Protein 9HXO (pdb70)

Nearest PDB structures (foldseek):
  5w0d-assembly1_B  TM=9.692E-01  e=5.487E-21  Homo sapiens
  4ot1-assembly1_H  TM=9.589E-01  e=2.284E-19  Homo sapiens
  7zr9-assembly1_H  TM=8.563E-01  e=1.003E-19  Homo sapiens
  7kdd-assembly1_H  TM=9.505E-01  e=2.414E-18  Homo sapiens
  6db7-assembly2_I  TM=8.965E-01  e=1.396E-17  Homo sapiens

Solvent-accessible surface area: 27539 Å² total; per-residue (Å²): 34,124,0,50,41,9,59,91,31,64,49,121,85,17,104,136,15,106,11,0,26,21,40,16,68,24,38,34,64,0,13,32,0,0,61,22,1,29,1,3,37,27,66,100,60,36,132,48,176,140,46,44,41,35,44,44,38,70,88,71,59,20,3,51,30,38,50,60,59,73,79,32,121,0,50,32,9,58,96,32,77,49,111,76,11,108,132,7,122,25,0,35,22,64,17,59,25,39,38,65,0,14,25,0,0,59,22,1,27,2,3,32,24,58,104,58,46,140,40,170,140,44,38,51,32,39,40,39,81,90,71,60,19,3,52,32,38,53,60,59,70,79,177,7,114,8,86,10,36,50,75,40,123,58,148,72,58,43,45,5,113,0,29,1,101,11,73,65,46,80,20,39,6,53,0,5,3,0,0,21,28,26,96,87,118,25,11,68,6,0,0,0,13,1,6,35,56,62,45,37,15,48,8,132,165,4,118,70,28,5,48,3,60,24,57,89,107,58,28,9,0,60,0,52,0,81,61,4,107,81,104,0,28,1,43,0,13,0,0,26,4,45,19,16,0,17,75,89,26,4,0,7,7,11,34,20,1,16,24,2,42,13,30,1,108,11,2,87,0,43,5,59,135,156,38,24,135,16,86,14,43,112,76,30,73,7,10,44,49,140,54,1,69,0,40,0,84,11,120,60,0,21,47,12,37,0,1,0,0,25,10,71,121,92,102,29,4,76,10,3,0,10,24,14,32,66,84,29,117,78,35,51,134,44,4,47,14,56,18,44,26,97,46,0,23,0,35,0,24,163,3,91,82,44,4,78,5,30,0,7,0,0,0,2,3,27,40,28,43,25,7,21,22,2,60,10,0,105,0,57,17,47,166,110,71,150,175,190,188,18,106,5,68,11,36,52,78,43,103,53,105,76,57,47,44,2,117,0,28,2,90,4,47,82,10,83,3,35,14,52,0,2,3,0,0,8,29,24,93,88,113,22,12,48,8,0,0,0,16,0,23,39,47,61,54,38,16,54,7,110,128,1,102,78,31,5,48,4,61,30,54,93,107,61,16,11,0,62,0,51,0,80,58,2,101,84,101,0,27,1,44,0,13,0,0,25,4,47,20,15,0,16,74,84,26,4,0,6,7,11,37,18,2,17,21,2,41,16,29,1,108,12,2,89,0,44,5,54,131,146,46,25,93,16,67,16,44,110,75,27,72,8,11,49,37,131,76,0,70,0,38,0,79,5,116,67,0,21,47,12,39,0,1,0,0,26,12,71,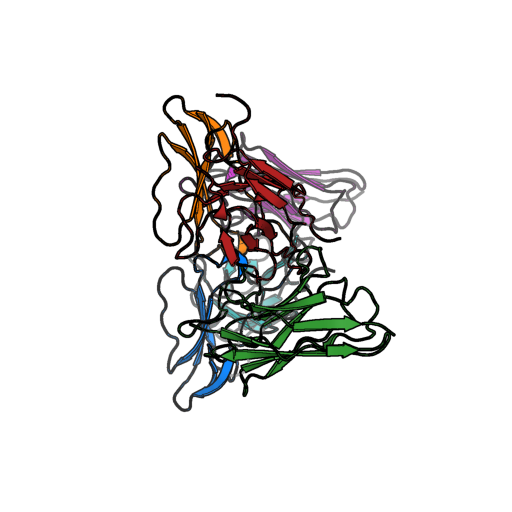112,92,105,30,3,77,7,3,0,10,22,16,30,66,100,25,122,81,34,54,133,52,5,43,14,51,11,52,29,97,46,0,23,0,34,0,25,155,4,91,79,46,4,66,0,44,0,7,0,0,0,2,4,33,38,32,39,20,6,22,23,2,60,10,0,72,0,50,19,45,166,112,52,155,177,193

InterPro domains:
  IPR003571 Snake three-finger toxin [cd00206] (3-63)
  IPR018354 Snake toxin, conserved site [PS00272] (40-60)
  IPR045860 Snake toxin-like superfamily [G3DSA:2.10.60.10] (1-71)
  IPR045860 Snake toxin-like superfamily [SSF57302] (2-68)
  IPR054131 Snake toxin cobra-type [PF21947] (9-63)

Structure (mmCIF, N/CA/C/O backbone):
data_9HXO
#
_entry.id   9HXO
#
_cell.length_a   76.947
_cell.length_b   82.653
_cell.length_c   98.190
_cell.angle_alpha   90.000
_cell.angle_beta   90.000
_cell.angle_gamma   90.000
#
_symmetry.space_group_name_H-M   'P 21 21 21'
#
loop_
_entity.id
_entity.type
_entity.pdbx_description
1 polymer Alpha-cobratoxin
2 polymer 'light chain'
3 polymer 'heavy chain'
4 non-polymer 'CHLORIDE ION'
5 non-polymer GLYCEROL
6 non-polymer 2-AMINO-2-HYDROXYMETHYL-PROPANE-1,3-DIOL
7 non-polymer 'SULFATE ION'
8 non-polymer 'SODIUM ION'
9 water water
#
loop_
_atom_site.group_PDB
_atom_site.id
_atom_site.type_symbol
_atom_site.label_atom_id
_atom_site.label_alt_id
_atom_site.label_comp_id
_atom_site.label_asym_id
_atom_site.label_entity_id
_atom_site.label_seq_id
_atom_site.pdbx_PDB_ins_code
_atom_site.Cartn_x
_atom_site.Cartn_y
_atom_site.Cartn_z
_atom_site.occupancy
_atom_site.B_iso_or_equiv
_atom_site.auth_seq_id
_atom_site.auth_comp_id
_atom_site.auth_asym_id
_atom_site.auth_atom_id
_atom_site.pdbx_PDB_model_num
ATOM 1 N N . ILE A 1 1 ? -2.52322 12.75983 33.07029 1.000 34.84650 1 ILE A N 1
ATOM 2 C CA . ILE A 1 1 ? -2.81902 11.65033 32.12175 1.000 32.13757 1 ILE A CA 1
ATOM 3 C C . ILE A 1 1 ? -1.52371 11.14416 31.50247 1.000 30.45072 1 ILE A C 1
ATOM 4 O O . ILE A 1 1 ? -0.58601 11.91417 31.29904 1.000 34.08692 1 ILE A O 1
ATOM 22 N N . ARG A 1 2 ? -1.46828 9.84929 31.21503 1.000 24.92979 2 ARG A N 1
ATOM 23 C CA . ARG A 1 2 ? -0.32900 9.25147 30.53852 1.000 24.63304 2 ARG A CA 1
ATOM 24 C C . ARG A 1 2 ? -0.69258 8.99042 29.08637 1.000 23.13116 2 ARG A C 1
ATOM 25 O O . ARG A 1 2 ? -1.78704 8.50461 28.78544 1.000 21.54171 2 ARG A O 1
ATOM 46 N N . CYS A 1 3 ? 0.22898 9.32730 28.18912 1.000 21.41585 3 CYS A N 1
ATOM 47 C CA . CYS A 1 3 ? -0.00807 9.22606 26.76228 1.000 20.79535 3 CYS A CA 1
ATOM 48 C C . CYS A 1 3 ? 1.28182 8.81670 26.07151 1.000 19.55874 3 CYS A C 1
ATOM 49 O O . CYS A 1 3 ? 2.37972 9.11930 26.54554 1.000 19.07575 3 CYS A O 1
ATOM 56 N N . PHE A 1 4 ? 1.14704 8.14855 24.93263 1.000 16.74276 4 PHE A N 1
ATOM 57 C CA . PHE A 1 4 ? 2.30541 7.92530 24.09070 1.000 16.75416 4 PHE A CA 1
ATOM 58 C C . PHE A 1 4 ? 2.69051 9.23292 23.41541 1.000 17.16497 4 PHE A C 1
ATOM 59 O O . PHE A 1 4 ? 1.83727 10.06958 23.10696 1.000 15.92311 4 PHE A O 1
ATOM 76 N N . ILE A 1 5 ? 3.99500 9.41470 23.20554 1.000 16.70747 5 ILE A N 1
ATOM 77 C CA . ILE A 1 5 ? 4.54017 10.64909 22.65606 1.000 18.31298 5 ILE A CA 1
ATOM 78 C C . ILE A 1 5 ? 5.50132 10.29456 21.53143 1.000 17.31768 5 ILE A C 1
ATOM 79 O O . ILE A 1 5 ? 6.37128 9.43361 21.70277 1.000 16.35581 5 ILE A O 1
ATOM 95 N N . THR A 1 6 ? 5.34791 10.98415 20.35418 1.000 17.95749 6 THR A N 1
ATOM 96 C CA . THR A 1 6 ? 6.34212 10.91823 19.29352 1.000 17.35273 6 THR A CA 1
ATOM 97 C C . THR A 1 6 ? 7.36615 12.03270 19.48842 1.000 17.85604 6 THR A C 1
ATOM 98 O O . THR A 1 6 ? 7.03538 13.10167 20.01637 1.000 19.07319 6 THR A O 1
ATOM 109 N N . PRO A 1 7 ? 8.60720 11.84591 19.03402 1.000 18.21037 7 PRO A N 1
ATOM 110 C CA . PRO A 1 7 ? 9.10119 10.73379 18.21703 1.000 16.72490 7 PRO A CA 1
ATOM 111 C C . PRO A 1 7 ? 9.63418 9.53691 18.99543 1.000 16.72044 7 PRO A C 1
ATOM 112 O O . PRO A 1 7 ? 10.00129 8.54545 18.37938 1.000 17.10598 7 PRO A O 1
ATOM 123 N N . ASP A 1 8 ? 9.68060 9.56824 20.32911 1.000 17.95893 8 ASP A N 1
ATOM 124 C CA . ASP A 1 8 ? 10.15806 8.40184 21.06151 1.000 18.43183 8 ASP A CA 1
ATOM 125 C C . ASP A 1 8 ? 9.15874 7.25685 21.01750 1.000 18.33493 8 ASP A C 1
ATOM 126 O O . ASP A 1 8 ? 9.55469 6.09356 21.13082 1.000 17.37091 8 ASP A O 1
ATOM 135 N N . ILE A 1 9 ? 7.87006 7.55990 20.85730 1.000 16.57174 9 ILE A N 1
ATOM 136 C CA . ILE A 1 9 ? 6.81104 6.55231 20.84069 1.000 18.37403 9 ILE A CA 1
ATOM 137 C C . ILE A 1 9 ? 6.76634 5.84549 22.19096 1.000 20.13512 9 ILE A C 1
ATOM 138 O O . ILE A 1 9 ? 6.47020 4.64631 22.27599 1.000 18.79768 9 ILE A O 1
ATOM 154 N N . THR A 1 10 ? 7.06462 6.58570 23.25149 1.000 19.05493 10 THR A N 1
ATOM 155 C CA . THR A 1 10 ? 7.02961 6.06852 24.61026 1.000 21.50642 10 THR A CA 1
ATOM 156 C C . THR A 1 10 ? 5.91904 6.75461 25.38321 1.000 19.72599 10 THR A C 1
ATOM 157 O O . THR A 1 10 ? 5.54739 7.89160 25.08391 1.000 18.06889 10 THR A O 1
ATOM 168 N N . SER A 1 11 ? 5.41327 6.05589 26.39750 1.000 20.65451 11 SER A N 1
ATOM 169 C CA . SER A 1 11 ? 4.40890 6.61331 27.28901 1.000 24.34808 11 SER A CA 1
ATOM 170 C C . SER A 1 11 ? 5.07733 7.55323 28.28112 1.000 23.97980 11 SER A C 1
ATOM 171 O O . SER A 1 11 ? 6.04171 7.18435 28.95760 1.000 22.43773 11 SER A O 1
ATOM 179 N N . LYS A 1 12 ? 4.57132 8.77131 28.35804 1.000 26.70345 12 LYS A N 1
ATOM 180 C CA . LYS A 1 12 ? 5.07098 9.76355 29.28880 1.000 26.62754 12 LYS A CA 1
ATOM 181 C C . LYS A 1 12 ? 3.92233 10.20871 30.17732 1.000 30.03217 12 LYS A C 1
ATOM 182 O O . LYS A 1 12 ? 2.74925 10.13096 29.79551 1.000 25.60985 12 LYS A O 1
ATOM 201 N N . ASP A 1 13 ? 4.25984 10.64990 31.37982 1.000 38.25380 13 ASP A N 1
ATOM 202 C CA . ASP A 1 13 ? 3.26998 11.22670 32.27220 1.000 38.30438 13 ASP A CA 1
ATOM 203 C C . ASP A 1 13 ? 3.13792 12.70493 31.93053 1.000 39.09227 13 ASP A C 1
ATOM 204 O O . ASP A 1 13 ? 4.13702 13.43288 31.89960 1.000 39.38766 13 ASP A O 1
ATOM 213 N N . CYS A 1 14 ? 1.92084 13.13471 31.64128 1.000 37.46391 14 CYS A N 1
ATOM 214 C CA . CYS A 1 14 ? 1.63462 14.54798 31.44535 1.000 41.35660 14 CYS A CA 1
ATOM 215 C C . CYS A 1 14 ? 0.83480 15.01662 32.64991 1.000 38.12607 14 CYS A C 1
ATOM 216 O O . CYS A 1 14 ? -0.40155 15.07546 32.59584 1.000 34.70099 14 CYS A O 1
ATOM 223 N N . PRO A 1 15 ? 1.50680 15.36348 33.74993 1.000 41.01068 15 PRO A N 1
ATOM 224 C CA . PRO A 1 15 ? 0.77342 15.59224 35.00659 1.000 42.56897 15 PRO A CA 1
ATOM 225 C C . PRO A 1 15 ? -0.30816 16.64410 34.88604 1.000 43.74481 15 PRO A C 1
ATOM 226 O O . PRO A 1 15 ? -1.29390 16.59257 35.62797 1.000 44.78635 15 PRO A O 1
ATOM 237 N N . ASN A 1 16 ? -0.16220 17.59028 33.96241 1.000 39.53291 16 ASN A N 1
ATOM 238 C CA . ASN A 1 16 ? -1.14593 18.64531 33.76281 1.000 40.68544 16 ASN A CA 1
ATOM 239 C C . ASN A 1 16 ? -1.96277 18.44535 32.49241 1.000 38.40782 16 ASN A C 1
ATOM 240 O O . ASN A 1 16 ? -2.73086 19.33938 32.11146 1.000 39.29864 16 ASN A O 1
ATOM 251 N N . GLY A 1 17 ? -1.81990 17.29356 31.83029 1.000 36.32535 17 GLY A N 1
ATOM 252 C CA . GLY A 1 17 ? -2.59786 17.00678 30.64253 1.000 35.09874 17 GLY A CA 1
ATOM 253 C C . GLY A 1 17 ? -3.86386 16.23126 30.96451 1.000 32.36430 17 GLY A C 1
ATOM 254 O O . GLY A 1 17 ? -3.92619 15.48963 31.94116 1.000 34.18691 17 GLY A O 1
ATOM 258 N N A HIS A 1 18 ? -4.87614 16.40761 30.11208 0.334 32.28331 18 HIS A N 1
ATOM 259 N N B HIS A 1 18 ? -4.88727 16.42520 30.12383 0.666 32.28588 18 HIS A N 1
ATOM 260 C CA A HIS A 1 18 ? -6.18302 15.79118 30.30010 0.334 31.01868 18 HIS A CA 1
ATOM 261 C CA B HIS A 1 18 ? -6.17437 15.76689 30.30679 0.666 31.02042 18 HIS A CA 1
ATOM 262 C C A HIS A 1 18 ? -6.58416 14.83873 29.18192 0.334 31.56928 18 HIS A C 1
ATOM 263 C C B HIS A 1 18 ? -6.53077 14.78290 29.20026 0.666 31.58987 18 HIS A C 1
ATOM 264 O O A HIS A 1 18 ? -7.44472 13.98119 29.41240 0.334 30.56544 18 HIS A O 1
ATOM 265 O O B HIS A 1 18 ? -7.31832 13.86260 29.45009 0.666 30.70936 18 HIS A O 1
ATOM 292 N N . VAL A 1 19 ? -5.99886 14.95869 27.98808 1.000 30.23157 19 VAL A N 1
ATOM 293 C CA . VAL A 1 19 ? -6.29093 14.05963 26.87923 1.000 31.25514 19 VAL A CA 1
ATOM 294 C C . VAL A 1 19 ? -5.00453 13.63095 26.18634 1.000 29.38102 19 VAL A C 1
ATOM 295 O O . VAL A 1 19 ? -3.95463 14.25969 26.32533 1.000 28.91876 19 VAL A O 1
ATOM 308 N N . CYS A 1 20 ? -5.10513 12.53527 25.43796 1.000 25.20922 20 CYS A N 1
ATOM 309 C CA . CYS A 1 20 ? -4.09770 12.12010 24.47495 1.000 23.75799 20 CYS A CA 1
ATOM 310 C C . CYS A 1 20 ? -4.64724 12.37502 23.08051 1.000 23.68946 20 CYS A C 1
ATOM 311 O O . CYS A 1 20 ? -5.86218 12.41157 22.87175 1.000 23.74899 20 CYS A O 1
ATOM 318 N N . TYR A 1 21 ? -3.74794 12.54151 22.11598 1.000 23.55512 21 TYR A N 1
ATOM 319 C CA . TYR A 1 21 ? -4.16167 12.83403 20.75069 1.000 22.21488 21 TYR A CA 1
ATOM 320 C C . TYR A 1 21 ? -3.31002 12.05841 19.75767 1.000 20.90087 21 TYR A C 1
ATOM 321 O O . TYR A 1 21 ? -2.15497 11.70800 20.03351 1.000 18.98665 21 TYR A O 1
ATOM 339 N N . THR A 1 22 ? -3.90588 11.81123 18.58884 1.000 20.38511 22 THR A N 1
ATOM 340 C CA . THR A 1 22 ? -3.26140 11.13780 17.46308 1.000 19.98478 22 THR A CA 1
ATOM 341 C C . THR A 1 22 ? -3.51321 11.99876 16.22870 1.000 21.08571 22 THR A C 1
ATOM 342 O O . THR A 1 22 ? -4.61738 11.97911 15.67659 1.000 22.19842 22 THR A O 1
ATOM 353 N N . LYS A 1 23 ? -2.49964 12.74935 15.80006 1.000 18.69853 23 LYS A N 1
ATOM 354 C CA . LYS A 1 23 ? -2.55939 13.55460 14.58580 1.000 21.53484 23 LYS A CA 1
ATOM 355 C C . LYS A 1 23 ? -1.91491 12.77478 13.44717 1.000 18.33985 23 LYS A C 1
ATOM 356 O O . LYS A 1 23 ? -0.77720 12.31401 13.58138 1.000 16.30207 23 LYS A O 1
ATOM 375 N N . THR A 1 24 ? -2.62215 12.65238 12.32214 1.000 17.46198 24 THR A N 1
ATOM 376 C CA . THR A 1 24 ? -2.09823 11.95272 11.15847 1.000 16.38996 24 THR A CA 1
ATOM 377 C C . THR A 1 24 ? -2.33517 12.77721 9.90116 1.000 18.82611 24 THR A C 1
ATOM 378 O O . THR A 1 24 ? -3.32216 13.50944 9.78411 1.000 18.55559 24 THR A O 1
ATOM 389 N N . TRP A 1 25 ? -1.40879 12.64972 8.96056 1.000 16.03747 25 TRP A N 1
ATOM 390 C CA . TRP A 1 25 ? -1.50248 13.34729 7.68923 1.000 16.10753 25 TRP A CA 1
ATOM 391 C C . TRP A 1 25 ? -0.53130 12.68685 6.72612 1.000 15.89301 25 TRP A C 1
ATOM 392 O O . TRP A 1 25 ? 0.32725 11.89670 7.12401 1.000 14.24299 25 TRP A O 1
ATOM 413 N N . CYS A 1 26 ? -0.68376 13.01429 5.44716 1.000 14.62561 26 CYS A N 1
ATOM 414 C CA . CYS A 1 26 ? 0.18942 12.49737 4.40868 1.000 14.06321 26 CYS A CA 1
ATOM 415 C C . CYS A 1 26 ? 1.20457 13.56657 4.02903 1.000 16.44614 26 CYS A C 1
ATOM 416 O O . CYS A 1 26 ? 0.83545 14.72873 3.81567 1.000 17.05709 26 CYS A O 1
ATOM 423 N N . ASP A 1 27 ? 2.47815 13.17620 3.95634 1.000 14.64367 27 ASP A N 1
ATOM 424 C CA . ASP A 1 27 ? 3.49971 13.94035 3.25825 1.000 16.34473 27 ASP A CA 1
ATOM 425 C C . ASP A 1 27 ? 3.73344 13.27036 1.90042 1.000 14.50701 27 ASP A C 1
ATOM 426 O O . ASP A 1 27 ? 2.97973 12.37505 1.48331 1.000 14.09250 27 ASP A O 1
ATOM 435 N N . ALA A 1 28 ? 4.76718 13.71212 1.17580 1.000 15.67969 28 ALA A N 1
ATOM 436 C CA . ALA A 1 28 ? 4.97969 13.19149 -0.17145 1.000 14.70857 28 ALA A CA 1
ATOM 437 C C . ALA A 1 28 ? 5.27389 11.69948 -0.17599 1.000 13.15983 28 ALA A C 1
ATOM 438 O O . ALA A 1 28 ? 5.16599 11.06064 -1.22801 1.000 15.72290 28 ALA A O 1
ATOM 445 N N . PHE A 1 29 ? 5.62907 11.12803 0.97130 1.000 12.22837 29 PHE A N 1
ATOM 446 C CA . PHE A 1 29 ? 5.98988 9.72276 1.05906 1.000 13.83719 29 PHE A CA 1
ATOM 447 C C . PHE A 1 29 ? 4.88695 8.87414 1.67074 1.000 12.67606 29 PHE A C 1
ATOM 448 O O . PHE A 1 29 ? 5.15003 7.74771 2.10765 1.000 13.63072 29 PHE A O 1
ATOM 465 N N . CYS A 1 30 ? 3.65871 9.38776 1.69008 1.000 12.06899 30 CYS A N 1
ATOM 466 C CA . CYS A 1 30 ? 2.58469 8.70962 2.39380 1.000 11.53107 30 CYS A CA 1
ATOM 467 C C . CYS A 1 30 ? 2.23781 7.36786 1.76733 1.000 12.01267 30 CYS A C 1
ATOM 468 O O . CYS A 1 30 ? 1.75167 6.46443 2.46557 1.000 11.40157 30 CYS A O 1
ATOM 475 N N . SER A 1 31 ? 2.44476 7.21640 0.46529 1.000 10.31075 31 SER A N 1
ATOM 476 C CA . SER A 1 31 ? 2.07363 5.95944 -0.17280 1.000 12.49936 31 SER A CA 1
ATOM 477 C C . SER A 1 31 ? 2.99311 4.82865 0.27142 1.000 13.30064 31 SER A C 1
ATOM 478 O O . SER A 1 31 ? 2.52423 3.71317 0.53757 1.000 15.44835 31 SER A O 1
ATOM 486 N N . ILE A 1 32 ? 4.29127 5.10508 0.40076 1.000 12.72328 32 ILE A N 1
ATOM 487 C CA . ILE A 1 32 ? 5.25427 4.05522 0.72100 1.000 13.49159 32 ILE A CA 1
ATOM 488 C C . ILE A 1 32 ? 5.49613 3.88476 2.22010 1.000 13.23180 32 ILE A C 1
ATOM 489 O O . ILE A 1 32 ? 5.82115 2.77462 2.66230 1.000 13.62981 32 ILE A O 1
ATOM 505 N N . ARG A 1 33 ? 5.38054 4.95813 3.01228 1.000 11.96021 33 ARG A N 1
ATOM 506 C CA . ARG A 1 33 ? 5.65794 4.91984 4.44548 1.000 11.78465 33 ARG A CA 1
ATOM 507 C C . ARG A 1 33 ? 4.42189 5.18197 5.30053 1.000 12.19873 33 ARG A C 1
ATOM 508 O O . ARG A 1 33 ? 4.54298 5.30411 6.52242 1.000 10.28369 33 ARG A O 1
ATOM 529 N N . GLY A 1 34 ? 3.24283 5.27270 4.69104 1.000 12.14185 34 GLY A N 1
ATOM 530 C CA . GLY A 1 34 ? 2.01978 5.53248 5.42403 1.000 12.91068 34 GLY A CA 1
ATOM 531 C C . GLY A 1 34 ? 1.95635 6.96611 5.92659 1.000 12.56890 34 GLY A C 1
ATOM 532 O O . GLY A 1 34 ? 2.84523 7.78331 5.70926 1.000 9.94973 34 GLY A O 1
ATOM 536 N N . LYS A 1 35 ? 0.87239 7.26462 6.62655 1.000 13.83891 35 LYS A N 1
ATOM 537 C CA . LYS A 1 35 ? 0.70583 8.59782 7.18211 1.000 12.22990 35 LYS A CA 1
ATOM 538 C C . LYS A 1 35 ? 1.77345 8.88834 8.22648 1.000 12.92101 35 LYS A C 1
ATOM 539 O O . LYS A 1 35 ? 2.24567 7.99414 8.93468 1.000 12.50207 35 LYS A O 1
ATOM 558 N N . ARG A 1 36 ? 2.16616 10.15937 8.30559 1.000 12.29145 36 ARG A N 1
ATOM 559 C CA . ARG A 1 36 ? 2.90003 10.63445 9.46399 1.000 13.63836 36 ARG A CA 1
ATOM 560 C C . ARG A 1 36 ? 1.97812 10.66315 10.67667 1.000 14.88623 36 ARG A C 1
ATOM 561 O O . ARG A 1 36 ? 0.77936 10.95137 10.57264 1.000 13.49727 36 ARG A O 1
ATOM 582 N N . VAL A 1 37 ? 2.55457 10.37178 11.83982 1.000 13.22132 37 VAL A N 1
ATOM 583 C CA . VAL A 1 37 ? 1.81896 10.27513 13.09093 1.000 13.47622 37 VAL A CA 1
ATOM 584 C C . VAL A 1 37 ? 2.51134 11.13973 14.13285 1.000 14.32763 37 VAL A C 1
ATOM 585 O O . VAL A 1 37 ? 3.71258 10.98325 14.37799 1.000 14.99050 37 VAL A O 1
ATOM 598 N N . ASP A 1 38 ? 1.75536 12.04664 14.74075 1.000 16.11751 38 ASP A N 1
ATOM 599 C CA . ASP A 1 38 ? 2.18907 12.80250 15.90980 1.000 17.77480 38 ASP A CA 1
ATOM 600 C C . ASP A 1 38 ? 1.31288 12.39049 17.08337 1.000 17.56238 38 ASP A C 1
ATOM 601 O O . ASP A 1 38 ? 0.09807 12.60299 17.05016 1.000 18.23655 38 ASP A O 1
ATOM 610 N N . LEU A 1 39 ? 1.92329 11.77828 18.09626 1.000 16.67321 39 LEU A N 1
ATOM 611 C CA . LEU A 1 39 ? 1.24309 11.37729 19.31727 1.000 15.59868 39 LEU A CA 1
ATOM 612 C C . LEU A 1 39 ? 1.65858 12.31993 20.43326 1.000 17.98692 39 LEU A C 1
ATOM 613 O O . LEU A 1 39 ? 2.83401 12.68883 20.53713 1.000 17.58967 39 LEU A O 1
ATOM 629 N N . GLY A 1 40 ? 0.70246 12.69747 21.27079 1.000 19.93485 40 GLY A N 1
ATOM 630 C CA . GLY A 1 40 ? 1.02809 13.56238 22.38277 1.000 22.84918 40 GLY A CA 1
ATOM 631 C C . GLY A 1 40 ? -0.13286 13.70223 23.33583 1.000 25.12312 40 GLY A C 1
ATOM 632 O O . GLY A 1 40 ? -1.13817 12.99625 23.23539 1.000 21.52473 40 GLY A O 1
ATOM 636 N N . CYS A 1 41 ? 0.03085 14.64029 24.26394 1.000 28.18560 41 CYS A N 1
ATOM 637 C CA . CYS A 1 41 ? -0.94909 14.91950 25.29779 1.000 29.97598 41 CYS A CA 1
ATOM 638 C C . CYS A 1 41 ? -1.18057 16.42139 25.36467 1.000 34.12484 41 CYS A C 1
ATOM 639 O O . CYS A 1 41 ? -0.32263 17.22072 24.98020 1.000 31.62925 41 CYS A O 1
ATOM 646 N N . ALA A 1 42 ? -2.35606 16.79919 25.86384 1.000 36.36641 42 ALA A N 1
ATOM 647 C CA . ALA A 1 42 ? -2.74120 18.20171 25.92515 1.000 34.23501 42 ALA A CA 1
ATOM 648 C C . ALA A 1 42 ? -3.83979 18.36488 26.96334 1.000 35.59606 42 ALA A C 1
ATOM 649 O O . ALA A 1 42 ? -4.57983 17.42503 27.26431 1.000 35.73841 42 ALA A O 1
ATOM 656 N N . ALA A 1 43 ? -3.94146 19.58346 27.50262 1.000 42.46695 43 ALA A N 1
ATOM 657 C CA . ALA A 1 43 ? -5.03607 19.89497 28.41826 1.000 40.17166 43 ALA A CA 1
ATOM 658 C C . ALA A 1 43 ? -6.38803 19.82478 27.71769 1.000 38.18089 43 ALA A C 1
ATOM 659 O O . ALA A 1 43 ? -7.41519 19.59935 28.36947 1.000 38.26908 43 ALA A O 1
ATOM 666 N N . THR A 1 44 ? -6.41133 20.02765 26.40145 1.000 42.07335 44 THR A N 1
ATOM 667 C CA . THR A 1 44 ? -7.61977 19.88972 25.60126 1.000 40.11540 44 THR A CA 1
ATOM 668 C C . THR A 1 44 ? -7.23712 19.31565 24.24578 1.000 41.61981 44 THR A C 1
ATOM 669 O O . THR A 1 44 ? -6.06533 19.31658 23.86005 1.000 42.54494 44 THR A O 1
ATOM 680 N N . CYS A 1 45 ? -8.23645 18.83238 23.52133 1.000 36.20752 45 CYS A N 1
ATOM 681 C CA . CYS A 1 45 ? -7.98361 18.25874 22.20652 1.000 40.06725 45 CYS A CA 1
ATOM 682 C C . CYS A 1 45 ? -7.49889 19.35308 21.26684 1.000 41.26188 45 CYS A C 1
ATOM 683 O O . CYS A 1 45 ? -8.25541 20.29271 20.98570 1.000 40.02236 45 CYS A O 1
ATOM 690 N N . PRO A 1 46 ? -6.26860 19.28400 20.76295 1.000 43.77049 46 PRO A N 1
ATOM 691 C CA . PRO A 1 46 ? -5.77339 20.35412 19.88881 1.000 39.16681 46 PRO A CA 1
ATOM 692 C C . PRO A 1 46 ? -6.55052 20.40833 18.58237 1.000 37.37261 46 PRO A C 1
ATOM 693 O O . PRO A 1 46 ? -7.34844 19.52994 18.24996 1.000 36.50975 46 PRO A O 1
ATOM 704 N N . THR A 1 47 ? -6.31491 21.49011 17.84846 1.000 35.50405 47 THR A N 1
ATOM 705 C CA . THR A 1 47 ? -6.94052 21.73922 16.56039 1.000 36.84448 47 THR A CA 1
ATOM 706 C C . THR A 1 47 ? -5.94243 21.45111 15.44694 1.000 36.61163 47 THR A C 1
ATOM 707 O O . THR A 1 47 ? -4.73413 21.64942 15.60945 1.000 39.37637 47 THR A O 1
ATOM 718 N N . VAL A 1 48 ? -6.45625 20.98438 14.30719 1.000 42.57808 48 VAL A N 1
ATOM 719 C CA . VAL A 1 48 ? -5.61320 20.66051 13.16310 1.000 43.70375 48 VAL A CA 1
ATOM 720 C C . VAL A 1 48 ? -6.18213 21.30673 11.90910 1.000 40.03251 48 VAL A C 1
ATOM 721 O O . VAL A 1 48 ? -7.39314 21.50860 11.78076 1.000 41.09568 48 VAL A O 1
ATOM 734 N N . LYS A 1 49 ? -5.29273 21.61311 10.97100 1.000 42.20001 49 LYS A N 1
ATOM 735 C CA . LYS A 1 49 ? -5.67483 22.26845 9.73234 1.000 38.58771 49 LYS A CA 1
ATOM 736 C C . LYS A 1 49 ? -6.23731 21.24362 8.74954 1.000 36.11982 49 LYS A C 1
ATOM 737 O O . LYS A 1 49 ? -6.20765 20.03275 8.98087 1.000 35.79056 49 LYS A O 1
ATOM 756 N N . THR A 1 50 ? -6.75852 21.74499 7.63550 1.000 41.20870 50 THR A N 1
ATOM 757 C CA . THR A 1 50 ? -7.39529 20.87066 6.66425 1.000 41.07344 50 THR A CA 1
ATOM 758 C C . THR A 1 50 ? -6.39700 19.85065 6.12901 1.000 39.27283 50 THR A C 1
ATOM 759 O O . THR A 1 50 ? -5.19896 20.12089 6.00158 1.000 39.48158 50 THR A O 1
ATOM 770 N N . GLY A 1 51 ? -6.90957 18.66524 5.80438 1.000 35.06980 51 GLY A N 1
ATOM 771 C CA . GLY A 1 51 ? -6.07817 17.56650 5.37805 1.000 32.19300 51 GLY A CA 1
ATOM 772 C C . GLY A 1 51 ? -5.40037 16.82212 6.49955 1.000 29.23022 51 GLY A C 1
ATOM 773 O O . GLY A 1 51 ? -4.74658 15.80320 6.23680 1.000 26.18964 51 GLY A O 1
ATOM 777 N N . VAL A 1 52 ? -5.52490 17.29797 7.73609 1.000 33.93207 52 VAL A N 1
ATOM 778 C CA . VAL A 1 52 ? -4.95160 16.64946 8.90677 1.000 33.62986 52 VAL A CA 1
ATOM 779 C C . VAL A 1 52 ? -6.09052 16.11101 9.75869 1.000 31.10428 52 VAL A C 1
ATOM 780 O O . VAL A 1 52 ? -7.10832 16.78508 9.95200 1.000 30.55643 52 VAL A O 1
ATOM 793 N N . ASP A 1 53 ? -5.91584 14.89947 10.26824 1.000 24.69007 53 ASP A N 1
ATOM 794 C CA . ASP A 1 53 ? -6.90479 14.25536 11.11361 1.000 24.41889 53 ASP A CA 1
ATOM 795 C C . ASP A 1 53 ? -6.38590 14.19102 12.54230 1.000 24.75770 53 ASP A C 1
ATOM 796 O O . ASP A 1 53 ? -5.18713 14.02843 12.77424 1.000 23.71957 53 ASP A O 1
ATOM 805 N N . ILE A 1 54 ? -7.29559 14.31319 13.50452 1.000 25.04083 54 ILE A N 1
ATOM 806 C CA . ILE A 1 54 ? -6.94386 14.16653 14.91072 1.000 25.53959 54 ILE A CA 1
ATOM 807 C C . ILE A 1 54 ? -8.06016 13.41779 15.62239 1.000 24.80775 54 ILE A C 1
ATOM 808 O O . ILE A 1 54 ? -9.24038 13.73369 15.44731 1.000 24.12025 54 ILE A O 1
ATOM 824 N N . GLN A 1 55 ? -7.68465 12.41612 16.41031 1.000 24.77405 55 GLN A N 1
ATOM 825 C CA . GLN A 1 55 ? -8.60868 11.66701 17.25123 1.000 29.58811 55 GLN A CA 1
ATOM 826 C C . GLN A 1 55 ? -8.08618 11.75786 18.67533 1.000 26.48264 55 GLN A C 1
ATOM 827 O O . GLN A 1 55 ? -6.93148 11.40220 18.94318 1.000 26.53371 55 GLN A O 1
ATOM 841 N N . CYS A 1 56 ? -8.92369 12.25896 19.57597 1.000 23.47187 56 CYS A N 1
ATOM 842 C CA . CYS A 1 56 ? -8.55529 12.46779 20.96599 1.000 24.06039 56 CYS A CA 1
ATOM 843 C C . CYS A 1 56 ? -9.26916 11.45287 21.84775 1.000 23.48513 56 CYS A C 1
ATOM 844 O O . CYS A 1 56 ? -10.32938 10.93092 21.49649 1.000 25.50268 56 CYS A O 1
ATOM 851 N N . CYS A 1 57 ? -8.65524 11.15995 22.98772 1.000 21.71104 57 CYS A N 1
ATOM 852 C CA . CYS A 1 57 ? -9.18184 10.19121 23.93475 1.000 22.64442 57 CYS A CA 1
ATOM 853 C C . CYS A 1 57 ? -8.72900 10.61118 25.32465 1.000 23.52609 57 CYS A C 1
ATOM 854 O O . CYS A 1 57 ? -7.79458 11.40456 25.47748 1.000 23.53130 57 CYS A O 1
ATOM 861 N N . SER A 1 58 ? -9.40279 10.07837 26.34229 1.000 25.20725 58 SER A N 1
ATOM 862 C CA . SER A 1 58 ? -9.23554 10.57114 27.70572 1.000 23.65677 58 SER A CA 1
ATOM 863 C C . SER A 1 58 ? -9.02366 9.43525 28.69460 1.000 22.52758 58 SER A C 1
ATOM 864 O O . SER A 1 58 ? -9.62151 9.40245 29.76941 1.000 25.00902 58 SER A O 1
ATOM 872 N N . THR A 1 59 ? -8.14999 8.49274 28.35660 1.000 22.53924 59 THR A N 1
ATOM 873 C CA . THR A 1 59 ? -7.72260 7.47050 29.30306 1.000 22.03427 59 THR A CA 1
ATOM 874 C C . THR A 1 59 ? -6.24457 7.19534 29.07519 1.000 23.11444 59 THR A C 1
ATOM 875 O O . THR A 1 59 ? -5.72301 7.42125 27.98086 1.000 22.13334 59 THR A O 1
ATOM 886 N N . ASP A 1 60 ? -5.57121 6.71427 30.11769 1.000 21.94436 60 ASP A N 1
ATOM 887 C CA . ASP A 1 60 ? -4.12857 6.52765 30.04654 1.000 23.09712 60 ASP A CA 1
ATOM 888 C C . ASP A 1 60 ? -3.75154 5.62848 28.87612 1.000 21.66172 60 ASP A C 1
ATOM 889 O O . ASP A 1 60 ? -4.28759 4.52666 28.72212 1.000 18.31951 60 ASP A O 1
ATOM 898 N N . ASN A 1 61 ? -2.82278 6.11064 28.04767 1.000 21.12491 61 ASN A N 1
ATOM 899 C CA . ASN A 1 61 ? -2.21990 5.31616 26.97569 1.000 20.56915 61 ASN A CA 1
ATOM 900 C C . ASN A 1 61 ? -3.24172 4.88599 25.92555 1.000 20.34656 61 ASN A C 1
ATOM 901 O O . ASN A 1 61 ? -3.12587 3.81020 25.32746 1.000 18.56476 61 ASN A O 1
ATOM 912 N N . CYS A 1 62 ? -4.22698 5.73723 25.67216 1.000 19.35547 62 CYS A N 1
ATOM 913 C CA . CYS A 1 62 ? -5.28916 5.44150 24.72552 1.000 20.74318 62 CYS A CA 1
ATOM 914 C C . CYS A 1 62 ? -4.94076 5.84443 23.29850 1.000 20.02378 62 CYS A C 1
ATOM 915 O O . CYS A 1 62 ? -5.77911 5.68970 22.40537 1.000 18.79855 62 CYS A O 1
ATOM 922 N N . ASN A 1 63 ? -3.73012 6.34231 23.06081 1.000 18.10210 63 ASN A N 1
ATOM 923 C CA . ASN A 1 63 ? -3.27487 6.72870 21.72728 1.000 17.36644 63 ASN A CA 1
ATOM 924 C C . ASN A 1 63 ? -2.07017 5.89210 21.31171 1.000 17.63156 63 ASN A C 1
ATOM 925 O O . ASN A 1 63 ? -1.01286 6.43414 20.96675 1.000 16.84117 63 ASN A O 1
ATOM 936 N N . PRO A 1 64 ? -2.20121 4.56722 21.30813 1.000 19.04454 64 PRO A N 1
ATOM 937 C CA . PRO A 1 64 ? -1.08735 3.72891 20.84908 1.000 20.00092 64 PRO A CA 1
ATOM 938 C C . PRO A 1 64 ? -0.71414 4.08810 19.42134 1.000 18.86162 64 PRO A C 1
ATOM 939 O O . PRO A 1 64 ? -1.55528 4.51079 18.62608 1.000 18.16231 64 PRO A O 1
ATOM 950 N N . PHE A 1 65 ? 0.55839 3.91839 19.09976 1.000 17.87140 65 PHE A N 1
ATOM 951 C CA . PHE A 1 65 ? 1.03619 4.28196 17.77404 1.000 18.16221 65 PHE A CA 1
ATOM 952 C C . PHE A 1 65 ? 0.33891 3.41387 16.73472 1.000 17.85974 65 PHE A C 1
ATOM 953 O O . PHE A 1 65 ? 0.45382 2.18040 16.79335 1.000 17.85045 65 PHE A O 1
ATOM 970 N N . PRO A 1 66 ? -0.38977 3.99656 15.78696 1.000 17.64501 66 PRO A N 1
ATOM 971 C CA . PRO A 1 66 ? -1.08610 3.17395 14.79421 1.000 18.92471 66 PRO A CA 1
ATOM 972 C C . PRO A 1 66 ? -0.19450 2.89596 13.60322 1.000 18.09252 66 PRO A C 1
ATOM 973 O O . PRO A 1 66 ? 0.02009 3.77989 12.77015 1.000 19.99752 66 PRO A O 1
ATOM 984 N N . THR A 1 67 ? 0.35096 1.69096 13.52188 1.000 18.99980 67 THR A N 1
ATOM 985 C CA . THR A 1 67 ? 1.06934 1.29332 12.32483 1.000 20.11689 67 THR A CA 1
ATOM 986 C C . THR A 1 67 ? 0.07381 0.92110 11.22796 1.000 20.21384 67 THR A C 1
ATOM 987 O O . THR A 1 67 ? -1.11106 0.68035 11.47823 1.000 18.43485 67 THR A O 1
ATOM 998 N N . ARG A 1 68 ? 0.56558 0.89898 9.99421 1.000 19.73454 68 ARG A N 1
ATOM 999 C CA . ARG A 1 68 ? -0.26301 0.50783 8.86954 1.000 20.79150 68 ARG A CA 1
ATOM 1000 C C . ARG A 1 68 ? -0.28350 -1.01037 8.78203 1.000 22.83247 68 ARG A C 1
ATOM 1001 O O . ARG A 1 68 ? 0.75821 -1.66465 8.91395 1.000 21.89899 68 ARG A O 1
ATOM 1022 N N . LYS A 1 69 ? -1.47488 -1.56980 8.58942 1.000 22.51577 69 LYS A N 1
ATOM 1023 C CA . LYS A 1 69 ? -1.61749 -3.01228 8.44228 1.000 24.91461 69 LYS A CA 1
ATOM 1024 C C . LYS A 1 69 ? -1.06942 -3.42785 7.08733 1.000 28.05297 69 LYS A C 1
ATOM 1025 O O . LYS A 1 69 ? -1.51056 -2.92421 6.04909 1.000 29.14633 69 LYS A O 1
ATOM 1044 N N . ARG A 1 70 ? -0.12855 -4.36634 7.10101 1.000 31.24446 70 ARG A N 1
ATOM 1045 C CA . ARG A 1 70 ? 0.58113 -4.76757 5.89770 1.000 35.34904 70 ARG A CA 1
ATOM 1046 C C . ARG A 1 70 ? -0.17144 -5.90748 5.23280 1.000 44.68122 70 ARG A C 1
ATOM 1047 O O . ARG A 1 70 ? -0.21792 -7.01154 5.79559 1.000 48.43803 70 ARG A O 1
ATOM 1068 N N . PRO A 1 71 ? -0.76805 -5.70133 4.04445 1.000 52.80798 71 PRO A N 1
ATOM 1069 C CA . PRO A 1 71 ? -1.53047 -6.76511 3.38224 1.000 54.91736 71 PRO A CA 1
ATOM 1070 C C . PRO A 1 71 ? -0.65954 -7.96390 3.05058 1.000 58.35949 71 PRO A C 1
ATOM 1071 O O . PRO A 1 71 ? -1.15788 -9.02430 2.67539 1.000 60.65780 71 PRO A O 1
ATOM 1083 N N . ILE B 1 1 ? 3.09184 14.22427 -30.60347 1.000 29.85106 1 ILE B N 1
ATOM 1084 C CA . ILE B 1 1 ? 3.35121 12.97075 -29.82683 1.000 26.53449 1 ILE B CA 1
ATOM 1085 C C . ILE B 1 1 ? 2.00094 12.41638 -29.37909 1.000 21.81479 1 ILE B C 1
ATOM 1086 O O . ILE B 1 1 ? 1.03534 13.16883 -29.23151 1.000 23.14743 1 ILE B O 1
ATOM 1104 N N . ARG B 1 2 ? 1.92578 11.10005 -29.19968 1.000 19.75663 2 ARG B N 1
ATOM 1105 C CA . ARG B 1 2 ? 0.76157 10.45717 -28.60584 1.000 20.42228 2 ARG B CA 1
ATOM 1106 C C . ARG B 1 2 ? 1.05230 10.17051 -27.14214 1.000 19.37896 2 ARG B C 1
ATOM 1107 O O . ARG B 1 2 ? 2.12788 9.66220 -26.80611 1.000 19.01151 2 ARG B O 1
ATOM 1128 N N . CYS B 1 3 ? 0.09573 10.50330 -26.27601 1.000 17.59734 3 CYS B N 1
ATOM 1129 C CA . CYS B 1 3 ? 0.26730 10.35876 -24.83685 1.000 15.78424 3 CYS B CA 1
ATOM 1130 C C . CYS B 1 3 ? -1.03804 9.87713 -24.21431 1.000 16.91678 3 CYS B C 1
ATOM 1131 O O . CYS B 1 3 ? -2.12830 10.19888 -24.70150 1.000 15.68598 3 CYS B O 1
ATOM 1134 N N . PHE B 1 4 ? -0.92011 9.09067 -23.13993 1.000 15.74305 4 PHE B N 1
ATOM 1135 C CA . PHE B 1 4 ? -2.07639 8.81585 -22.29970 1.000 14.45534 4 PHE B CA 1
ATOM 1136 C C . PHE B 1 4 ? -2.44508 10.07521 -21.52477 1.000 15.22658 4 PHE B C 1
ATOM 1137 O O . PHE B 1 4 ? -1.57253 10.82745 -21.08455 1.000 15.99377 4 PHE B O 1
ATOM 1154 N N . ILE B 1 5 ? -3.74383 10.28356 -21.32592 1.000 15.81210 5 ILE B N 1
ATOM 1155 C CA . ILE B 1 5 ? -4.26855 11.48305 -20.68738 1.000 17.30721 5 ILE B CA 1
ATOM 1156 C C . ILE B 1 5 ? -5.24575 11.07084 -19.59349 1.000 15.18171 5 ILE B C 1
ATOM 1157 O O . ILE B 1 5 ? -6.08368 10.18746 -19.79967 1.000 15.35013 5 ILE B O 1
ATOM 1173 N N . THR B 1 6 ? -5.14000 11.74465 -18.38092 1.000 15.34843 6 THR B N 1
ATOM 1174 C CA . THR B 1 6 ? -6.14612 11.62052 -17.33691 1.000 15.77625 6 THR B CA 1
ATOM 1175 C C . THR B 1 6 ? -7.17473 12.73723 -17.47629 1.000 16.36380 6 THR B C 1
ATOM 1176 O O . THR B 1 6 ? -6.85576 13.82592 -17.96583 1.000 17.64370 6 THR B O 1
ATOM 1187 N N . PRO B 1 7 ? -8.41281 12.51713 -17.02450 1.000 16.09424 7 PRO B N 1
ATOM 1188 C CA . PRO B 1 7 ? -8.89563 11.34353 -16.28800 1.000 16.42303 7 PRO B CA 1
ATOM 1189 C C . PRO B 1 7 ? -9.40922 10.17959 -17.13213 1.000 16.57914 7 PRO B C 1
ATOM 1190 O O . PRO B 1 7 ? -9.77121 9.15371 -16.56827 1.000 17.02822 7 PRO B O 1
ATOM 1201 N N . ASP B 1 8 ? -9.46817 10.27697 -18.46277 1.000 15.25601 8 ASP B N 1
ATOM 1202 C CA . ASP B 1 8 ? -9.98624 9.15564 -19.23827 1.000 17.51419 8 ASP B CA 1
ATOM 1203 C C . ASP B 1 8 ? -9.00913 7.98709 -19.26842 1.000 16.45608 8 ASP B C 1
ATOM 1204 O O . ASP B 1 8 ? -9.42812 6.84329 -19.47036 1.000 16.50379 8 ASP B O 1
ATOM 1213 N N . ILE B 1 9 ? -7.71298 8.26019 -19.10128 1.000 14.30884 9 ILE B N 1
ATOM 1214 C CA . ILE B 1 9 ? -6.63144 7.27539 -19.18981 1.000 17.18389 9 ILE B CA 1
ATOM 1215 C C . ILE B 1 9 ? -6.59883 6.67315 -20.59108 1.000 17.19898 9 ILE B C 1
ATOM 1216 O O . ILE B 1 9 ? -6.25095 5.49833 -20.77950 1.000 14.47575 9 ILE B O 1
ATOM 1232 N N . THR B 1 10 ? -6.93682 7.49132 -21.58082 1.000 17.43644 10 THR B N 1
ATOM 1233 C CA . THR B 1 10 ? -6.89543 7.11740 -22.98516 1.000 18.49127 10 THR B CA 1
ATOM 1234 C C . THR B 1 10 ? -5.77935 7.87922 -23.68420 1.000 16.58824 10 THR B C 1
ATOM 1235 O O . THR B 1 10 ? -5.37211 8.96183 -23.25370 1.000 17.32009 10 THR B O 1
ATOM 1246 N N . SER B 1 11 ? -5.30406 7.30661 -24.78513 1.000 16.74275 11 SER B N 1
ATOM 1247 C CA . SER B 1 11 ? -4.23918 7.90695 -25.56933 1.000 18.87956 11 SER B CA 1
ATOM 1248 C C . SER B 1 11 ? -4.82030 8.85990 -26.59893 1.000 19.05847 11 SER B C 1
ATOM 1249 O O . SER B 1 11 ? -5.88772 8.60932 -27.16154 1.000 20.12840 11 SER B O 1
ATOM 1257 N N . LYS B 1 12 ? -4.11296 9.95624 -26.84832 1.000 19.00060 12 LYS B N 1
ATOM 1258 C CA . LYS B 1 12 ? -4.51512 10.85962 -27.91432 1.000 23.61501 12 LYS B CA 1
ATOM 1259 C C . LYS B 1 12 ? -3.28325 11.53878 -28.48428 1.000 24.14679 12 LYS B C 1
ATOM 1260 O O . LYS B 1 12 ? -2.24025 11.62806 -27.83181 1.000 20.78090 12 LYS B O 1
ATOM 1279 N N . ASP B 1 13 ? -3.42392 12.01177 -29.72072 1.000 26.35771 13 ASP B N 1
ATOM 1280 C CA . ASP B 1 13 ? -2.33330 12.66297 -30.42787 1.000 26.57655 13 ASP B CA 1
ATOM 1281 C C . ASP B 1 13 ? -2.22273 14.11169 -29.97741 1.000 27.75656 13 ASP B C 1
ATOM 1282 O O . ASP B 1 13 ? -3.22882 14.81928 -29.87251 1.000 27.30728 13 ASP B O 1
ATOM 1291 N N . CYS B 1 14 ? -0.99506 14.54494 -29.69524 1.000 28.99299 14 CYS B N 1
ATOM 1292 C CA . CYS B 1 14 ? -0.68123 15.93981 -29.39365 1.000 31.27201 14 CYS B CA 1
ATOM 1293 C C . CYS B 1 14 ? 0.33412 16.39159 -30.43684 1.000 32.99635 14 CYS B C 1
ATOM 1294 O O . CYS B 1 14 ? 1.55314 16.33681 -30.20140 1.000 29.29151 14 CYS B O 1
ATOM 1297 N N . PRO B 1 15 ? -0.12517 16.84568 -31.60485 1.000 38.04748 15 PRO B N 1
ATOM 1298 C CA . PRO B 1 15 ? 0.82213 17.18018 -32.68387 1.000 34.94427 15 PRO B CA 1
ATOM 1299 C C . PRO B 1 15 ? 1.78963 18.29045 -32.31651 1.000 39.13417 15 PRO B C 1
ATOM 1300 O O . PRO B 1 15 ? 2.92920 18.29625 -32.80268 1.000 36.57245 15 PRO B O 1
ATOM 1311 N N . ASN B 1 16 ? 1.36591 19.23631 -31.47620 1.000 38.74308 16 ASN B N 1
ATOM 1312 C CA . ASN B 1 16 ? 2.23202 20.32342 -31.04064 1.000 39.49042 16 ASN B CA 1
ATOM 1313 C C . ASN B 1 16 ? 3.08742 19.95817 -29.83357 1.000 38.39770 16 ASN B C 1
ATOM 1314 O O . ASN B 1 16 ? 4.06187 20.66396 -29.54574 1.000 40.29771 16 ASN B O 1
ATOM 1325 N N . GLY B 1 17 ? 2.75927 18.87538 -29.13035 1.000 41.75838 17 GLY B N 1
ATOM 1326 C CA . GLY B 1 17 ? 3.56067 18.44760 -28.00685 1.000 39.75816 17 GLY B CA 1
ATOM 1327 C C . GLY B 1 17 ? 4.72912 17.57405 -28.42031 1.000 36.45116 17 GLY B C 1
ATOM 1328 O O . GLY B 1 17 ? 4.71819 16.94032 -29.47119 1.000 36.45000 17 GLY B O 1
ATOM 1332 N N . HIS B 1 18 ? 5.75636 17.54648 -27.57043 1.000 33.03039 18 HIS B N 1
ATOM 1333 C CA . HIS B 1 18 ? 6.93803 16.73678 -27.82355 1.000 33.21471 18 HIS B CA 1
ATOM 1334 C C . HIS B 1 18 ? 7.27980 15.76820 -26.70009 1.000 31.86639 18 HIS B C 1
ATOM 1335 O O . HIS B 1 18 ? 8.14848 14.90928 -26.89363 1.000 32.40262 18 HIS B O 1
ATOM 1349 N N . VAL B 1 19 ? 6.63753 15.87489 -25.54063 1.000 27.28550 19 VAL B N 1
ATOM 1350 C CA . VAL B 1 19 ? 6.85572 14.93515 -24.45140 1.000 25.17961 19 VAL B CA 1
ATOM 1351 C C . VAL B 1 19 ? 5.50840 14.53823 -23.86658 1.000 22.22801 19 VAL B C 1
ATOM 1352 O O . VAL B 1 19 ? 4.53040 15.28901 -23.93860 1.000 21.35026 19 VAL B O 1
ATOM 1365 N N . CYS B 1 20 ? 5.45328 13.33051 -23.32365 1.000 20.03436 20 CYS B N 1
ATOM 1366 C CA . CYS B 1 20 ? 4.40272 12.93777 -22.39915 1.000 18.41854 20 CYS B CA 1
ATOM 1367 C C . CYS B 1 20 ? 4.93508 13.13140 -20.98561 1.000 16.99322 20 CYS B C 1
ATOM 1368 O O . CYS B 1 20 ? 6.14797 13.13715 -20.75285 1.000 16.62462 20 CYS B O 1
ATOM 1371 N N . TYR B 1 21 ? 4.01954 13.29598 -20.03279 1.000 17.68063 21 TYR B N 1
ATOM 1372 C CA . TYR B 1 21 ? 4.41158 13.49287 -18.64332 1.000 17.12903 21 TYR B CA 1
ATOM 1373 C C . TYR B 1 21 ? 3.52956 12.65177 -17.73123 1.000 17.45628 21 TYR B C 1
ATOM 1374 O O . TYR B 1 21 ? 2.36178 12.37986 -18.03240 1.000 16.55532 21 TYR B O 1
ATOM 1392 N N . THR B 1 22 ? 4.12449 12.23147 -16.61844 1.000 17.52367 22 THR B N 1
ATOM 1393 C CA . THR B 1 22 ? 3.44343 11.56400 -15.51628 1.000 16.13440 22 THR B CA 1
ATOM 1394 C C . THR B 1 22 ? 3.73394 12.39303 -14.27125 1.000 17.89570 22 THR B C 1
ATOM 1395 O O . THR B 1 22 ? 4.87625 12.45020 -13.81158 1.000 16.57267 22 THR B O 1
ATOM 1406 N N . LYS B 1 23 ? 2.71075 13.04097 -13.73400 1.000 16.63490 23 LYS B N 1
ATOM 1407 C CA . LYS B 1 23 ? 2.83686 13.91701 -12.57682 1.000 17.99130 23 LYS B CA 1
ATOM 1408 C C . LYS B 1 23 ? 2.09777 13.26729 -11.41582 1.000 16.27987 23 LYS B C 1
ATOM 1409 O O . LYS B 1 23 ? 0.92857 12.89752 -11.55546 1.000 15.94438 23 LYS B O 1
ATOM 1428 N N . THR B 1 24 ? 2.79159 13.08425 -10.28839 1.000 15.66756 24 THR B N 1
ATOM 1429 C CA . THR B 1 24 ? 2.22995 12.36122 -9.15587 1.000 14.65228 24 THR B CA 1
ATOM 1430 C C . THR B 1 24 ? 2.49487 13.10335 -7.85287 1.000 15.71598 24 THR B C 1
ATOM 1431 O O . THR B 1 24 ? 3.53256 13.75001 -7.68150 1.000 15.34204 24 THR B O 1
ATOM 1442 N N . TRP B 1 25 ? 1.54586 12.97771 -6.92671 1.000 14.30935 25 TRP B N 1
ATOM 1443 C CA . TRP B 1 25 ? 1.63655 13.60557 -5.61501 1.000 13.32290 25 TRP B CA 1
ATOM 1444 C C . TRP B 1 25 ? 0.66902 12.89188 -4.68343 1.000 13.81631 25 TRP B C 1
ATOM 1445 O O . TRP B 1 25 ? -0.16487 12.09973 -5.11998 1.000 12.76324 25 TRP B O 1
ATOM 1466 N N . CYS B 1 26 ? 0.80013 13.17533 -3.38818 1.000 11.98833 26 CYS B N 1
ATOM 1467 C CA . CYS B 1 26 ? -0.09640 12.63404 -2.37358 1.000 11.75381 26 CYS B CA 1
ATOM 1468 C C . CYS B 1 26 ? -1.10509 13.68633 -1.93083 1.000 14.55264 26 CYS B C 1
ATOM 1469 O O . CYS B 1 26 ? -0.72795 14.82145 -1.62069 1.000 16.45377 26 CYS B O 1
ATOM 1476 N N . ASP B 1 27 ? -2.38063 13.30434 -1.88484 1.000 13.87902 27 ASP B N 1
ATOM 1477 C CA . ASP B 1 27 ? -3.38227 14.05145 -1.13787 1.000 15.14687 27 ASP B CA 1
ATOM 1478 C C . ASP B 1 27 ? -3.58838 13.34564 0.20417 1.000 14.83247 27 ASP B C 1
ATOM 1479 O O . ASP B 1 27 ? -2.81441 12.46258 0.59214 1.000 12.63115 27 ASP B O 1
ATOM 1488 N N . ALA B 1 28 ? -4.64035 13.72387 0.92924 1.000 16.50783 28 ALA B N 1
ATOM 1489 C CA . ALA B 1 28 ? -4.82975 13.15668 2.26162 1.000 15.36706 28 ALA B CA 1
ATOM 1490 C C . ALA B 1 28 ? -5.14494 11.66461 2.22701 1.000 13.04113 28 ALA B C 1
ATOM 1491 O O . ALA B 1 28 ? -5.03735 10.99832 3.26671 1.000 14.65532 28 ALA B O 1
ATOM 1498 N N . PHE B 1 29 ? -5.52482 11.12449 1.06823 1.000 11.97352 29 PHE B N 1
ATOM 1499 C CA . PHE B 1 29 ? -5.88257 9.71812 0.93781 1.000 11.49011 29 PHE B CA 1
ATOM 1500 C C . PHE B 1 29 ? -4.76993 8.88508 0.31583 1.000 10.65525 29 PHE B C 1
ATOM 1501 O O . PHE B 1 29 ? -5.01323 7.75881 -0.13025 1.000 11.28256 29 PHE B O 1
ATOM 1518 N N . CYS B 1 30 ? -3.54542 9.40295 0.30148 1.000 9.55603 30 CYS B N 1
ATOM 1519 C CA . CYS B 1 30 ? -2.47795 8.74621 -0.44012 1.000 9.44764 30 CYS B CA 1
ATOM 1520 C C . CYS B 1 30 ? -2.13109 7.37624 0.12881 1.000 10.95569 30 CYS B C 1
ATOM 1521 O O . CYS B 1 30 ? -1.68780 6.49709 -0.62108 1.000 9.49028 30 CYS B O 1
ATOM 1528 N N . SER B 1 31 ? -2.30360 7.17232 1.43356 1.000 9.95357 31 SER B N 1
ATOM 1529 C CA . SER B 1 31 ? -1.95241 5.87847 2.01253 1.000 11.76490 31 SER B CA 1
ATOM 1530 C C . SER B 1 31 ? -2.89081 4.78110 1.52877 1.000 12.47461 31 SER B C 1
ATOM 1531 O O . SER B 1 31 ? -2.44256 3.66813 1.23007 1.000 14.04273 31 SER B O 1
ATOM 1539 N N . ILE B 1 32 ? -4.18435 5.08456 1.40707 1.000 11.10782 32 ILE B N 1
ATOM 1540 C CA . ILE B 1 32 ? -5.17411 4.06146 1.07687 1.000 13.08594 32 ILE B CA 1
ATOM 1541 C C . ILE B 1 32 ? -5.43445 3.94251 -0.42650 1.000 12.24075 32 ILE B C 1
ATOM 1542 O O . ILE B 1 32 ? -5.74095 2.84601 -0.91363 1.000 12.40106 32 ILE B O 1
ATOM 1558 N N . ARG B 1 33 ? -5.31841 5.04175 -1.17321 1.000 10.73541 33 ARG B N 1
ATOM 1559 C CA . ARG B 1 33 ? -5.59115 5.05982 -2.60474 1.000 11.39709 33 ARG B CA 1
ATOM 1560 C C . ARG B 1 33 ? -4.35986 5.33792 -3.46136 1.000 11.82513 33 ARG B C 1
ATOM 1561 O O . ARG B 1 33 ? -4.49294 5.47436 -4.68769 1.000 9.36984 33 ARG B O 1
ATOM 1582 N N . GLY B 1 34 ? -3.17113 5.42650 -2.86212 1.000 11.13511 34 GLY B N 1
ATOM 1583 C CA . GLY B 1 34 ? -1.96217 5.70439 -3.61404 1.000 11.49114 34 GLY B CA 1
ATOM 1584 C C . GLY B 1 34 ? -1.86782 7.16320 -4.03398 1.000 10.71666 34 GLY B C 1
ATOM 1585 O O . GLY B 1 34 ? -2.74687 7.98851 -3.77873 1.000 9.72425 34 GLY B O 1
ATOM 1589 N N . LYS B 1 35 ? -0.76521 7.47375 -4.70911 1.000 12.09114 35 LYS B N 1
ATOM 1590 C CA . LYS B 1 35 ? -0.57894 8.81326 -5.24094 1.000 9.87771 35 LYS B CA 1
ATOM 1591 C C . LYS B 1 35 ? -1.63487 9.12286 -6.29115 1.000 11.14216 35 LYS B C 1
ATOM 1592 O O . LYS B 1 35 ? -2.11225 8.24077 -7.01793 1.000 11.67261 35 LYS B O 1
ATOM 1611 N N . ARG B 1 36 ? -2.02047 10.39542 -6.35496 1.000 10.71097 36 ARG B N 1
ATOM 1612 C CA . ARG B 1 36 ? -2.76139 10.87903 -7.50716 1.000 11.87946 36 ARG B CA 1
ATOM 1613 C C . ARG B 1 36 ? -1.82872 10.93674 -8.71224 1.000 13.61621 36 ARG B C 1
ATOM 1614 O O . ARG B 1 36 ? -0.62197 11.19256 -8.58313 1.000 11.89076 36 ARG B O 1
ATOM 1635 N N . VAL B 1 37 ? -2.39915 10.67845 -9.88582 1.000 12.20115 37 VAL B N 1
ATOM 1636 C CA . VAL B 1 37 ? -1.65872 10.61722 -11.13710 1.000 12.37546 37 VAL B CA 1
ATOM 1637 C C . VAL B 1 37 ? -2.31686 11.54741 -12.14656 1.000 13.14508 37 VAL B C 1
ATOM 1638 O O . VAL B 1 37 ? -3.52767 11.46420 -12.37898 1.000 14.16234 37 VAL B O 1
ATOM 1651 N N . ASP B 1 38 ? -1.51230 12.41849 -12.75151 1.000 15.98499 38 ASP B N 1
ATOM 1652 C CA . ASP B 1 38 ? -1.92330 13.27697 -13.85364 1.000 15.84018 38 ASP B CA 1
ATOM 1653 C C . ASP B 1 38 ? -1.05466 12.89417 -15.04053 1.000 16.18865 38 ASP B C 1
ATOM 1654 O O . ASP B 1 38 ? 0.17793 12.97501 -14.95944 1.000 15.02148 38 ASP B O 1
ATOM 1663 N N . LEU B 1 39 ? -1.69186 12.42554 -16.10517 1.000 15.02349 39 LEU B N 1
ATOM 1664 C CA . LEU B 1 39 ? -1.02868 12.07981 -17.35006 1.000 17.11966 39 LEU B CA 1
ATOM 1665 C C . LEU B 1 39 ? -1.42091 13.10615 -18.39830 1.000 16.57009 39 LEU B C 1
ATOM 1666 O O . LEU B 1 39 ? -2.58209 13.52156 -18.46740 1.000 16.46288 39 LEU B O 1
ATOM 1682 N N . GLY B 1 40 ? -0.45575 13.50793 -19.21131 1.000 17.20805 40 GLY B N 1
ATOM 1683 C CA . GLY B 1 40 ? -0.75434 14.42004 -20.29270 1.000 16.62735 40 GLY B CA 1
ATOM 1684 C C . GLY B 1 40 ? 0.42630 14.55207 -21.22267 1.000 18.57712 40 GLY B C 1
ATOM 1685 O O . GLY B 1 40 ? 1.39631 13.79748 -21.13851 1.000 17.67365 40 GLY B O 1
ATOM 1689 N N . CYS B 1 41 ? 0.33132 15.53277 -22.11352 1.000 19.57840 41 CYS B N 1
ATOM 1690 C CA . CYS B 1 41 ? 1.38075 15.82531 -23.07462 1.000 21.42988 41 CYS B CA 1
ATOM 1691 C C . CYS B 1 41 ? 1.68791 17.31516 -23.02407 1.000 23.24232 41 CYS B C 1
ATOM 1692 O O . CYS B 1 41 ? 0.86579 18.12426 -22.58168 1.000 21.54570 41 CYS B O 1
ATOM 1695 N N . ALA B 1 42 ? 2.89035 17.66928 -23.47490 1.000 23.18615 42 ALA B N 1
ATOM 1696 C CA . ALA B 1 42 ? 3.33601 19.05216 -23.41441 1.000 27.20172 42 ALA B CA 1
ATOM 1697 C C . ALA B 1 42 ? 4.45860 19.26085 -24.41642 1.000 29.75412 42 ALA B C 1
ATOM 1698 O O . ALA B 1 42 ? 5.15692 18.32045 -24.80397 1.000 26.17340 42 ALA B O 1
ATOM 1705 N N . ALA B 1 43 ? 4.63048 20.51941 -24.82126 1.000 31.40390 43 ALA B N 1
ATOM 1706 C CA . ALA B 1 43 ? 5.73340 20.85816 -25.71213 1.000 31.20199 43 ALA B CA 1
ATOM 1707 C C . ALA B 1 43 ? 7.07479 20.66573 -25.01653 1.000 28.77799 43 ALA B C 1
ATOM 170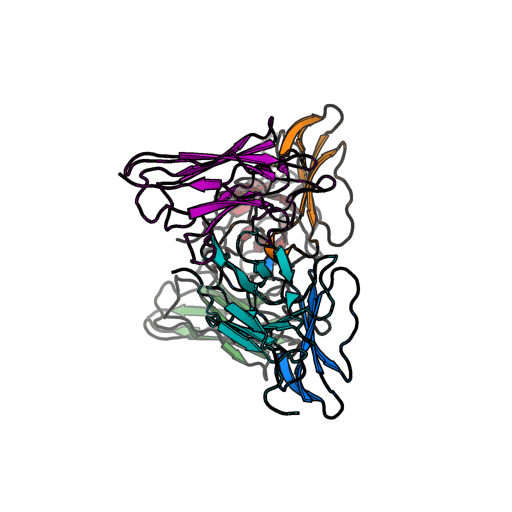8 O O . ALA B 1 43 ? 8.06347 20.27697 -25.64937 1.000 29.97097 43 ALA B O 1
ATOM 1715 N N . THR B 1 44 ? 7.12930 20.94599 -23.71879 1.000 28.22166 44 THR B N 1
ATOM 1716 C CA . THR B 1 44 ? 8.30645 20.69340 -22.90456 1.000 26.80715 44 THR B CA 1
ATOM 1717 C C . THR B 1 44 ? 7.84106 20.14015 -21.56379 1.000 26.89498 44 THR B C 1
ATOM 1718 O O . THR B 1 44 ? 6.65993 20.21453 -21.21042 1.000 26.13633 44 THR B O 1
ATOM 1729 N N . CYS B 1 45 ? 8.77310 19.58247 -20.81084 1.000 25.01584 45 CYS B N 1
ATOM 1730 C CA . CYS B 1 45 ? 8.41560 18.97047 -19.53642 1.000 24.25989 45 CYS B CA 1
ATOM 1731 C C . CYS B 1 45 ? 7.94160 20.03230 -18.55181 1.000 26.11316 45 CYS B C 1
ATOM 1732 O O . CYS B 1 45 ? 8.67553 20.99516 -18.29196 1.000 27.30585 45 CYS B O 1
ATOM 1739 N N . PRO B 1 46 ? 6.74548 19.89850 -17.97988 1.000 26.60110 46 PRO B N 1
ATOM 1740 C CA . PRO B 1 46 ? 6.26434 20.90746 -17.03176 1.000 26.08969 46 PRO B CA 1
ATOM 1741 C C . PRO B 1 46 ? 7.13734 21.00196 -15.79117 1.000 27.10647 46 PRO B C 1
ATOM 1742 O O . PRO B 1 46 ? 7.78701 20.03648 -15.38072 1.000 24.41496 46 PRO B O 1
ATOM 1753 N N . THR B 1 47 ? 7.12655 22.18621 -15.18093 1.000 26.69893 47 THR B N 1
ATOM 1754 C CA . THR B 1 47 ? 7.75741 22.39589 -13.88466 1.000 25.69396 47 THR B CA 1
ATOM 1755 C C . THR B 1 47 ? 6.70778 22.22646 -12.79520 1.000 27.90707 47 THR B C 1
ATOM 1756 O O . THR B 1 47 ? 5.61598 22.79956 -12.88163 1.000 27.46735 47 THR B O 1
ATOM 1767 N N . VAL B 1 48 ? 7.04069 21.44611 -11.77272 1.000 25.50292 48 VAL B N 1
ATOM 1768 C CA . VAL B 1 48 ? 6.10807 21.12422 -10.70670 1.000 27.60858 48 VAL B CA 1
ATOM 1769 C C . VAL B 1 48 ? 6.60111 21.73626 -9.39910 1.000 30.90158 48 VAL B C 1
ATOM 1770 O O . VAL B 1 48 ? 7.74488 22.18013 -9.27672 1.000 30.99597 48 VAL B O 1
ATOM 1783 N N . LYS B 1 49 ? 5.71974 21.74981 -8.41061 1.000 32.24156 49 LYS B N 1
ATOM 1784 C CA . LYS B 1 49 ? 6.03502 22.35530 -7.13136 1.000 34.30592 49 LYS B CA 1
ATOM 1785 C C . LYS B 1 49 ? 6.60157 21.31055 -6.17676 1.000 34.94994 49 LYS B C 1
ATOM 1786 O O . LYS B 1 49 ? 6.48482 20.10002 -6.38887 1.000 32.87456 49 LYS B O 1
ATOM 1805 N N . THR B 1 50 ? 7.23990 21.80247 -5.12127 1.000 32.22376 50 THR B N 1
ATOM 1806 C CA . THR B 1 50 ? 7.74948 20.92769 -4.07906 1.000 32.00050 50 THR B CA 1
ATOM 1807 C C . THR B 1 50 ? 6.66361 19.95440 -3.63963 1.000 30.81215 50 THR B C 1
ATOM 1808 O O . THR B 1 50 ? 5.48950 20.31741 -3.52140 1.000 30.97769 50 THR B O 1
ATOM 1819 N N . GLY B 1 51 ? 7.06252 18.69896 -3.42770 1.000 30.56107 51 GLY B N 1
ATOM 1820 C CA . GLY B 1 51 ? 6.13796 17.64452 -3.07357 1.000 28.67205 51 GLY B CA 1
ATOM 1821 C C . GLY B 1 51 ? 5.50838 16.93240 -4.24882 1.000 28.22483 51 GLY B C 1
ATOM 1822 O O . GLY B 1 51 ? 4.84989 15.90153 -4.05237 1.000 26.69701 51 GLY B O 1
ATOM 1826 N N . VAL B 1 52 ? 5.68912 17.44401 -5.45776 1.000 26.62514 52 VAL B N 1
ATOM 1827 C CA . VAL B 1 52 ? 5.15141 16.84697 -6.66963 1.000 24.68664 52 VAL B CA 1
ATOM 1828 C C . VAL B 1 52 ? 6.31481 16.30112 -7.47961 1.000 23.72617 52 VAL B C 1
ATOM 1829 O O . VAL B 1 52 ? 7.38279 16.91954 -7.54615 1.000 23.57302 52 VAL B O 1
ATOM 1842 N N . ASP B 1 53 ? 6.11712 15.12968 -8.06865 1.000 22.28617 53 ASP B N 1
ATOM 1843 C CA . ASP B 1 53 ? 7.10390 14.51520 -8.93731 1.000 21.68028 53 ASP B CA 1
ATOM 1844 C C . ASP B 1 53 ? 6.56953 14.49696 -10.35972 1.000 20.25635 53 ASP B C 1
ATOM 1845 O O . ASP B 1 53 ? 5.36926 14.30989 -10.57932 1.000 19.80017 53 ASP B O 1
ATOM 1854 N N . ILE B 1 54 ? 7.46005 14.68469 -11.32840 1.000 20.52659 54 ILE B N 1
ATOM 1855 C CA . ILE B 1 54 ? 7.08417 14.60752 -12.73379 1.000 19.02291 54 ILE B CA 1
ATOM 1856 C C . ILE B 1 54 ? 8.17921 13.88010 -13.50279 1.000 20.81302 54 ILE B C 1
ATOM 1857 O O . ILE B 1 54 ? 9.37083 14.13410 -13.29245 1.000 20.06584 54 ILE B O 1
ATOM 1873 N N . GLN B 1 55 ? 7.76924 12.95287 -14.36433 1.000 18.16740 55 GLN B N 1
ATOM 1874 C CA . GLN B 1 55 ? 8.65659 12.25111 -15.27742 1.000 20.25540 55 GLN B CA 1
ATOM 1875 C C . GLN B 1 55 ? 8.16023 12.48869 -16.69582 1.000 17.97690 55 GLN B C 1
ATOM 1876 O O . GLN B 1 55 ? 6.97478 12.30050 -16.98052 1.000 17.63712 55 GLN B O 1
ATOM 1890 N N . CYS B 1 56 ? 9.06421 12.88576 -17.58052 1.000 17.73053 56 CYS B N 1
ATOM 1891 C CA . CYS B 1 56 ? 8.73873 13.15426 -18.97028 1.000 18.52033 56 CYS B CA 1
ATOM 1892 C C . CYS B 1 56 ? 9.50300 12.19794 -19.87328 1.000 18.88847 56 CYS B C 1
ATOM 1893 O O . CYS B 1 56 ? 10.61786 11.77194 -19.55869 1.000 18.19295 56 CYS B O 1
ATOM 1900 N N . CYS B 1 57 ? 8.88478 11.87181 -21.00498 1.000 16.86365 57 CYS B N 1
ATOM 1901 C CA . CYS B 1 57 ? 9.43464 10.92451 -21.95801 1.000 18.15792 57 CYS B CA 1
ATOM 1902 C C . CYS B 1 57 ? 8.97839 11.33985 -23.35131 1.000 18.71682 57 CYS B C 1
ATOM 1903 O O . CYS B 1 57 ? 8.03519 12.12209 -23.50788 1.000 17.61033 57 CYS B O 1
ATOM 1906 N N . SER B 1 58 ? 9.66920 10.82175 -24.37413 1.000 21.52071 58 SER B N 1
ATOM 1907 C CA . SER B 1 58 ? 9.54354 11.38316 -25.71638 1.000 21.80587 58 SER B CA 1
ATOM 1908 C C . SER B 1 58 ? 9.26043 10.33254 -26.78738 1.000 22.15719 58 SER B C 1
ATOM 1909 O O . SER B 1 58 ? 9.70156 10.47643 -27.93190 1.000 23.60019 58 SER B O 1
ATOM 1917 N N . THR B 1 59 ? 8.51127 9.29197 -26.45136 1.000 19.13215 59 THR B N 1
ATOM 1918 C CA . THR B 1 59 ? 8.04638 8.33175 -27.43948 1.000 22.11193 59 THR B CA 1
ATOM 1919 C C . THR B 1 59 ? 6.56624 8.06719 -27.20801 1.000 22.15998 59 THR B C 1
ATOM 1920 O O . THR B 1 59 ? 6.04601 8.27958 -26.11205 1.000 20.40133 59 THR B O 1
ATOM 1931 N N . ASP B 1 60 ? 5.89254 7.58993 -28.25237 1.000 22.33920 60 ASP B N 1
ATOM 1932 C CA . ASP B 1 60 ? 4.44207 7.45320 -28.20484 1.000 21.06074 60 ASP B CA 1
ATOM 1933 C C . ASP B 1 60 ? 4.02112 6.57022 -27.03764 1.000 20.22430 60 ASP B C 1
ATOM 1934 O O . ASP B 1 60 ? 4.58610 5.49378 -26.81951 1.000 19.29136 60 ASP B O 1
ATOM 1943 N N . ASN B 1 61 ? 3.02283 7.04049 -26.28537 1.000 18.64234 61 ASN B N 1
ATOM 1944 C CA . ASN B 1 61 ? 2.41697 6.28644 -25.18873 1.000 18.58574 61 ASN B CA 1
ATOM 1945 C C . ASN B 1 61 ? 3.44399 5.84792 -24.15183 1.000 18.04413 61 ASN B C 1
ATOM 1946 O O . ASN B 1 61 ? 3.31119 4.78676 -23.53668 1.000 17.87512 61 ASN B O 1
ATOM 1957 N N . CYS B 1 62 ? 4.45764 6.67806 -23.92730 1.000 18.19591 62 CYS B N 1
ATOM 1958 C CA . CYS B 1 62 ? 5.51158 6.35046 -22.97806 1.000 18.95362 62 CYS B CA 1
ATOM 1959 C C . CYS B 1 62 ? 5.14157 6.65075 -21.52835 1.000 17.08478 62 CYS B C 1
ATOM 1960 O O . CYS B 1 62 ? 5.98880 6.47710 -20.64319 1.000 20.17526 62 CYS B O 1
ATOM 1963 N N . ASN B 1 63 ? 3.90376 7.06826 -21.26222 1.000 16.85036 63 ASN B N 1
ATOM 1964 C CA . ASN B 1 63 ? 3.45765 7.44836 -19.92067 1.000 16.69914 63 ASN B CA 1
ATOM 1965 C C . ASN B 1 63 ? 2.21749 6.65228 -19.52906 1.000 15.29353 63 ASN B C 1
ATOM 1966 O O . ASN B 1 63 ? 1.17486 7.21828 -19.18323 1.000 15.64016 63 ASN B O 1
ATOM 1977 N N . PRO B 1 64 ? 2.30095 5.32446 -19.55634 1.000 15.81395 64 PRO B N 1
ATOM 1978 C CA . PRO B 1 64 ? 1.14661 4.51714 -19.15278 1.000 16.75014 64 PRO B CA 1
ATOM 1979 C C . PRO B 1 64 ? 0.79314 4.76385 -17.69195 1.000 18.04557 64 PRO B C 1
ATOM 1980 O O . PRO B 1 64 ? 1.65053 5.09501 -16.86739 1.000 18.30305 64 PRO B O 1
ATOM 1991 N N . PHE B 1 65 ? -0.48910 4.60448 -17.37692 1.000 16.45294 65 PHE B N 1
ATOM 1992 C CA . PHE B 1 65 ? -0.96626 4.87223 -16.02823 1.000 15.46740 65 PHE B CA 1
ATOM 1993 C C . PHE B 1 65 ? -0.24018 3.95073 -15.05316 1.000 15.99147 65 PHE B C 1
ATOM 1994 O O . PHE B 1 65 ? -0.25515 2.72344 -15.24480 1.000 17.04772 65 PHE B O 1
ATOM 2011 N N . PRO B 1 66 ? 0.41600 4.48249 -14.02298 1.000 15.99415 66 PRO B N 1
ATOM 2012 C CA . PRO B 1 66 ? 1.13176 3.61104 -13.08743 1.000 16.61751 66 PRO B CA 1
ATOM 2013 C C . PRO B 1 66 ? 0.27265 3.28017 -11.88252 1.000 17.74820 66 PRO B C 1
ATOM 2014 O O . PRO B 1 66 ? 0.04332 4.14546 -11.03092 1.000 18.34072 66 PRO B O 1
ATOM 2025 N N . THR B 1 67 ? -0.22378 2.05077 -11.79737 1.000 15.82430 67 THR B N 1
ATOM 2026 C CA . THR B 1 67 ? -0.95005 1.66247 -10.60150 1.000 15.33638 67 THR B CA 1
ATOM 2027 C C . THR B 1 67 ? 0.02745 1.24833 -9.51001 1.000 16.62944 67 THR B C 1
ATOM 2028 O O . THR B 1 67 ? 1.19225 0.92207 -9.76463 1.000 15.86981 67 THR B O 1
ATOM 2039 N N . ARG B 1 68 ? -0.45893 1.28364 -8.27545 1.000 16.44496 68 ARG B N 1
ATOM 2040 C CA . ARG B 1 68 ? 0.33937 0.83616 -7.15093 1.000 18.84275 68 ARG B CA 1
ATOM 2041 C C . ARG B 1 68 ? 0.37068 -0.68700 -7.15295 1.000 21.28958 68 ARG B C 1
ATOM 2042 O O . ARG B 1 68 ? -0.65404 -1.33897 -7.37415 1.000 20.55590 68 ARG B O 1
ATOM 2063 N N . LYS B 1 69 ? 1.55700 -1.25254 -6.94881 1.000 20.96205 69 LYS B N 1
ATOM 2064 C CA . LYS B 1 69 ? 1.68470 -2.69707 -6.83157 1.000 20.71538 69 LYS B CA 1
ATOM 2065 C C . LYS B 1 69 ? 1.14356 -3.12242 -5.47761 1.000 25.89241 69 LYS B C 1
ATOM 2066 O O . LYS B 1 69 ? 1.58781 -2.62372 -4.43771 1.000 25.49547 69 LYS B O 1
ATOM 2085 N N . ARG B 1 70 ? 0.18530 -4.04053 -5.48976 1.000 25.80421 70 ARG B N 1
ATOM 2086 C CA . ARG B 1 70 ? -0.46910 -4.48396 -4.27021 1.000 28.50869 70 ARG B CA 1
ATOM 2087 C C . ARG B 1 70 ? 0.31400 -5.64319 -3.67827 1.000 32.54733 70 ARG B C 1
ATOM 2088 O O . ARG B 1 70 ? 0.46839 -6.67270 -4.34758 1.000 33.93208 70 ARG B O 1
ATOM 2109 N N . PRO B 1 71 ? 0.81352 -5.53331 -2.43858 1.000 37.51094 71 PRO B N 1
ATOM 2110 C CA . PRO B 1 71 ? 1.68421 -6.58222 -1.89705 1.000 39.21573 71 PRO B CA 1
ATOM 2111 C C . PRO B 1 71 ? 0.97041 -7.92555 -1.78768 1.000 41.18393 71 PRO B C 1
ATOM 2112 O O . PRO B 1 71 ? 1.45856 -8.94207 -2.28146 1.000 44.53883 71 PRO B O 1
ATOM 2124 N N . GLN C 2 2 ? -28.78615 15.55670 -5.77755 1.000 46.99785 1 GLN I N 1
ATOM 2125 C CA . GLN C 2 2 ? -27.81669 14.48534 -5.38648 1.000 47.89275 1 GLN I CA 1
ATOM 2126 C C . GLN C 2 2 ? -28.03650 13.25403 -6.26017 1.000 49.06645 1 GLN I C 1
ATOM 2127 O O . GLN C 2 2 ? -29.16056 12.96633 -6.67380 1.000 49.25159 1 GLN I O 1
ATOM 2141 N N . VAL C 2 3 ? -26.95127 12.53054 -6.54281 1.000 56.58349 2 VAL I N 1
ATOM 2142 C CA . VAL C 2 3 ? -27.06314 11.34216 -7.37192 1.000 59.15384 2 VAL I CA 1
ATOM 2143 C C . VAL C 2 3 ? -28.02241 10.35367 -6.71491 1.000 41.82809 2 VAL I C 1
ATOM 2144 O O . VAL C 2 3 ? -28.20280 10.34216 -5.49149 1.000 37.24668 2 VAL I O 1
ATOM 2157 N N . GLN C 2 4 ? -28.64701 9.51687 -7.53965 1.000 34.68144 3 GLN I N 1
ATOM 2158 C CA . GLN C 2 4 ? -29.55630 8.48830 -7.05861 1.000 31.04169 3 GLN I CA 1
ATOM 2159 C C . GLN C 2 4 ? -29.32829 7.19655 -7.82889 1.000 27.10100 3 GLN I C 1
ATOM 2160 O O . GLN C 2 4 ? -28.91166 7.21114 -8.99000 1.000 26.18549 3 GLN I O 1
ATOM 2174 N N . LEU C 2 5 ? -29.62008 6.07869 -7.16916 1.000 17.92210 4 LEU I N 1
ATOM 2175 C CA . LEU C 2 5 ? -29.46049 4.74563 -7.73825 1.000 19.79650 4 LEU I CA 1
ATOM 2176 C C . LEU C 2 5 ? -30.81864 4.05840 -7.73851 1.000 16.60716 4 LEU I C 1
ATOM 2177 O O . LEU C 2 5 ? -31.44713 3.92228 -6.68454 1.000 15.61114 4 LEU I O 1
ATOM 2193 N N . VAL C 2 6 ? -31.26584 3.62817 -8.91468 1.000 17.95340 5 VAL I N 1
ATOM 2194 C CA . VAL C 2 6 ? -32.57046 3.00152 -9.08564 1.000 18.05473 5 VAL I CA 1
ATOM 2195 C C . VAL C 2 6 ? -32.34979 1.59597 -9.61643 1.000 15.69383 5 VAL I C 1
ATOM 2196 O O . VAL C 2 6 ? -31.74123 1.41509 -10.68124 1.000 15.80913 5 VAL I O 1
ATOM 2209 N N . GLN C 2 7 ? -32.88092 0.61221 -8.90354 1.000 12.72057 6 GLN I N 1
ATOM 2210 C CA . GLN C 2 7 ? -32.65863 -0.79096 -9.20513 1.000 12.08284 6 GLN I CA 1
ATOM 2211 C C . GLN C 2 7 ? -33.88533 -1.41606 -9.85432 1.000 12.85212 6 GLN I C 1
ATOM 2212 O O . GLN C 2 7 ? -35.01170 -0.92430 -9.73473 1.000 13.23358 6 GLN I O 1
ATOM 2226 N N . SER C 2 8 ? -33.64403 -2.52818 -10.54308 1.000 14.40824 7 SER I N 1
ATOM 2227 C CA . SER C 2 8 ? -34.71290 -3.28039 -11.17517 1.000 13.99771 7 SER I CA 1
ATOM 2228 C C . SER C 2 8 ? -35.58985 -3.94190 -10.11614 1.000 14.33259 7 SER I C 1
ATOM 2229 O O . SER C 2 8 ? -35.28789 -3.94186 -8.92263 1.000 13.43785 7 SER I O 1
ATOM 2237 N N . GLY C 2 9 ? -36.70281 -4.51159 -10.57221 1.000 16.33491 8 GLY I N 1
ATOM 2238 C CA . GLY C 2 9 ? -37.72228 -5.00649 -9.67663 1.000 16.54960 8 GLY I CA 1
ATOM 2239 C C . GLY C 2 9 ? -37.48300 -6.42473 -9.19666 1.000 15.70166 8 GLY I C 1
ATOM 2240 O O . GLY C 2 9 ? -36.49906 -7.08036 -9.53153 1.000 17.51279 8 GLY I O 1
ATOM 2244 N N . ALA C 2 10 ? -38.43311 -6.89958 -8.39446 1.000 16.66414 9 ALA I N 1
ATOM 2245 C CA . ALA C 2 10 ? -38.27807 -8.16821 -7.70189 1.000 18.46798 9 ALA I CA 1
ATOM 2246 C C . ALA C 2 10 ? -38.09818 -9.31542 -8.68438 1.000 20.45222 9 ALA I C 1
ATOM 2247 O O . ALA C 2 10 ? -38.58619 -9.28360 -9.81618 1.000 20.56416 9 ALA I O 1
ATOM 2254 N N . GLU C 2 11 ? -37.39835 -10.34681 -8.22319 1.000 19.65383 10 GLU I N 1
ATOM 2255 C CA . GLU C 2 11 ? -37.08514 -11.52325 -9.01699 1.000 21.38032 10 GLU I CA 1
ATOM 2256 C C . GLU C 2 11 ? -37.50731 -12.76282 -8.24081 1.000 22.08008 10 GLU I C 1
ATOM 2257 O O . GLU C 2 11 ? -37.23367 -12.86948 -7.04176 1.000 20.20385 10 GLU I O 1
ATOM 2269 N N . VAL C 2 12 ? -38.16326 -13.69768 -8.91851 1.000 22.19750 11 VAL I N 1
ATOM 2270 C CA . VAL C 2 12 ? -38.57457 -14.96446 -8.32183 1.000 23.85852 11 VAL I CA 1
ATOM 2271 C C . VAL C 2 12 ? -37.90771 -16.06140 -9.13495 1.000 26.56734 11 VAL I C 1
ATOM 2272 O O . VAL C 2 12 ? -38.22716 -16.24654 -10.31701 1.000 24.86790 11 VAL I O 1
ATOM 2285 N N . LYS C 2 13 ? -36.98825 -16.79209 -8.50782 1.000 23.24202 12 LYS I N 1
ATOM 2286 C CA . LYS C 2 13 ? -36.12305 -17.72127 -9.21385 1.000 27.24949 12 LYS I CA 1
ATOM 2287 C C . LYS C 2 13 ? -36.20653 -19.11236 -8.60302 1.000 24.84404 12 LYS I C 1
ATOM 2288 O O . LYS C 2 13 ? -36.51465 -19.27967 -7.42213 1.000 22.77915 12 LYS I O 1
ATOM 2307 N N . LYS C 2 14 ? -35.93034 -20.10311 -9.42040 1.000 27.24613 13 LYS I N 1
ATOM 2308 C CA . LYS C 2 14 ? -35.85764 -21.48063 -8.97356 1.000 29.98790 13 LYS I CA 1
ATOM 2309 C C . LYS C 2 14 ? -34.41788 -21.85146 -8.66507 1.000 29.01608 13 LYS I C 1
ATOM 2310 O O . LYS C 2 14 ? -33.47895 -21.24234 -9.18645 1.000 23.60207 13 LYS I O 1
ATOM 2329 N N . PRO C 2 15 ? -34.20259 -22.84147 -7.80432 1.000 28.54865 14 PRO I N 1
ATOM 2330 C CA . PRO C 2 15 ? -32.82860 -23.26315 -7.51389 1.000 29.60110 14 PRO I CA 1
ATOM 2331 C C . PRO C 2 15 ? -32.11236 -23.66540 -8.78944 1.000 30.61473 14 PRO I C 1
ATOM 2332 O O . PRO C 2 15 ? -32.69311 -24.29158 -9.67630 1.000 28.90283 14 PRO I O 1
ATOM 2343 N N . GLY C 2 16 ? -30.84364 -23.27882 -8.88304 1.000 28.29303 15 GLY I N 1
ATOM 2344 C CA . GLY C 2 16 ? -30.01883 -23.61215 -10.01610 1.000 28.55715 15 GLY I CA 1
ATOM 2345 C C . GLY C 2 16 ? -30.01300 -22.58736 -11.12462 1.000 24.50077 15 GLY I C 1
ATOM 2346 O O . GLY C 2 16 ? -29.13672 -22.63911 -11.99008 1.000 24.87020 15 GLY I O 1
ATOM 2350 N N . SER C 2 17 ? -30.95489 -21.66093 -11.12457 1.000 26.16382 16 SER I N 1
ATOM 2351 C CA . SER C 2 17 ? -31.02242 -20.65455 -12.17163 1.000 25.46451 16 SER I CA 1
ATOM 2352 C C . SER C 2 17 ? -30.12161 -19.47556 -11.79315 1.000 24.48298 16 SER I C 1
ATOM 2353 O O . SER C 2 17 ? -29.28071 -19.57638 -10.89480 1.000 24.26352 16 SER I O 1
ATOM 2361 N N . SER C 2 18 ? -30.29190 -18.34377 -12.46976 1.000 25.39266 17 SER I N 1
ATOM 2362 C CA . SER C 2 18 ? -29.45824 -17.17509 -12.24913 1.000 24.79012 17 SER I CA 1
ATOM 2363 C C . SER C 2 18 ? -30.32784 -15.93137 -12.33836 1.000 28.14164 17 SER I C 1
ATOM 2364 O O . SER C 2 18 ? -31.44274 -15.96224 -12.86628 1.000 26.49307 17 SER I O 1
ATOM 2372 N N . VAL C 2 19 ? -29.80729 -14.83136 -11.80130 1.000 25.35110 18 VAL I N 1
ATOM 2373 C CA . VAL C 2 19 ? -30.51730 -13.56078 -11.78457 1.000 26.00777 18 VAL I CA 1
ATOM 2374 C C . VAL C 2 19 ? -29.52827 -12.44500 -12.08208 1.000 24.38637 18 VAL I C 1
ATOM 2375 O O . VAL C 2 19 ? -28.33924 -12.53671 -11.75736 1.000 22.36219 18 VAL I O 1
ATOM 2388 N N . LYS C 2 20 ? -30.03250 -11.38380 -12.70695 1.000 22.23507 19 LYS I N 1
ATOM 2389 C CA . LYS C 2 20 ? -29.23379 -10.21677 -13.06048 1.000 23.24921 19 LYS I CA 1
ATOM 2390 C C . LYS C 2 20 ? -29.99676 -8.96563 -12.65348 1.000 21.34937 19 LYS I C 1
ATOM 2391 O O . LYS C 2 20 ? -31.00725 -8.62375 -13.27365 1.000 22.25847 19 LYS I O 1
ATOM 2410 N N . VAL C 2 21 ? -29.50977 -8.28768 -11.61672 1.000 18.26703 20 VAL I N 1
ATOM 2411 C CA . VAL C 2 21 ? -30.11323 -7.06749 -11.08823 1.000 17.64065 20 VAL I CA 1
ATOM 2412 C C . VAL C 2 21 ? -29.38123 -5.87277 -11.67489 1.000 16.06315 20 VAL I C 1
ATOM 2413 O O . VAL C 2 21 ? -28.15680 -5.90378 -11.85320 1.000 15.60510 20 VAL I O 1
ATOM 2426 N N . SER C 2 22 ? -30.12604 -4.81710 -11.97768 1.000 15.66362 21 SER I N 1
ATOM 2427 C CA . SER C 2 22 ? -29.56804 -3.60946 -12.55988 1.000 14.31050 21 SER I CA 1
ATOM 2428 C C . SER C 2 22 ? -29.66888 -2.46073 -11.56519 1.000 15.16512 21 SER I C 1
ATOM 2429 O O . SER C 2 22 ? -30.51369 -2.45085 -10.66802 1.000 14.89678 21 SER I O 1
ATOM 2437 N N . CYS C 2 23 ? -28.79618 -1.47850 -11.75022 1.000 14.54902 22 CYS I N 1
ATOM 2438 C CA . CYS C 2 23 ? -28.66100 -0.33884 -10.84528 1.000 16.19077 22 CYS I CA 1
ATOM 2439 C C . CYS C 2 23 ? -28.31507 0.85401 -11.72731 1.000 17.74115 22 CYS I C 1
ATOM 2440 O O . CYS C 2 23 ? -27.18168 0.96927 -12.18738 1.000 15.34107 22 CYS I O 1
ATOM 2447 N N . LYS C 2 24 ? -29.28680 1.72653 -11.96153 1.000 18.13065 23 LYS I N 1
ATOM 2448 C CA . LYS C 2 24 ? -29.13477 2.87365 -12.84646 1.000 21.03695 23 LYS I CA 1
ATOM 2449 C C . LYS C 2 24 ? -28.82030 4.11275 -12.01702 1.000 25.76833 23 LYS I C 1
ATOM 2450 O O . LYS C 2 24 ? -29.59100 4.47649 -11.12382 1.000 23.36584 23 LYS I O 1
ATOM 2469 N N . ALA C 2 25 ? -27.71383 4.77657 -12.33843 1.000 27.77279 24 ALA I N 1
ATOM 2470 C CA . ALA C 2 25 ? -27.29895 6.00006 -11.66754 1.000 33.44156 24 ALA I CA 1
ATOM 2471 C C . ALA C 2 25 ? -27.67109 7.21616 -12.50560 1.000 40.28279 24 ALA I C 1
ATOM 2472 O O . ALA C 2 25 ? -27.75247 7.14123 -13.73488 1.000 46.93504 24 ALA I O 1
ATOM 2479 N N . SER C 2 26 ? -27.88238 8.34849 -11.82847 1.000 53.39121 25 SER I N 1
ATOM 2480 C CA . SER C 2 26 ? -28.33774 9.55909 -12.50686 1.000 57.31661 25 SER I CA 1
ATOM 2481 C C . SER C 2 26 ? -27.27304 10.65410 -12.52170 1.000 64.71730 25 SER I C 1
ATOM 2482 O O . SER C 2 26 ? -26.26793 10.53768 -13.23191 1.000 65.29128 25 SER I O 1
ATOM 2490 N N . GLY C 2 27 ? -27.48495 11.72135 -11.75518 1.000 82.48827 26 GLY I N 1
ATOM 2491 C CA . GLY C 2 27 ? -26.63649 12.89526 -11.84504 1.000 84.87512 26 GLY I CA 1
ATOM 2492 C C . GLY C 2 27 ? -25.31988 12.80211 -11.10160 1.000 81.63088 26 GLY I C 1
ATOM 2493 O O . GLY C 2 27 ? -25.16193 13.39863 -10.03198 1.000 81.76042 26 GLY I O 1
ATOM 2497 N N . GLY C 2 28 ? -24.36599 12.06756 -11.66116 1.000 86.47968 27 GLY I N 1
ATOM 2498 C CA . GLY C 2 28 ? -23.06116 11.93973 -11.05500 1.000 83.45542 27 GLY I CA 1
ATOM 2499 C C . GLY C 2 28 ? -22.03121 11.54553 -12.08815 1.000 84.76072 27 GLY I C 1
ATOM 2500 O O . GLY C 2 28 ? -22.31280 11.50294 -13.28739 1.000 86.29060 27 GLY I O 1
ATOM 2504 N N . THR C 2 29 ? -20.82255 11.25911 -11.60732 1.000 59.74739 28 THR I N 1
ATOM 2505 C CA . THR C 2 29 ? -19.72470 10.80502 -12.46171 1.000 52.78399 28 THR I CA 1
ATOM 2506 C C . THR C 2 29 ? -19.66203 9.28459 -12.35150 1.000 46.59755 28 THR I C 1
ATOM 2507 O O . THR C 2 29 ? -19.04470 8.73756 -11.43480 1.000 44.04938 28 THR I O 1
ATOM 2518 N N . PHE C 2 30 ? -20.30897 8.59892 -13.29103 1.000 46.57380 29 PHE I N 1
ATOM 2519 C CA . PHE C 2 30 ? -20.41474 7.14995 -13.18543 1.000 42.45333 29 PHE I CA 1
ATOM 2520 C C . PHE C 2 30 ? -19.05338 6.47898 -13.31828 1.000 38.35823 29 PHE I C 1
ATOM 2521 O O . PHE C 2 30 ? -18.74292 5.54385 -12.57181 1.000 35.82693 29 PHE I O 1
ATOM 2538 N N . SER C 2 31 ? -18.22576 6.93379 -14.26129 1.000 42.08254 30 SER I N 1
ATOM 2539 C CA . SER C 2 31 ? -16.93520 6.28454 -14.46366 1.000 40.40154 30 SER I CA 1
ATOM 2540 C C . SER C 2 31 ? -16.03428 6.45074 -13.24546 1.000 38.01517 30 SER I C 1
ATOM 2541 O O . SER C 2 31 ? -15.29764 5.52472 -12.87963 1.000 37.43378 30 SER I O 1
ATOM 2549 N N . SER C 2 32 ? -16.09480 7.61428 -12.59246 1.000 36.16776 31 SER I N 1
ATOM 2550 C CA . SER C 2 32 ? -15.14808 7.92713 -11.53051 1.000 33.23360 31 SER I CA 1
ATOM 2551 C C . SER C 2 32 ? -15.47274 7.22563 -10.21314 1.000 28.11497 31 SER I C 1
ATOM 2552 O O . SER C 2 32 ? -14.57083 7.01669 -9.39623 1.000 20.19983 31 SER I O 1
ATOM 2560 N N . TYR C 2 33 ? -16.73154 6.85980 -9.98072 1.000 27.96200 32 TYR I N 1
ATOM 2561 C CA . TYR C 2 33 ? -17.15537 6.29334 -8.70784 1.000 24.10635 32 TYR I CA 1
ATOM 2562 C C . TYR C 2 33 ? -17.36249 4.78852 -8.81870 1.000 20.55281 32 TYR I C 1
ATOM 2563 O O . TYR C 2 33 ? -17.91311 4.29478 -9.80432 1.000 22.30735 32 TYR I O 1
ATOM 2581 N N . ALA C 2 34 ? -16.91881 4.06379 -7.80062 1.000 17.55705 33 ALA I N 1
ATOM 2582 C CA . ALA C 2 34 ? -17.13039 2.62568 -7.73978 1.000 13.82546 33 ALA I CA 1
ATOM 2583 C C . ALA C 2 34 ? -18.52056 2.30141 -7.19782 1.000 15.98345 33 ALA I C 1
ATOM 2584 O O . ALA C 2 34 ? -19.12580 3.08664 -6.45867 1.000 13.73247 33 ALA I O 1
ATOM 2591 N N . ILE C 2 35 ? -19.02611 1.12583 -7.57700 1.000 12.89152 34 ILE I N 1
ATOM 2592 C CA . ILE C 2 35 ? -20.32229 0.62995 -7.13466 1.000 11.56003 34 ILE I CA 1
ATOM 2593 C C . ILE C 2 35 ? -20.12832 -0.76440 -6.55955 1.000 10.80597 34 ILE I C 1
ATOM 2594 O O . ILE C 2 35 ? -19.43713 -1.59551 -7.16230 1.000 12.42028 34 ILE I O 1
ATOM 2610 N N . SER C 2 36 ? -20.73059 -1.01865 -5.39921 1.000 10.75937 35 SER I N 1
ATOM 2611 C CA . SER C 2 36 ? -20.72352 -2.33210 -4.77426 1.000 8.65121 35 SER I CA 1
ATOM 2612 C C . SER C 2 36 ? -22.14091 -2.87778 -4.76039 1.000 8.60751 35 SER I C 1
ATOM 2613 O O . SER C 2 36 ? -23.11365 -2.13919 -4.90742 1.000 10.13808 35 SER I O 1
ATOM 2621 N N . TRP C 2 37 ? -22.24808 -4.17995 -4.54267 1.000 7.90624 36 TRP I N 1
ATOM 2622 C CA . TRP C 2 37 ? -23.50980 -4.85143 -4.28794 1.000 10.2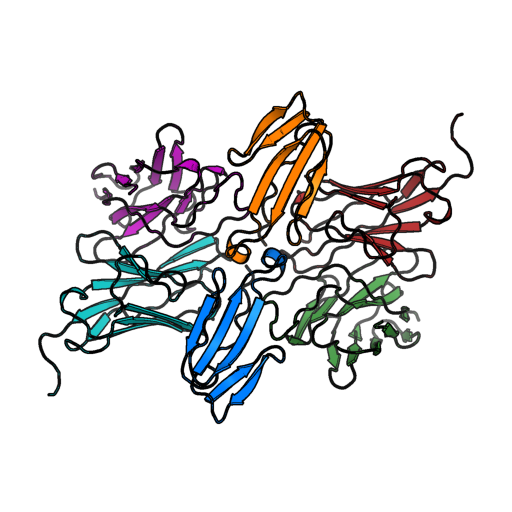3245 36 TRP I CA 1
ATOM 2623 C C . TRP C 2 37 ? -23.42948 -5.44483 -2.89010 1.000 13.05171 36 TRP I C 1
ATOM 2624 O O . TRP C 2 37 ? -22.46653 -6.14247 -2.55830 1.000 8.36551 36 TRP I O 1
ATOM 2645 N N . VAL C 2 38 ? -24.41053 -5.10759 -2.06158 1.000 9.60125 37 VAL I N 1
ATOM 2646 C CA . VAL C 2 38 ? -24.49922 -5.55783 -0.68129 1.000 11.42624 37 VAL I CA 1
ATOM 2647 C C . VAL C 2 38 ? -25.87783 -6.16511 -0.50145 1.000 11.24091 37 VAL I C 1
ATOM 2648 O O . VAL C 2 38 ? -26.88312 -5.53836 -0.85045 1.000 10.10648 37 VAL I O 1
ATOM 2661 N N . ARG C 2 39 ? -25.93721 -7.36756 0.05361 1.000 12.69943 38 ARG I N 1
ATOM 2662 C CA . ARG C 2 39 ? -27.21805 -8.02260 0.24670 1.000 11.64623 38 ARG I CA 1
ATOM 2663 C C . ARG C 2 39 ? -27.54779 -8.17602 1.72556 1.000 12.64168 38 ARG I C 1
ATOM 2664 O O . ARG C 2 39 ? -26.69434 -8.05838 2.60721 1.000 12.09957 38 ARG I O 1
ATOM 2685 N N . GLN C 2 40 ? -28.82133 -8.44294 1.98432 1.000 11.93395 39 GLN I N 1
ATOM 2686 C CA . GLN C 2 40 ? -29.32101 -8.62407 3.33994 1.000 13.05631 39 GLN I CA 1
ATOM 2687 C C . GLN C 2 40 ? -30.37986 -9.71699 3.28209 1.000 13.20826 39 GLN I C 1
ATOM 2688 O O . GLN C 2 40 ? -31.49264 -9.48597 2.80623 1.000 12.02117 39 GLN I O 1
ATOM 2702 N N . ALA C 2 41 ? -30.02455 -10.90588 3.75166 1.000 14.72217 40 ALA I N 1
ATOM 2703 C CA . ALA C 2 41 ? -30.99513 -11.97459 3.85455 1.000 16.99917 40 ALA I CA 1
ATOM 2704 C C . ALA C 2 41 ? -32.05783 -11.59594 4.88018 1.000 18.66144 40 ALA I C 1
ATOM 2705 O O . ALA C 2 41 ? -31.82458 -10.75136 5.75109 1.000 18.21380 40 ALA I O 1
ATOM 2712 N N . PRO C 2 42 ? -33.23991 -12.20028 4.79260 1.000 19.09791 41 PRO I N 1
ATOM 2713 C CA . PRO C 2 42 ? -34.32685 -11.82637 5.70688 1.000 20.73320 41 PRO I CA 1
ATOM 2714 C C . PRO C 2 42 ? -33.92782 -11.83523 7.17670 1.000 22.45301 41 PRO I C 1
ATOM 2715 O O . PRO C 2 42 ? -33.48900 -12.85632 7.71724 1.000 21.79393 41 PRO I O 1
ATOM 2726 N N . GLY C 2 43 ? -34.08693 -10.69341 7.83779 1.000 20.90956 42 GLY I N 1
ATOM 2727 C CA . GLY C 2 43 ? -33.75305 -10.58258 9.23969 1.000 21.99343 42 GLY I CA 1
ATOM 2728 C C . GLY C 2 43 ? -32.28428 -10.70107 9.57477 1.000 22.69137 42 GLY I C 1
ATOM 2729 O O . GLY C 2 43 ? -31.93740 -10.65124 10.76213 1.000 20.76051 42 GLY I O 1
ATOM 2733 N N . GLN C 2 44 ? -31.41176 -10.84001 8.57838 1.000 20.40766 43 GLN I N 1
ATOM 2734 C CA . GLN C 2 44 ? -29.98758 -11.02364 8.79393 1.000 20.69810 43 GLN I CA 1
ATOM 2735 C C . GLN C 2 44 ? -29.24491 -9.70697 8.56362 1.000 18.59763 43 GLN I C 1
ATOM 2736 O O . GLN C 2 44 ? -29.84818 -8.65244 8.34321 1.000 16.70138 43 GLN I O 1
ATOM 2750 N N . GLY C 2 45 ? -27.91144 -9.76643 8.60119 1.000 17.81259 44 GLY I N 1
ATOM 2751 C CA . GLY C 2 45 ? -27.08876 -8.58344 8.45856 1.000 15.83866 44 GLY I CA 1
ATOM 2752 C C . GLY C 2 45 ? -26.70380 -8.27976 7.02246 1.000 14.14253 44 GLY I C 1
ATOM 2753 O O . GLY C 2 45 ? -27.11317 -8.94190 6.06739 1.000 15.72866 44 GLY I O 1
ATOM 2757 N N . LEU C 2 46 ? -25.90508 -7.22866 6.87415 1.000 12.82551 45 LEU I N 1
ATOM 2758 C CA . LEU C 2 46 ? -25.43068 -6.82172 5.56508 1.000 11.95403 45 LEU I CA 1
ATOM 2759 C C . LEU C 2 46 ? -24.22843 -7.66885 5.16761 1.000 12.51002 45 LEU I C 1
ATOM 2760 O O . LEU C 2 46 ? -23.41611 -8.06127 6.01040 1.000 11.30070 45 LEU I O 1
ATOM 2776 N N . GLU C 2 47 ? -24.11643 -7.94387 3.86633 1.000 10.83860 46 GLU I N 1
ATOM 2777 C CA . GLU C 2 47 ? -23.06506 -8.81883 3.35425 1.000 12.44908 46 GLU I CA 1
ATOM 2778 C C . GLU C 2 47 ? -22.63442 -8.34295 1.97772 1.000 13.08177 46 GLU I C 1
ATOM 2779 O O . GLU C 2 47 ? -23.45422 -8.27369 1.06075 1.000 9.24166 46 GLU I O 1
ATOM 2791 N N . TRP C 2 48 ? -21.35097 -8.03375 1.83565 1.000 9.96079 47 TRP I N 1
ATOM 2792 C CA . TRP C 2 48 ? -20.81192 -7.54344 0.57655 1.000 11.83926 47 TRP I CA 1
ATOM 2793 C C . TRP C 2 48 ? -20.67209 -8.67996 -0.41822 1.000 12.64410 47 TRP I C 1
ATOM 2794 O O . TRP C 2 48 ? -20.13498 -9.74134 -0.09161 1.000 14.72318 47 TRP I O 1
ATOM 2815 N N A MET C 2 49 ? -21.18713 -8.45892 -1.62849 0.693 9.46111 48 MET I N 1
ATOM 2816 N N B MET C 2 49 ? -21.14008 -8.45387 -1.63788 0.307 11.64028 48 MET I N 1
ATOM 2817 C CA A MET C 2 49 ? -21.03829 -9.38848 -2.74144 0.693 10.84360 48 MET I CA 1
ATOM 2818 C CA B MET C 2 49 ? -20.97294 -9.42562 -2.70716 0.307 11.50139 48 MET I CA 1
ATOM 2819 C C A MET C 2 49 ? -19.75282 -9.12587 -3.51756 0.693 21.65235 48 MET I C 1
ATOM 2820 C C B MET C 2 49 ? -19.78504 -9.12150 -3.59667 0.307 19.75226 48 MET I C 1
ATOM 2821 O O A MET C 2 49 ? -19.04406 -10.06804 -3.89567 0.693 13.21921 48 MET I O 1
ATOM 2822 O O B MET C 2 49 ? -19.18534 -10.04732 -4.15519 0.307 12.10558 48 MET I O 1
ATOM 2849 N N . GLY C 2 50 ? -19.44207 -7.85800 -3.73616 1.000 12.37558 49 GLY I N 1
ATOM 2850 C CA . GLY C 2 50 ? -18.34868 -7.45659 -4.58995 1.000 10.89447 49 GLY I CA 1
ATOM 2851 C C . GLY C 2 50 ? -18.62420 -6.05070 -5.07313 1.000 11.39342 49 GLY I C 1
ATOM 2852 O O . GLY C 2 50 ? -19.60423 -5.41905 -4.68713 1.000 9.52433 49 GLY I O 1
ATOM 2857 N N . GLY C 2 51 ? -17.72699 -5.56567 -5.92076 1.000 11.53377 50 GLY I N 1
ATOM 2858 C CA . GLY C 2 51 ? -17.92168 -4.24727 -6.49133 1.000 11.58730 50 GLY I CA 1
ATOM 2859 C C . GLY C 2 51 ? -17.08169 -4.10771 -7.73477 1.000 12.03316 50 GLY I C 1
ATOM 2860 O O . GLY C 2 51 ? -16.29670 -4.98994 -8.08237 1.000 12.70526 50 GLY I O 1
ATOM 2864 N N . ILE C 2 52 ? -17.26478 -2.98270 -8.41339 1.000 13.35955 51 ILE I N 1
ATOM 2865 C CA . ILE C 2 52 ? -16.55605 -2.72073 -9.65510 1.000 15.43139 51 ILE I CA 1
ATOM 2866 C C . ILE C 2 52 ? -16.10639 -1.27026 -9.66584 1.000 15.67373 51 ILE I C 1
ATOM 2867 O O . ILE C 2 52 ? -16.83465 -0.37420 -9.22556 1.000 15.06031 51 ILE I O 1
ATOM 2883 N N . ILE C 2 53 ? -14.89289 -1.05165 -10.15848 1.000 15.70504 52 ILE I N 1
ATOM 2884 C CA . ILE C 2 53 ? -14.32570 0.27833 -10.33945 1.000 17.34021 52 ILE I CA 1
ATOM 2885 C C . ILE C 2 53 ? -14.28177 0.46999 -11.84765 1.000 18.56639 52 ILE I C 1
ATOM 2886 O O . ILE C 2 53 ? -13.35280 -0.02286 -12.50278 1.000 21.22917 52 ILE I O 1
ATOM 2902 N N . PRO C 2 54 A -15.26892 1.13821 -12.44343 1.000 21.52768 52 PRO I N 1
ATOM 2903 C CA . PRO C 2 54 A -15.33043 1.15865 -13.91463 1.000 23.99449 52 PRO I CA 1
ATOM 2904 C C . PRO C 2 54 A -14.08905 1.71874 -14.58415 1.000 21.96454 52 PRO I C 1
ATOM 2905 O O . PRO C 2 54 A -13.63118 1.14263 -15.57424 1.000 21.95127 52 PRO I O 1
ATOM 2916 N N . ILE C 2 55 ? -13.50927 2.80445 -14.06832 1.000 23.14520 53 ILE I N 1
ATOM 2917 C CA . ILE C 2 55 ? -12.42098 3.46194 -14.79288 1.000 22.54407 53 ILE I CA 1
ATOM 2918 C C . ILE C 2 55 ? -11.28172 2.48604 -15.07438 1.000 24.47102 53 ILE I C 1
ATOM 2919 O O . ILE C 2 55 ? -10.63338 2.55748 -16.12456 1.000 22.35481 53 ILE I O 1
ATOM 2935 N N . PHE C 2 56 ? -11.01714 1.56433 -14.15160 1.000 20.28515 54 PHE I N 1
ATOM 2936 C CA . PHE C 2 56 ? -9.99252 0.54909 -14.35399 1.000 19.56222 54 PHE I CA 1
ATOM 2937 C C . PHE C 2 56 ? -10.56449 -0.76934 -14.86184 1.000 21.77303 54 PHE I C 1
ATOM 2938 O O . PHE C 2 56 ? -9.79972 -1.70911 -15.10620 1.000 19.77472 54 PHE I O 1
ATOM 2955 N N . GLY C 2 57 ? -11.88132 -0.85688 -15.03706 1.000 20.75682 55 GLY I N 1
ATOM 2956 C CA . GLY C 2 57 ? -12.50162 -2.10384 -15.45218 1.000 22.94679 55 GLY I CA 1
ATOM 2957 C C . GLY C 2 57 ? -12.21180 -3.26100 -14.52632 1.000 21.66911 55 GLY I C 1
ATOM 2958 O O . GLY C 2 57 ? -12.10292 -4.40332 -14.98373 1.000 22.44083 55 GLY I O 1
ATOM 2962 N N . THR C 2 58 ? -12.08330 -2.99320 -13.23032 1.000 19.87752 56 THR I N 1
ATOM 2963 C CA . THR C 2 58 ? -11.62396 -3.96535 -12.25240 1.000 16.59060 56 THR I CA 1
ATOM 2964 C C . THR C 2 58 ? -12.75759 -4.30165 -11.30044 1.000 18.28497 56 THR I C 1
ATOM 2965 O O . THR C 2 58 ? -13.34323 -3.40660 -10.68419 1.000 17.92662 56 THR I O 1
ATOM 2976 N N . ALA C 2 59 ? -13.04975 -5.59130 -11.17321 1.000 18.95342 57 ALA I N 1
ATOM 2977 C CA . ALA C 2 59 ? -14.07524 -6.08315 -10.26844 1.000 17.26643 57 ALA I CA 1
ATOM 2978 C C . ALA C 2 59 ? -13.43527 -6.89584 -9.15248 1.000 17.49144 57 ALA I C 1
ATOM 2979 O O . ALA C 2 59 ? -12.48245 -7.64629 -9.38420 1.000 18.97427 57 ALA I O 1
ATOM 2986 N N A ASN C 2 60 ? -13.98067 -6.75050 -7.94477 0.652 17.72540 58 ASN I N 1
ATOM 2987 N N B ASN C 2 60 ? -13.94586 -6.72601 -7.93718 0.348 17.73030 58 ASN I N 1
ATOM 2988 C CA A ASN C 2 60 ? -13.53353 -7.48026 -6.76673 0.652 17.64266 58 ASN I CA 1
ATOM 2989 C CA B ASN C 2 60 ? -13.52166 -7.50882 -6.78663 0.348 17.65477 58 ASN I CA 1
ATOM 2990 C C A ASN C 2 60 ? -14.73545 -8.19105 -6.17090 0.652 18.45176 58 ASN I C 1
ATOM 2991 C C B ASN C 2 60 ? -14.73478 -8.19697 -6.18612 0.348 16.70486 58 ASN I C 1
ATOM 2992 O O A ASN C 2 60 ? -15.79748 -7.58335 -6.00716 0.652 15.71590 58 ASN I O 1
ATOM 2993 O O B ASN C 2 60 ? -15.79554 -7.58392 -6.02990 0.348 15.25214 58 ASN I O 1
ATOM 3014 N N . TYR C 2 61 ? -14.57597 -9.47217 -5.85929 1.000 16.96670 59 TYR I N 1
ATOM 3015 C CA . TYR C 2 61 ? -15.66961 -10.28639 -5.36374 1.000 17.59488 59 TYR I CA 1
ATOM 3016 C C . TYR C 2 61 ? -15.31204 -10.87662 -4.01150 1.000 17.87879 59 TYR I C 1
ATOM 3017 O O . TYR C 2 61 ? -14.13921 -11.09778 -3.70092 1.000 17.27762 59 TYR I O 1
ATOM 3036 N N . ALA C 2 62 ? -16.34016 -11.12443 -3.20769 1.000 18.60842 60 ALA I N 1
ATOM 3037 C CA . ALA C 2 62 ? -16.15306 -11.87929 -1.97825 1.000 20.19188 60 ALA I CA 1
ATOM 3038 C C . ALA C 2 62 ? -15.92311 -13.34766 -2.31356 1.000 19.45773 60 ALA I C 1
ATOM 3039 O O . ALA C 2 62 ? -16.60253 -13.91395 -3.16872 1.000 19.40229 60 ALA I O 1
ATOM 3046 N N . GLN C 2 63 ? -14.94738 -13.96679 -1.64189 1.000 20.84749 61 GLN I N 1
ATOM 3047 C CA . GLN C 2 63 ? -14.60428 -15.35111 -1.95828 1.000 23.17610 61 GLN I CA 1
ATOM 3048 C C . GLN C 2 63 ? -15.81390 -16.27433 -1.87053 1.000 22.06176 61 GLN I C 1
ATOM 3049 O O . GLN C 2 63 ? -15.90508 -17.25593 -2.61681 1.000 21.20295 61 GLN I O 1
ATOM 3063 N N . LYS C 2 64 ? -16.75847 -15.96490 -0.98227 1.000 22.34472 62 LYS I N 1
ATOM 3064 C CA A LYS C 2 64 ? -17.93803 -16.80466 -0.81265 0.369 23.43112 62 LYS I CA 1
ATOM 3065 C CA C LYS C 2 64 ? -17.94042 -16.80077 -0.81090 0.631 23.45130 62 LYS I CA 1
ATOM 3066 C C . LYS C 2 64 ? -18.78477 -16.87906 -2.07713 1.000 22.98631 62 LYS I C 1
ATOM 3067 O O . LYS C 2 64 ? -19.58694 -17.80676 -2.21655 1.000 23.53436 62 LYS I O 1
ATOM 3103 N N . PHE C 2 65 ? -18.62407 -15.93592 -3.00388 1.000 21.76823 63 PHE I N 1
ATOM 3104 C CA . PHE C 2 65 ? -19.39469 -15.93266 -4.23930 1.000 21.58272 63 PHE I CA 1
ATOM 3105 C C . PHE C 2 65 ? -18.53972 -16.02128 -5.49075 1.000 23.14885 63 PHE I C 1
ATOM 3106 O O . PHE C 2 65 ? -19.08787 -16.22472 -6.57885 1.000 19.87788 63 PHE I O 1
ATOM 3123 N N . GLN C 2 66 ? -17.22555 -15.86790 -5.37061 1.000 23.04930 64 GLN I N 1
ATOM 3124 C CA . GLN C 2 66 ? -16.35445 -15.82904 -6.53623 1.000 23.25391 64 GLN I CA 1
ATOM 3125 C C . GLN C 2 66 ? -16.50931 -17.09584 -7.36545 1.000 25.59101 64 GLN I C 1
ATOM 3126 O O . GLN C 2 66 ? -16.53383 -18.21138 -6.83402 1.000 24.35469 64 GLN I O 1
ATOM 3140 N N . GLY C 2 67 ? -16.61488 -16.91022 -8.68686 1.000 24.81095 65 GLY I N 1
ATOM 3141 C CA . GLY C 2 67 ? -16.90791 -17.98544 -9.60891 1.000 24.48100 65 GLY I CA 1
ATOM 3142 C C . GLY C 2 67 ? -18.38006 -18.19137 -9.87504 1.000 24.99102 65 GLY I C 1
ATOM 3143 O O . GLY C 2 67 ? -18.73211 -18.94166 -10.79067 1.000 24.29087 65 GLY I O 1
ATOM 3147 N N . ARG C 2 68 ? -19.23858 -17.52977 -9.11240 1.000 22.52813 66 ARG I N 1
ATOM 3148 C CA . ARG C 2 68 ? -20.68085 -17.63652 -9.21028 1.000 26.63522 66 ARG I CA 1
ATOM 3149 C C . ARG C 2 68 ? -21.34583 -16.29470 -9.48234 1.000 22.62968 66 ARG I C 1
ATOM 3150 O O . ARG C 2 68 ? -22.55534 -16.25617 -9.72960 1.000 21.36134 66 ARG I O 1
ATOM 3171 N N . VAL C 2 69 ? -20.59597 -15.20106 -9.44275 1.000 21.86189 67 VAL I N 1
ATOM 3172 C CA . VAL C 2 69 ? -21.14767 -13.85942 -9.51182 1.000 20.80776 67 VAL I CA 1
ATOM 3173 C C . VAL C 2 69 ? -20.31148 -13.06248 -10.49478 1.000 20.31422 67 VAL I C 1
ATOM 3174 O O . VAL C 2 69 ? -19.09344 -13.24427 -10.59670 1.000 20.61749 67 VAL I O 1
ATOM 3187 N N . THR C 2 70 ? -20.97321 -12.16767 -11.21825 1.000 17.78064 68 THR I N 1
ATOM 3188 C CA . THR C 2 70 ? -20.29339 -11.26794 -12.13558 1.000 18.58358 68 THR I CA 1
ATOM 3189 C C . THR C 2 70 ? -20.89892 -9.88395 -11.99577 1.000 16.90609 68 THR I C 1
ATOM 3190 O O . THR C 2 70 ? -22.11580 -9.72411 -12.11362 1.000 17.12095 68 THR I O 1
ATOM 3201 N N . ILE C 2 71 ? -20.05051 -8.88912 -11.77400 1.000 15.69743 69 ILE I N 1
ATOM 3202 C CA . ILE C 2 71 ? -20.46817 -7.49965 -11.63393 1.000 16.11645 69 ILE I CA 1
ATOM 3203 C C . ILE C 2 71 ? -19.89070 -6.71386 -12.80332 1.000 16.62092 69 ILE I C 1
ATOM 3204 O O . ILE C 2 71 ? -18.69755 -6.82795 -13.11602 1.000 18.91655 69 ILE I O 1
ATOM 3220 N N . THR C 2 72 ? -20.73656 -5.92692 -13.45282 1.000 17.46063 70 THR I N 1
ATOM 3221 C CA . THR C 2 72 ? -20.33405 -5.14918 -14.61177 1.000 19.44744 70 THR I CA 1
ATOM 3222 C C . THR C 2 72 ? -20.86985 -3.72979 -14.48583 1.000 17.65848 70 THR I C 1
ATOM 3223 O O . THR C 2 72 ? -21.73406 -3.43050 -13.65940 1.000 16.23722 70 THR I O 1
ATOM 3234 N N . ALA C 2 73 ? -20.32941 -2.84644 -15.31593 1.000 18.42759 71 ALA I N 1
ATOM 3235 C CA . ALA C 2 73 ? -20.78764 -1.46817 -15.38192 1.000 22.21232 71 ALA I CA 1
ATOM 3236 C C . ALA C 2 73 ? -20.78671 -1.02349 -16.83534 1.000 24.44816 71 ALA I C 1
ATOM 3237 O O . ALA C 2 73 ? -19.76912 -1.13938 -17.52915 1.000 23.45005 71 ALA I O 1
ATOM 3244 N N . ASP C 2 74 ? -21.92815 -0.52463 -17.29280 1.000 24.23740 72 ASP I N 1
ATOM 3245 C CA . ASP C 2 74 ? -22.07186 0.03029 -18.63684 1.000 28.37687 72 ASP I CA 1
ATOM 3246 C C . ASP C 2 74 ? -21.88356 1.53739 -18.51726 1.000 28.15073 72 ASP I C 1
ATOM 3247 O O . ASP C 2 74 ? -22.77394 2.25026 -18.04773 1.000 27.61132 72 ASP I O 1
ATOM 3256 N N . GLU C 2 75 ? -20.71670 2.02392 -18.95361 1.000 31.04622 73 GLU I N 1
ATOM 3257 C CA . GLU C 2 75 ? -20.38651 3.43513 -18.76557 1.000 32.82735 73 GLU I CA 1
ATOM 3258 C C . GLU C 2 75 ? -21.23186 4.32695 -19.66484 1.000 32.26728 73 GLU I C 1
ATOM 3259 O O . GLU C 2 75 ? -21.46286 5.49669 -19.33865 1.000 31.46792 73 GLU I O 1
ATOM 3271 N N . SER C 2 76 ? -21.70736 3.79538 -20.79368 1.000 30.99727 74 SER I N 1
ATOM 3272 C CA . SER C 2 76 ? -22.54241 4.58795 -21.69071 1.000 30.23727 74 SER I CA 1
ATOM 3273 C C . SER C 2 76 ? -23.90193 4.86906 -21.06544 1.000 30.74435 74 SER I C 1
ATOM 3274 O O . SER C 2 76 ? -24.39503 6.00249 -21.12236 1.000 32.23953 74 SER I O 1
ATOM 3282 N N . THR C 2 77 ? -24.51104 3.85773 -20.44781 1.000 29.20535 75 THR I N 1
ATOM 3283 C CA . THR C 2 77 ? -25.83860 3.98144 -19.87018 1.000 31.40188 75 THR I CA 1
ATOM 3284 C C . THR C 2 77 ? -25.82128 4.21158 -18.36707 1.000 33.02630 75 THR I C 1
ATOM 3285 O O . THR C 2 77 ? -26.89063 4.24477 -17.75392 1.000 29.43289 75 THR I O 1
ATOM 3296 N N . SER C 2 78 ? -24.64713 4.35683 -17.75754 1.000 31.23868 76 SER I N 1
ATOM 3297 C CA . SER C 2 78 ? -24.53888 4.60607 -16.32137 1.000 33.66759 76 SER I CA 1
ATOM 3298 C C . SER C 2 78 ? -25.33909 3.58157 -15.52006 1.000 28.48297 76 SER I C 1
ATOM 3299 O O . SER C 2 78 ? -26.09815 3.91755 -14.61132 1.000 23.46432 76 SER I O 1
ATOM 3307 N N . THR C 2 79 ? -25.16444 2.31146 -15.86451 1.000 26.24512 77 THR I N 1
ATOM 3308 C CA . THR C 2 79 ? -25.90395 1.23349 -15.22717 1.000 25.75445 77 THR I CA 1
ATOM 3309 C C . THR C 2 79 ? -24.94856 0.12927 -14.81125 1.000 22.30389 77 THR I C 1
ATOM 3310 O O . THR C 2 79 ? -24.15504 -0.35219 -15.62672 1.000 20.91263 77 THR I O 1
ATOM 3321 N N . ALA C 2 80 ? -25.03458 -0.26991 -13.54786 1.000 17.56035 78 ALA I N 1
ATOM 3322 C CA . ALA C 2 80 ? -24.26079 -1.37998 -13.02121 1.000 16.56529 78 ALA I CA 1
ATOM 3323 C C . ALA C 2 80 ? -25.14083 -2.61492 -12.90381 1.000 15.83293 78 ALA I C 1
ATOM 3324 O O . ALA C 2 80 ? -26.35751 -2.51984 -12.72983 1.000 16.45091 78 ALA I O 1
ATOM 3331 N N . TYR C 2 81 ? -24.51439 -3.78179 -12.98724 1.000 14.31121 79 TYR I N 1
ATOM 3332 C CA . TYR C 2 81 ? -25.23677 -5.03899 -12.95003 1.000 14.60769 79 TYR I CA 1
ATOM 3333 C C . TYR C 2 81 ? -24.55054 -5.99960 -11.99899 1.000 15.22865 79 TYR I C 1
ATOM 3334 O O . TYR C 2 81 ? -23.32592 -5.97321 -11.83470 1.000 15.34465 79 TYR I O 1
ATOM 3352 N N . MET C 2 82 ? -25.35944 -6.83263 -11.35188 1.000 13.08941 80 MET I N 1
ATOM 3353 C CA . MET C 2 82 ? -24.87158 -8.01047 -10.65580 1.000 13.95645 80 MET I CA 1
ATOM 3354 C C . MET C 2 82 ? -25.61988 -9.21016 -11.20951 1.000 16.04385 80 MET I C 1
ATOM 3355 O O . MET C 2 82 ? -26.84866 -9.27853 -11.10001 1.000 15.96274 80 MET I O 1
ATOM 3369 N N . GLU C 2 83 ? -24.88279 -10.16486 -11.75900 1.000 16.54611 81 GLU I N 1
ATOM 3370 C CA . GLU C 2 83 ? -25.42236 -11.47031 -12.10377 1.000 19.24449 81 GLU I CA 1
ATOM 3371 C C . GLU C 2 83 ? -24.94441 -12.48065 -11.07347 1.000 20.65716 81 GLU I C 1
ATOM 3372 O O . GLU C 2 83 ? -23.73722 -12.61103 -10.84383 1.000 18.74237 81 GLU I O 1
ATOM 3384 N N . LEU C 2 84 ? -25.88530 -13.19068 -10.45582 1.000 19.29410 82 LEU I N 1
ATOM 3385 C CA . LEU C 2 84 ? -25.57347 -14.25208 -9.50763 1.000 19.30529 82 LEU I CA 1
ATOM 3386 C C . LEU C 2 84 ? -26.12822 -15.55394 -10.06062 1.000 20.08527 82 LEU I C 1
ATOM 3387 O O . LEU C 2 84 ? -27.33820 -15.67074 -10.27433 1.000 19.74558 82 LEU I O 1
ATOM 3403 N N . ARG C 2 85 A -25.25043 -16.52472 -10.28933 1.000 21.94687 82 ARG I N 1
ATOM 3404 C CA . ARG C 2 85 A -25.61096 -17.78780 -10.91824 1.000 22.83982 82 ARG I CA 1
ATOM 3405 C C . ARG C 2 85 A -25.74150 -18.89261 -9.87199 1.000 23.10664 82 ARG I C 1
ATOM 3406 O O . ARG C 2 85 A -25.44667 -18.70608 -8.68967 1.000 23.16661 82 ARG I O 1
ATOM 3427 N N . SER C 2 86 B -26.20335 -20.05702 -10.32414 1.000 22.83597 82 SER I N 1
ATOM 3428 C CA . SER C 2 86 B -26.36708 -21.23144 -9.46846 1.000 23.64733 82 SER I CA 1
ATOM 3429 C C . SER C 2 86 B -27.07003 -20.86888 -8.15703 1.000 26.26003 82 SER I C 1
ATOM 3430 O O . SER C 2 86 B -26.56820 -21.10332 -7.05451 1.000 25.83417 82 SER I O 1
ATOM 3438 N N . LEU C 2 87 C -28.25913 -20.29175 -8.29463 1.000 21.66251 82 LEU I N 1
ATOM 3439 C CA . LEU C 2 87 C -28.97243 -19.78192 -7.13458 1.000 23.24243 82 LEU I CA 1
ATOM 3440 C C . LEU C 2 87 C -29.43682 -20.91561 -6.22708 1.000 24.10963 82 LEU I C 1
ATOM 3441 O O . LEU C 2 87 C -29.77041 -22.01203 -6.67883 1.000 23.64210 82 LEU I O 1
ATOM 3457 N N A ARG C 2 88 ? -29.46966 -20.62653 -4.92855 0.579 25.24169 83 ARG I N 1
ATOM 3458 N N B ARG C 2 88 ? -29.44347 -20.64079 -4.92420 0.421 25.23883 83 ARG I N 1
ATOM 3459 C CA A ARG C 2 88 ? -29.90177 -21.57591 -3.91650 0.579 24.83480 83 ARG I CA 1
ATOM 3460 C CA B ARG C 2 88 ? -29.92382 -21.58946 -3.93179 0.421 24.83104 83 ARG I CA 1
ATOM 3461 C C A ARG C 2 88 ? -30.77545 -20.83959 -2.91096 0.579 23.35072 83 ARG I C 1
ATOM 3462 C C B ARG C 2 88 ? -30.79248 -20.84422 -2.92816 0.421 23.35672 83 ARG I C 1
ATOM 3463 O O A ARG C 2 88 ? -30.80373 -19.60765 -2.86663 0.579 22.27028 83 ARG I O 1
ATOM 3464 O O B ARG C 2 88 ? -30.83619 -19.61193 -2.90427 0.421 22.26922 83 ARG I O 1
ATOM 3505 N N . SER C 2 89 ? -31.48363 -21.61488 -2.08678 1.000 24.59184 84 SER I N 1
ATOM 3506 C CA . SER C 2 89 ? -32.46313 -21.03993 -1.16775 1.000 23.46802 84 SER I CA 1
ATOM 3507 C C . SER C 2 89 ? -31.90781 -19.86116 -0.37317 1.000 23.00241 84 SER I C 1
ATOM 3508 O O . SER C 2 89 ? -32.53325 -18.79740 -0.30785 1.000 21.56989 84 SER I O 1
ATOM 3516 N N . ASP C 2 90 ? -30.74612 -20.02913 0.25213 1.000 22.46198 85 ASP I N 1
ATOM 3517 C CA . ASP C 2 90 ? -30.22236 -18.98530 1.13321 1.000 22.67192 85 ASP I CA 1
ATOM 3518 C C . ASP C 2 90 ? -29.60723 -17.81102 0.37412 1.000 20.99458 85 ASP I C 1
ATOM 3519 O O . ASP C 2 90 ? -28.96062 -16.96497 1.00040 1.000 21.19175 85 ASP I O 1
ATOM 3528 N N . ASP C 2 91 ? -29.80626 -17.73892 -0.94949 1.000 19.76303 86 ASP I N 1
ATOM 3529 C CA . ASP C 2 91 ? -29.55912 -16.51769 -1.70897 1.000 18.67440 86 ASP I CA 1
ATOM 3530 C C . ASP C 2 91 ? -30.74453 -15.55431 -1.66781 1.000 17.17718 86 ASP I C 1
ATOM 3531 O O . ASP C 2 91 ? -30.62982 -14.42850 -2.16384 1.000 16.11003 86 ASP I O 1
ATOM 3540 N N . THR C 2 92 ? -31.88174 -15.97957 -1.12115 1.000 18.08024 87 THR I N 1
ATOM 3541 C CA . THR C 2 92 ? -33.02344 -15.09100 -0.94680 1.000 18.92230 87 THR I CA 1
ATOM 3542 C C . THR C 2 92 ? -32.62423 -13.92765 -0.05737 1.000 15.08014 87 THR I C 1
ATOM 3543 O O . THR C 2 92 ? -32.17324 -14.12415 1.07221 1.000 15.66565 87 THR I O 1
ATOM 3554 N N . ALA C 2 93 ? -32.77656 -12.71437 -0.56761 1.000 13.13760 88 ALA I N 1
ATOM 3555 C CA . ALA C 2 93 ? -32.31190 -11.53815 0.14966 1.000 11.27305 88 ALA I CA 1
ATOM 3556 C C . ALA C 2 93 ? -32.74111 -10.31211 -0.63515 1.000 12.21636 88 ALA I C 1
ATOM 3557 O O . ALA C 2 93 ? -33.17587 -10.40736 -1.78454 1.000 9.35440 88 ALA I O 1
ATOM 3564 N N . VAL C 2 94 ? -32.61233 -9.15683 0.00321 1.000 10.39976 89 VAL I N 1
ATOM 3565 C CA . VAL C 2 94 ? -32.69544 -7.87745 -0.68590 1.000 10.44283 89 VAL I CA 1
ATOM 3566 C C . VAL C 2 94 ? -31.27216 -7.46722 -1.04935 1.000 10.98741 89 VAL I C 1
ATOM 3567 O O . VAL C 2 94 ? -30.39129 -7.40005 -0.18198 1.000 8.66966 89 VAL I O 1
ATOM 3580 N N . TYR C 2 95 ? -31.04354 -7.23480 -2.33672 1.000 9.65917 90 TYR I N 1
ATOM 3581 C CA . TYR C 2 95 ? -29.75145 -6.84410 -2.87641 1.000 8.92928 90 TYR I CA 1
ATOM 3582 C C . TYR C 2 95 ? -29.77000 -5.34620 -3.12637 1.000 10.67424 90 TYR I C 1
ATOM 3583 O O . TYR C 2 95 ? -30.68960 -4.83676 -3.77264 1.000 11.48153 90 TYR I O 1
ATOM 3601 N N . TYR C 2 96 ? -28.78116 -4.64293 -2.57935 1.000 10.00935 91 TYR I N 1
ATOM 3602 C CA . TYR C 2 96 ? -28.63598 -3.20865 -2.78222 1.000 9.47218 91 TYR I CA 1
ATOM 3603 C C . TYR C 2 96 ? -27.38331 -2.93772 -3.59710 1.000 9.24879 91 TYR I C 1
ATOM 3604 O O . TYR C 2 96 ? -26.37702 -3.62607 -3.44206 1.000 8.61388 91 TYR I O 1
ATOM 3622 N N . CYS C 2 97 ? -27.41984 -1.89622 -4.42070 1.000 10.63151 92 CYS I N 1
ATOM 3623 C CA . CYS C 2 97 ? -26.19940 -1.31040 -4.95868 1.000 10.54278 92 CYS I CA 1
ATOM 3624 C C . CYS C 2 97 ? -25.86819 -0.06364 -4.14905 1.000 10.55979 92 CYS I C 1
ATOM 3625 O O . CYS C 2 97 ? -26.76267 0.59131 -3.61003 1.000 6.91895 92 CYS I O 1
ATOM 3632 N N . ALA C 2 98 ? -24.57497 0.24493 -4.03903 1.000 9.29828 93 ALA I N 1
ATOM 3633 C CA . ALA C 2 98 ? -24.13659 1.32782 -3.16624 1.000 10.36156 93 ALA I CA 1
ATOM 3634 C C . ALA C 2 98 ? -22.85665 1.95300 -3.68961 1.000 10.04674 93 ALA I C 1
ATOM 3635 O O . ALA C 2 98 ? -21.89355 1.24336 -3.99787 1.000 10.98578 93 ALA I O 1
ATOM 3642 N N . ARG C 2 99 ? -22.84535 3.28145 -3.75994 1.000 11.29211 94 ARG I N 1
ATOM 3643 C CA . ARG C 2 99 ? -21.72350 4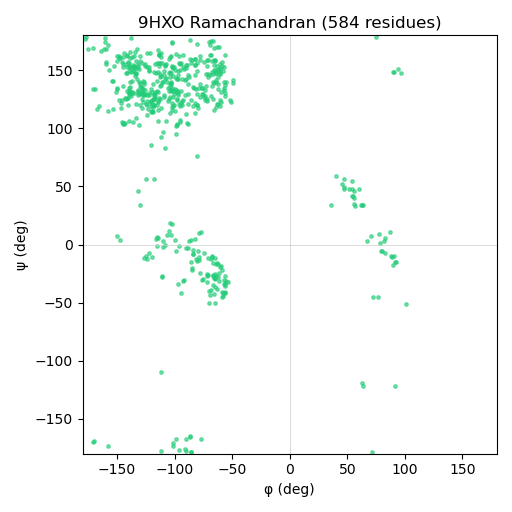.00312 -4.33652 1.000 11.20029 94 ARG I CA 1
ATOM 3644 C C . ARG C 2 99 ? -20.62856 4.20908 -3.29797 1.000 11.61780 94 ARG I C 1
ATOM 3645 O O . ARG C 2 99 ? -20.89646 4.56027 -2.14693 1.000 11.52284 94 ARG I O 1
ATOM 3666 N N . ASP C 2 100 ? -19.38504 3.97675 -3.71533 1.000 11.40605 95 ASP I N 1
ATOM 3667 C CA . ASP C 2 100 ? -18.22480 4.36256 -2.92367 1.000 9.94498 95 ASP I CA 1
ATOM 3668 C C . ASP C 2 100 ? -18.13220 5.88210 -2.90056 1.000 12.53926 95 ASP I C 1
ATOM 3669 O O . ASP C 2 100 ? -18.15014 6.53499 -3.95083 1.000 13.25713 95 ASP I O 1
ATOM 3678 N N . ASN C 2 101 ? -18.03974 6.44649 -1.69593 1.000 12.31990 96 ASN I N 1
ATOM 3679 C CA . ASN C 2 101 ? -18.07099 7.89649 -1.53916 1.000 11.93713 96 ASN I CA 1
ATOM 3680 C C . ASN C 2 101 ? -16.84657 8.56865 -2.14333 1.000 13.93923 96 ASN I C 1
ATOM 3681 O O . ASN C 2 101 ? -16.91971 9.73322 -2.55069 1.000 14.61606 96 ASN I O 1
ATOM 3692 N N . LEU C 2 102 ? -15.72306 7.87238 -2.20898 1.000 12.98954 97 LEU I N 1
ATOM 3693 C CA . LEU C 2 102 ? -14.45075 8.47952 -2.59379 1.000 13.04220 97 LEU I CA 1
ATOM 3694 C C . LEU C 2 102 ? -14.19340 8.21203 -4.07139 1.000 13.38015 97 LEU I C 1
ATOM 3695 O O . LEU C 2 102 ? -13.78664 7.11427 -4.45805 1.000 11.33855 97 LEU I O 1
ATOM 3711 N N . GLY C 2 103 ? -14.42369 9.22891 -4.89523 1.000 14.83546 98 GLY I N 1
ATOM 3712 C CA . GLY C 2 103 ? -14.26040 9.06311 -6.32489 1.000 16.05370 98 GLY I CA 1
ATOM 3713 C C . GLY C 2 103 ? -12.80975 8.84944 -6.71131 1.000 14.85004 98 GLY I C 1
ATOM 3714 O O . GLY C 2 103 ? -11.88991 9.36489 -6.08352 1.000 11.72982 98 GLY I O 1
ATOM 3718 N N . TYR C 2 104 ? -12.61247 8.08207 -7.78566 1.000 13.24363 99 TYR I N 1
ATOM 3719 C CA . TYR C 2 104 ? -11.27112 7.69079 -8.20209 1.000 13.93750 99 TYR I CA 1
ATOM 3720 C C . TYR C 2 104 ? -10.58154 8.72252 -9.08399 1.000 14.83816 99 TYR I C 1
ATOM 3721 O O . TYR C 2 104 ? -9.34982 8.70015 -9.17522 1.000 13.54192 99 TYR I O 1
ATOM 3739 N N . CYS C 2 105 ? -11.32609 9.62482 -9.72371 1.000 16.93145 100 CYS I N 1
ATOM 3740 C CA . CYS C 2 105 ? -10.72968 10.68618 -10.52469 1.000 18.55108 100 CYS I CA 1
ATOM 3741 C C . CYS C 2 105 ? -11.37745 12.01799 -10.17420 1.000 18.96384 100 CYS I C 1
ATOM 3742 O O . CYS C 2 105 ? -12.54371 12.07294 -9.77118 1.000 18.76590 100 CYS I O 1
ATOM 3749 N N . SER C 2 106 A -10.61210 13.09401 -10.35389 1.000 18.09441 100 SER I N 1
ATOM 3750 C CA . SER C 2 106 A -11.09649 14.44140 -10.08533 1.000 19.60806 100 SER I CA 1
ATOM 3751 C C . SER C 2 106 A -10.10593 15.45482 -10.64199 1.000 18.58755 100 SER I C 1
ATOM 3752 O O . SER C 2 106 A -8.89428 15.30375 -10.46540 1.000 19.05674 100 SER I O 1
ATOM 3760 N N . GLY C 2 107 B -10.60780 16.46302 -11.34700 1.000 24.22234 100 GLY I N 1
ATOM 3761 C CA . GLY C 2 107 B -9.75808 17.57878 -11.76646 1.000 24.66203 100 GLY I CA 1
ATOM 3762 C C . GLY C 2 107 B -8.51058 17.19350 -12.53224 1.000 24.23113 100 GLY I C 1
ATOM 3763 O O . GLY C 2 107 B -7.43929 17.77642 -12.31102 1.000 24.44747 100 GLY I O 1
ATOM 3767 N N . GLY C 2 108 C -8.62398 16.23967 -13.44640 1.000 18.62231 100 GLY I N 1
ATOM 3768 C CA . GLY C 2 108 C -7.51132 15.90156 -14.30625 1.000 18.63389 100 GLY I CA 1
ATOM 3769 C C . GLY C 2 108 C -6.54346 14.88358 -13.75970 1.000 17.53426 100 GLY I C 1
ATOM 3770 O O . GLY C 2 108 C -5.46988 14.69723 -14.34971 1.000 17.25906 100 GLY I O 1
ATOM 3774 N N . SER C 2 109 D -6.87793 14.22419 -12.65542 1.000 17.13753 100 SER I N 1
ATOM 3775 C CA . SER C 2 109 D -6.01841 13.21705 -12.06559 1.000 15.67470 100 SER I CA 1
ATOM 3776 C C . SER C 2 109 D -6.87550 12.11066 -11.47629 1.000 14.43193 100 SER I C 1
ATOM 3777 O O . SER C 2 109 D -8.07429 12.28359 -11.23319 1.000 14.98634 100 SER I O 1
ATOM 3785 N N . CYS C 2 110 E -6.23699 10.96042 -11.25339 1.000 14.01207 100 CYS I N 1
ATOM 3786 C CA . CYS C 2 110 E -6.89838 9.79951 -10.68406 1.000 14.35418 100 CYS I CA 1
ATOM 3787 C C . CYS C 2 110 E -5.98295 9.15384 -9.65098 1.000 11.94795 100 CYS I C 1
ATOM 3788 O O . CYS C 2 110 E -4.75160 9.25904 -9.73392 1.000 10.45782 100 CYS I O 1
ATOM 3795 N N . TYR C 2 111 F -6.60051 8.47482 -8.68479 1.000 11.50343 100 TYR I N 1
ATOM 3796 C CA . TYR C 2 111 F -5.86761 7.65339 -7.74017 1.000 11.83777 100 TYR I CA 1
ATOM 3797 C C . TYR C 2 111 F -5.29118 6.42961 -8.44289 1.000 12.05295 100 TYR I C 1
ATOM 3798 O O . TYR C 2 111 F -5.72778 6.03889 -9.53041 1.000 12.70532 100 TYR I O 1
ATOM 3816 N N . SER C 2 112 G -4.31469 5.80177 -7.78155 1.000 11.68472 100 SER I N 1
ATOM 3817 C CA . SER C 2 112 G -3.52666 4.74759 -8.39856 1.000 12.13845 100 SER I CA 1
ATOM 3818 C C . SER C 2 112 G -3.69951 3.38735 -7.74581 1.000 12.35965 100 SER I C 1
ATOM 3819 O O . SER C 2 112 G -3.09550 2.41734 -8.21406 1.000 14.48716 100 SER I O 1
ATOM 3827 N N . ASP C 2 113 H -4.50394 3.28148 -6.69550 1.000 11.53245 100 ASP I N 1
ATOM 3828 C CA . ASP C 2 113 H -4.77501 2.01043 -6.04151 1.000 12.81358 100 ASP I CA 1
ATOM 3829 C C . ASP C 2 113 H -6.24010 1.99690 -5.63958 1.000 11.38620 100 ASP I C 1
ATOM 3830 O O . ASP C 2 113 H -6.84870 3.04819 -5.42758 1.000 11.92063 100 ASP I O 1
ATOM 3839 N N . TYR C 2 114 I -6.81339 0.80582 -5.55569 1.000 11.66184 100 TYR I N 1
ATOM 3840 C CA . TYR C 2 114 I -8.20936 0.68079 -5.17298 1.000 11.28604 100 TYR I CA 1
ATOM 3841 C C . TYR C 2 114 I -8.32801 0.36876 -3.68937 1.000 12.09775 100 TYR I C 1
ATOM 3842 O O . TYR C 2 114 I -7.49994 -0.33547 -3.10643 1.000 13.38540 100 TYR I O 1
ATOM 3860 N N . TYR C 2 115 J -9.38705 0.90466 -3.08890 1.000 10.15603 100 TYR I N 1
ATOM 3861 C CA . TYR C 2 115 J -9.63874 0.77449 -1.65645 1.000 11.86467 100 TYR I CA 1
ATOM 3862 C C . TYR C 2 115 J -11.08540 1.19678 -1.49171 1.000 12.39491 100 TYR I C 1
ATOM 3863 O O . TYR C 2 115 J -11.44030 2.31494 -1.88092 1.000 12.09425 100 TYR I O 1
ATOM 3881 N N . TYR C 2 116 K -11.93180 0.30025 -0.99486 1.000 12.58937 100 TYR I N 1
ATOM 3882 C CA . TYR C 2 116 K -13.36374 0.58238 -0.92793 1.000 12.69475 100 TYR I CA 1
ATOM 3883 C C . TYR C 2 116 K -13.65899 1.41479 0.30834 1.000 11.94378 100 TYR I C 1
ATOM 3884 O O . TYR C 2 116 K -13.51235 0.93731 1.43669 1.000 15.20665 100 TYR I O 1
ATOM 3902 N N . TYR C 2 117 L -14.06996 2.65865 0.09513 1.000 11.54597 100 TYR I N 1
ATOM 3903 C CA . TYR C 2 117 L -14.36419 3.58715 1.17413 1.000 11.49146 100 TYR I CA 1
ATOM 3904 C C . TYR C 2 117 L -15.81342 3.38951 1.61458 1.000 12.12244 100 TYR I C 1
ATOM 3905 O O . TYR C 2 117 L -16.47406 2.40220 1.26846 1.000 11.72667 100 TYR I O 1
ATOM 3923 N N . TYR C 2 118 M -16.33942 4.33269 2.38040 1.000 10.87710 100 TYR I N 1
ATOM 3924 C CA . TYR C 2 118 M -17.70328 4.17862 2.85555 1.000 10.85838 100 TYR I CA 1
ATOM 3925 C C . TYR C 2 118 M -18.68964 4.43169 1.72016 1.000 11.13580 100 TYR I C 1
ATOM 3926 O O . TYR C 2 118 M -18.38315 5.09293 0.72425 1.000 11.45660 100 TYR I O 1
ATOM 3944 N N . MET C 2 119 N -19.88493 3.87686 1.88011 1.000 10.68515 100 MET I N 1
ATOM 3945 C CA . MET C 2 119 N -20.90108 3.86330 0.83573 1.000 11.02803 100 MET I CA 1
ATOM 3946 C C . MET C 2 119 N -21.94591 4.90944 1.18335 1.000 11.72451 100 MET I C 1
ATOM 3947 O O . MET C 2 119 N -22.66425 4.76820 2.17871 1.000 11.33913 100 MET I O 1
ATOM 3961 N N . ASP C 2 120 ? -22.03014 5.96102 0.36418 1.000 12.09852 101 ASP I N 1
ATOM 3962 C CA . ASP C 2 120 ? -22.87183 7.10444 0.69441 1.000 13.23700 101 ASP I CA 1
ATOM 3963 C C . ASP C 2 120 ? -24.23474 7.07687 0.02992 1.000 13.40604 101 ASP I C 1
ATOM 3964 O O . ASP C 2 120 ? -25.20575 7.52880 0.63745 1.000 15.88099 101 ASP I O 1
ATOM 3973 N N . VAL C 2 121 ? -24.33559 6.55177 -1.18216 1.000 12.96253 102 VAL I N 1
ATOM 3974 C CA . VAL C 2 121 ? -25.58574 6.50866 -1.92686 1.000 13.55148 102 VAL I CA 1
ATOM 3975 C C . VAL C 2 121 ? -25.97215 5.04619 -2.09414 1.000 13.09051 102 VAL I C 1
ATOM 3976 O O . VAL C 2 121 ? -25.20561 4.25535 -2.65545 1.000 11.92662 102 VAL I O 1
ATOM 3989 N N . TRP C 2 122 ? -27.17039 4.69597 -1.63812 1.000 12.19520 103 TRP I N 1
ATOM 3990 C CA . TRP C 2 122 ? -27.69545 3.34344 -1.73754 1.000 11.35219 103 TRP I CA 1
ATOM 3991 C C . TRP C 2 122 ? -28.92631 3.31637 -2.63524 1.000 11.75717 103 TRP I C 1
ATOM 3992 O O . TRP C 2 122 ? -29.76286 4.22689 -2.59337 1.000 12.37982 103 TRP I O 1
ATOM 4013 N N . GLY C 2 123 ? -29.04067 2.26738 -3.44440 1.000 11.70955 104 GLY I N 1
ATOM 4014 C CA . GLY C 2 123 ? -30.25655 2.02265 -4.18505 1.000 10.97391 104 GLY I CA 1
ATOM 4015 C C . GLY C 2 123 ? -31.38668 1.64146 -3.24274 1.000 10.51183 104 GLY I C 1
ATOM 4016 O O . GLY C 2 123 ? -31.20385 1.48713 -2.03459 1.000 9.96201 104 GLY I O 1
ATOM 4020 N N . GLN C 2 124 ? -32.58453 1.48692 -3.81716 1.000 11.65990 105 GLN I N 1
ATOM 4021 C CA . GLN C 2 124 ? -33.77210 1.17568 -3.02659 1.000 11.71291 105 GLN I CA 1
ATOM 4022 C C . GLN C 2 124 ? -33.85201 -0.29343 -2.63622 1.000 11.32626 105 GLN I C 1
ATOM 4023 O O . GLN C 2 124 ? -34.70532 -0.65737 -1.81263 1.000 10.46389 105 GLN I O 1
ATOM 4037 N N . GLY C 2 125 ? -33.00636 -1.13580 -3.21531 1.000 9.64121 106 GLY I N 1
ATOM 4038 C CA . GLY C 2 125 ? -33.05870 -2.56053 -2.94290 1.000 10.05234 106 GLY I CA 1
ATOM 4039 C C . GLY C 2 125 ? -33.89660 -3.31040 -3.95402 1.000 10.68653 106 GLY I C 1
ATOM 4040 O O . GLY C 2 125 ? -34.84741 -2.78800 -4.53760 1.000 13.52011 106 GLY I O 1
ATOM 4044 N N . THR C 2 126 ? -33.53036 -4.57287 -4.15642 1.000 10.81999 107 THR I N 1
ATOM 4045 C CA . THR C 2 126 ? -34.22307 -5.47719 -5.06272 1.000 10.78546 107 THR I CA 1
ATOM 4046 C C . THR C 2 126 ? -34.42517 -6.78812 -4.32396 1.000 12.24886 107 THR I C 1
ATOM 4047 O O . THR C 2 126 ? -33.44987 -7.41372 -3.89477 1.000 11.80044 107 THR I O 1
ATOM 4058 N N . LEU C 2 127 ? -35.67812 -7.20828 -4.16948 1.000 12.43690 108 LEU I N 1
ATOM 4059 C CA . LEU C 2 127 ? -35.95728 -8.47706 -3.50739 1.000 14.06486 108 LEU I CA 1
ATOM 4060 C C . LEU C 2 127 ? -35.76136 -9.61179 -4.50555 1.000 14.83338 108 LEU I C 1
ATOM 4061 O O . LEU C 2 127 ? -36.42170 -9.64736 -5.54681 1.000 14.64424 108 LEU I O 1
ATOM 4077 N N . VAL C 2 128 ? -34.84893 -10.52847 -4.19641 1.000 15.21308 109 VAL I N 1
ATOM 4078 C CA . VAL C 2 128 ? -34.64787 -11.74598 -4.97566 1.000 17.13344 109 VAL I CA 1
ATOM 4079 C C . VAL C 2 128 ? -34.99575 -12.92587 -4.07977 1.000 18.04632 109 VAL I C 1
ATOM 4080 O O . VAL C 2 128 ? -34.41915 -13.07810 -2.99692 1.000 17.15137 109 VAL I O 1
ATOM 4093 N N A THR C 2 129 ? -35.94189 -13.75007 -4.52550 0.652 20.42531 110 THR I N 1
ATOM 4094 N N B THR C 2 129 ? -35.93514 -13.75287 -4.52495 0.348 20.44491 110 THR I N 1
ATOM 4095 C CA A THR C 2 129 ? -36.39062 -14.93153 -3.80073 0.652 21.50490 110 THR I CA 1
ATOM 4096 C CA B THR C 2 129 ? -36.35116 -14.93511 -3.78654 0.348 21.50883 110 THR I CA 1
ATOM 4097 C C A THR C 2 129 ? -36.06521 -16.16703 -4.62824 0.652 22.36995 110 THR I C 1
ATOM 4098 C C B THR C 2 129 ? -36.07451 -16.17278 -4.62216 0.348 22.36873 110 THR I C 1
ATOM 4099 O O A THR C 2 129 ? -36.27781 -16.17969 -5.84393 0.652 22.73699 110 THR I O 1
ATOM 4100 O O B THR C 2 129 ? -36.33776 -16.19294 -5.82821 0.348 22.73982 110 THR I O 1
ATOM 4121 N N . VAL C 2 130 ? -35.53978 -17.20030 -3.97291 1.000 22.29268 111 VAL I N 1
ATOM 4122 C CA . VAL C 2 130 ? -35.22566 -18.47160 -4.61433 1.000 23.16617 111 VAL I CA 1
ATOM 4123 C C . VAL C 2 130 ? -36.04555 -19.54508 -3.91868 1.000 25.37663 111 VAL I C 1
ATOM 4124 O O . VAL C 2 130 ? -35.91129 -19.74700 -2.70501 1.000 24.02395 111 VAL I O 1
ATOM 4137 N N . SER C 2 131 ? -36.89974 -20.22355 -4.67875 1.000 27.47162 112 SER I N 1
ATOM 4138 C CA . SER C 2 131 ? -37.71431 -21.29814 -4.12434 1.000 31.63747 112 SER I CA 1
ATOM 4139 C C . SER C 2 131 ? -38.19185 -22.20133 -5.25351 1.000 31.57294 112 SER I C 1
ATOM 4140 O O . SER C 2 131 ? -38.07537 -21.87066 -6.43617 1.000 31.14312 112 SER I O 1
ATOM 4148 N N . SER C 2 132 ? -38.74315 -23.34835 -4.86697 1.000 37.19278 113 SER I N 1
ATOM 4149 C CA . SER C 2 132 ? -39.28912 -24.30376 -5.82351 1.000 37.76303 113 SER I CA 1
ATOM 4150 C C . SER C 2 132 ? -40.80082 -24.15478 -5.97361 1.000 44.20796 113 SER I C 1
ATOM 4151 O O . SER C 2 132 ? -41.27883 -23.39685 -6.82022 1.000 47.53095 113 SER I O 1
ATOM 4159 N N . SER D 3 3 ? -9.79229 -16.55358 7.21565 1.000 70.66247 0 SER M N 1
ATOM 4160 C CA . SER D 3 3 ? -8.81025 -15.93540 6.27916 1.000 69.08962 0 SER M CA 1
ATOM 4161 C C . SER D 3 3 ? -9.07915 -14.44292 6.10845 1.000 65.81895 0 SER M C 1
ATOM 4162 O O . SER D 3 3 ? -8.18371 -13.68153 5.74176 1.000 69.56502 0 SER M O 1
ATOM 4170 N N . SER D 3 4 ? -10.31319 -14.02908 6.38235 1.000 59.11768 1 SER M N 1
ATOM 4171 C CA . SER D 3 4 ? -10.72842 -12.64382 6.23243 1.000 47.75307 1 SER M CA 1
ATOM 4172 C C . SER D 3 4 ? -10.92441 -11.99395 7.59690 1.000 43.71251 1 SER M C 1
ATOM 4173 O O . SER D 3 4 ? -11.20193 -12.66660 8.59365 1.000 42.14681 1 SER M O 1
ATOM 4181 N N . TYR D 3 5 ? -10.78361 -10.67147 7.62398 1.000 33.19415 2 TYR M N 1
ATOM 4182 C CA . TYR D 3 5 ? -10.87404 -9.92300 8.86828 1.000 26.63597 2 TYR M CA 1
ATOM 4183 C C . TYR D 3 5 ? -12.28207 -10.01398 9.44165 1.000 26.04065 2 TYR M C 1
ATOM 4184 O O . TYR D 3 5 ? -13.27559 -9.92554 8.71512 1.000 25.67350 2 TYR M O 1
ATOM 4202 N N . GLU D 3 6 ? -12.36249 -10.17846 10.75679 1.000 23.26713 3 GLU M N 1
ATOM 4203 C CA . GLU D 3 6 ? -13.62567 -10.37372 11.45223 1.000 24.94375 3 GLU M CA 1
ATOM 4204 C C . GLU D 3 6 ? -13.93027 -9.17327 12.33553 1.000 20.95392 3 GLU M C 1
ATOM 4205 O O . GLU D 3 6 ? -13.04763 -8.66093 13.03172 1.000 18.91614 3 GLU M O 1
ATOM 4217 N N . LEU D 3 7 ? -15.18467 -8.72818 12.30052 1.000 18.68158 4 LEU M N 1
ATOM 4218 C CA . LEU D 3 7 ? -15.67277 -7.66743 13.16531 1.000 16.68611 4 LEU M CA 1
ATOM 4219 C C . LEU D 3 7 ? -16.77388 -8.23182 14.04806 1.000 16.54494 4 LEU M C 1
ATOM 4220 O O . LEU D 3 7 ? -17.74453 -8.80614 13.54454 1.000 16.82772 4 LEU M O 1
ATOM 4236 N N . THR D 3 8 ? -16.63251 -8.05948 15.35513 1.000 15.59111 5 THR M N 1
ATOM 4237 C CA . THR D 3 8 ? -17.57886 -8.59997 16.31938 1.000 13.95159 5 THR M CA 1
ATOM 4238 C C . THR D 3 8 ? -18.33200 -7.45513 16.98405 1.000 15.00046 5 THR M C 1
ATOM 4239 O O . THR D 3 8 ? -17.72860 -6.61683 17.66320 1.000 14.96340 5 THR M O 1
ATOM 4250 N N . GLN D 3 9 ? -19.64996 -7.43198 16.78919 1.000 15.77263 6 GLN M N 1
ATOM 4251 C CA . GLN D 3 9 ? -20.54112 -6.48138 17.42081 1.000 13.04275 6 GLN M CA 1
ATOM 4252 C C . GLN D 3 9 ? -21.49413 -7.23356 18.33453 1.000 13.75462 6 GLN M C 1
ATOM 4253 O O . GLN D 3 9 ? -21.88429 -8.36325 18.02639 1.000 13.79244 6 GLN M O 1
ATOM 4267 N N . PRO D 3 10 ? -21.91037 -6.63366 19.44294 1.000 13.75364 7 PRO M N 1
ATOM 4268 C CA . PRO D 3 10 ? -22.96879 -7.23965 20.25386 1.000 13.21115 7 PRO M CA 1
ATOM 4269 C C . PRO D 3 10 ? -24.27955 -7.22757 19.49187 1.000 13.01963 7 PRO M C 1
ATOM 4270 O O . PRO D 3 10 ? -24.59501 -6.24291 18.80694 1.000 13.77006 7 PRO M O 1
ATOM 4281 N N . PRO D 3 11 ? -25.06986 -8.29600 19.57907 1.000 13.78255 8 PRO M N 1
ATOM 4282 C CA . PRO D 3 11 ? -26.31913 -8.32789 18.80490 1.000 14.41821 8 PRO M CA 1
ATOM 4283 C C . PRO D 3 11 ? -27.30321 -7.24170 19.19256 1.000 15.50503 8 PRO M C 1
ATOM 4284 O O . PRO D 3 11 ? -28.10687 -6.81670 18.35121 1.000 15.74274 8 PRO M O 1
ATOM 4295 N N . SER D 3 12 ? -27.27177 -6.78045 20.44254 1.000 15.54462 9 SER M N 1
ATOM 4296 C CA . SER D 3 12 ? -28.33414 -5.92183 20.94032 1.000 17.46761 9 SER M CA 1
ATOM 4297 C C . SER D 3 12 ? -27.83496 -5.09100 22.10884 1.000 15.82415 9 SER M C 1
ATOM 4298 O O . SER D 3 12 ? -26.96733 -5.51826 22.87547 1.000 16.04560 9 SER M O 1
ATOM 4306 N N . VAL D 3 13 ? -28.41874 -3.90431 22.23684 1.000 15.04258 11 VAL M N 1
ATOM 4307 C CA . VAL D 3 13 ? -28.15116 -2.98290 23.33065 1.000 17.01174 11 VAL M CA 1
ATOM 4308 C C . VAL D 3 13 ? -29.47570 -2.37533 23.76576 1.000 16.18619 11 VAL M C 1
ATOM 4309 O O . VAL D 3 13 ? -30.29419 -1.98189 22.92690 1.000 15.02757 11 VAL M O 1
ATOM 4322 N N . SER D 3 14 ? -29.68744 -2.29840 25.07941 1.000 15.31670 12 SER M N 1
ATOM 4323 C CA . SER D 3 14 ? -30.83441 -1.61038 25.65595 1.000 13.21653 12 SER M CA 1
ATOM 4324 C C . SER D 3 14 ? -30.33179 -0.30600 26.25503 1.000 15.24860 12 SER M C 1
ATOM 4325 O O . SER D 3 14 ? -29.28620 -0.28054 26.91106 1.000 16.53248 12 SER M O 1
ATOM 4333 N N . VAL D 3 15 ? -31.04353 0.78628 26.00896 1.000 14.17818 13 VAL M N 1
ATOM 4334 C CA . VAL D 3 15 ? -30.61605 2.09152 26.49995 1.000 15.97596 13 VAL M CA 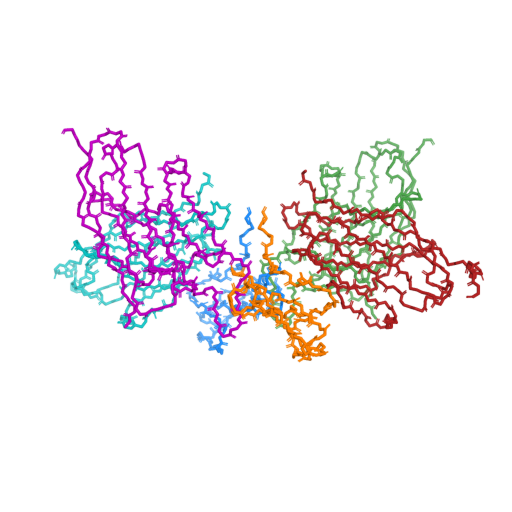1
ATOM 4335 C C . VAL D 3 15 ? -31.82660 2.85898 27.00960 1.000 15.92838 13 VAL M C 1
ATOM 4336 O O . VAL D 3 15 ? -32.84037 2.97237 26.31129 1.000 16.23017 13 VAL M O 1
ATOM 4349 N N . ALA D 3 16 ? -31.71588 3.38996 28.22401 1.000 16.25633 14 ALA M N 1
ATOM 4350 C CA . ALA D 3 16 ? -32.77371 4.21436 28.77582 1.000 16.28715 14 ALA M CA 1
ATOM 4351 C C . ALA D 3 16 ? -32.90363 5.50268 27.96763 1.000 15.85856 14 ALA M C 1
ATOM 4352 O O . ALA D 3 16 ? -31.92255 5.99720 27.40292 1.000 16.25496 14 ALA M O 1
ATOM 4359 N N . PRO D 3 17 ? -34.10414 6.06812 27.89953 1.000 18.28755 15 PRO M N 1
ATOM 4360 C CA . PRO D 3 17 ? -34.30138 7.27193 27.08210 1.000 18.31877 15 PRO M CA 1
ATOM 4361 C C . PRO D 3 17 ? -33.46148 8.42295 27.60637 1.000 18.57255 15 PRO M C 1
ATOM 4362 O O . PRO D 3 17 ? -33.42677 8.69160 28.80953 1.000 19.22634 15 PRO M O 1
ATOM 4373 N N . GLY D 3 18 ? -32.77871 9.10306 26.69072 1.000 19.67090 16 GLY M N 1
ATOM 4374 C CA . GLY D 3 18 ? -31.92665 10.20927 27.06167 1.000 18.82164 16 GLY M CA 1
ATOM 4375 C C . GLY D 3 18 ? -30.58243 9.83332 27.64429 1.000 17.58142 16 GLY M C 1
ATOM 4376 O O . GLY D 3 18 ? -29.81119 10.73119 28.00269 1.000 20.14144 16 GLY M O 1
ATOM 4380 N N . ARG D 3 19 ? -30.27015 8.54935 27.74905 1.000 17.50612 17 ARG M N 1
ATOM 4381 C CA . ARG D 3 19 ? -28.96692 8.09370 28.19818 1.000 19.44641 17 ARG M CA 1
ATOM 4382 C C . ARG D 3 19 ? -28.08683 7.78445 26.98512 1.000 19.07592 17 ARG M C 1
ATOM 4383 O O . ARG D 3 19 ? -28.46609 7.99596 25.83468 1.000 17.94596 17 ARG M O 1
ATOM 4404 N N . THR D 3 20 ? -26.88272 7.30169 27.25311 1.000 16.42416 18 THR M N 1
ATOM 4405 C CA . THR D 3 20 ? -25.87746 7.08486 26.22615 1.000 16.13530 18 THR M CA 1
ATOM 4406 C C . THR D 3 20 ? -25.88156 5.62647 25.78790 1.000 18.03721 18 THR M C 1
ATOM 4407 O O . THR D 3 20 ? -25.79417 4.71857 26.62010 1.000 18.43509 18 THR M O 1
ATOM 4418 N N . ALA D 3 21 ? -25.93238 5.40818 24.48161 1.000 17.46711 19 ALA M N 1
ATOM 4419 C CA . ALA D 3 21 ? -25.79670 4.07987 23.90843 1.000 18.09148 19 ALA M CA 1
ATOM 4420 C C . ALA D 3 21 ? -24.36071 3.91359 23.44210 1.000 16.47508 19 ALA M C 1
ATOM 4421 O O . ALA D 3 21 ? -23.82391 4.79125 22.75981 1.000 17.60316 19 ALA M O 1
ATOM 4428 N N . THR D 3 22 ? -23.74430 2.79546 23.81431 1.000 16.85611 20 THR M N 1
ATOM 4429 C CA . THR D 3 22 ? -22.37516 2.47869 23.43674 1.000 15.33263 20 THR M CA 1
ATOM 4430 C C . THR D 3 22 ? -22.38351 1.17546 22.65422 1.000 16.66723 20 THR M C 1
ATOM 4431 O O . THR D 3 22 ? -22.80485 0.13679 23.17513 1.000 15.97707 20 THR M O 1
ATOM 4442 N N . ILE D 3 23 ? -21.92739 1.23651 21.40659 1.000 15.63892 21 ILE M N 1
ATOM 4443 C CA . ILE D 3 23 ? -21.92837 0.09650 20.49281 1.000 15.53718 21 ILE M CA 1
ATOM 4444 C C . ILE D 3 23 ? -20.48397 -0.18737 20.11887 1.000 14.59277 21 ILE M C 1
ATOM 4445 O O . ILE D 3 23 ? -19.83040 0.63883 19.46514 1.000 13.60666 21 ILE M O 1
ATOM 4461 N N . THR D 3 24 ? -19.97919 -1.35023 20.53221 1.000 14.81121 22 THR M N 1
ATOM 4462 C CA . THR D 3 24 ? -18.60414 -1.72119 20.24031 1.000 14.61562 22 THR M CA 1
ATOM 4463 C C . THR D 3 24 ? -18.50847 -2.51806 18.94298 1.000 14.40409 22 THR M C 1
ATOM 4464 O O . THR D 3 24 ? -19.43011 -3.23837 18.54997 1.000 12.29905 22 THR M O 1
ATOM 4475 N N . CYS D 3 25 ? -17.35699 -2.38912 18.29518 1.000 13.63649 23 CYS M N 1
ATOM 4476 C CA . CYS D 3 25 ? -17.00165 -3.15309 17.10595 1.000 14.67954 23 CYS M CA 1
ATOM 4477 C C . CYS D 3 25 ? -15.55944 -3.57790 17.31879 1.000 14.15378 23 CYS M C 1
ATOM 4478 O O . CYS D 3 25 ? -14.64677 -2.74927 17.24481 1.000 14.09588 23 CYS M O 1
ATOM 4485 N N . GLU D 3 26 ? -15.35449 -4.84578 17.63886 1.000 14.50837 24 GLU M N 1
ATOM 4486 C CA . GLU D 3 26 ? -14.04612 -5.32881 18.04324 1.000 16.07278 24 GLU M CA 1
ATOM 4487 C C . GLU D 3 26 ? -13.39974 -6.10634 16.90824 1.000 16.34935 24 GLU M C 1
ATOM 4488 O O . GLU D 3 26 ? -14.07620 -6.79631 16.14352 1.000 14.64041 24 GLU M O 1
ATOM 4500 N N . GLY D 3 27 ? -12.08636 -5.96803 16.79209 1.000 16.75146 25 GLY M N 1
ATOM 4501 C CA . GLY D 3 27 ? -11.32998 -6.72738 15.81932 1.000 16.59552 25 GLY M CA 1
ATOM 4502 C C . GLY D 3 27 ? -9.87519 -6.68020 16.20349 1.000 17.64623 25 GLY M C 1
ATOM 4503 O O . GLY D 3 27 ? -9.42878 -5.76202 16.89941 1.000 17.04573 25 GLY M O 1
ATOM 4507 N N A ASP D 3 28 ? -9.13339 -7.69403 15.75629 0.557 19.07697 26 ASP M N 1
ATOM 4508 N N B ASP D 3 28 ? -9.13102 -7.69119 15.75054 0.443 19.08334 26 ASP M N 1
ATOM 4509 C CA A ASP D 3 28 ? -7.69616 -7.75292 15.99446 0.557 19.39971 26 ASP M CA 1
ATOM 4510 C CA B ASP D 3 28 ? -7.69961 -7.74872 16.02045 0.443 19.38160 26 ASP M CA 1
ATOM 4511 C C A ASP D 3 28 ? -7.03972 -6.47775 15.47634 0.557 18.67088 26 ASP M C 1
ATOM 4512 C C B ASP D 3 28 ? -7.02068 -6.49186 15.48506 0.443 18.50618 26 ASP M C 1
ATOM 4513 O O A ASP D 3 28 ? -6.97496 -6.26047 14.26246 0.557 19.10750 26 ASP M O 1
ATOM 4514 O O B ASP D 3 28 ? -6.90984 -6.30812 14.26865 0.443 18.58058 26 ASP M O 1
ATOM 4531 N N . ASN D 3 29 ? -6.58062 -5.61856 16.38951 1.000 18.43688 27 ASN M N 1
ATOM 4532 C CA . ASN D 3 29 ? -5.94246 -4.34781 16.03232 1.000 18.18974 27 ASN M CA 1
ATOM 4533 C C . ASN D 3 29 ? -6.78818 -3.56424 15.02497 1.000 16.22782 27 ASN M C 1
ATOM 4534 O O . ASN D 3 29 ? -6.29076 -3.05799 14.02092 1.000 16.78033 27 ASN M O 1
ATOM 4546 N N . ILE D 3 30 ? -8.09225 -3.46887 15.30496 1.000 17.69115 28 ILE M N 1
ATOM 4547 C CA . ILE D 3 30 ? -8.99674 -2.70032 14.44585 1.000 16.41806 28 ILE M CA 1
ATOM 4548 C C . ILE D 3 30 ? -8.57360 -1.23508 14.36504 1.000 16.67655 28 ILE M C 1
ATOM 4549 O O . ILE D 3 30 ? -8.98352 -0.51609 13.44266 1.000 16.10014 28 ILE M O 1
ATOM 4565 N N . GLY D 3 31 ? -7.75338 -0.77134 15.31085 1.000 16.71603 29 GLY M N 1
ATOM 4566 C CA . GLY D 3 31 ? -7.20056 0.56888 15.22579 1.000 17.83174 29 GLY M CA 1
ATOM 4567 C C . GLY D 3 31 ? -6.35994 0.80305 13.98963 1.000 17.21330 29 GLY M C 1
ATOM 4568 O O . GLY D 3 31 ? -6.12336 1.95941 13.61914 1.000 18.00857 29 GLY M O 1
ATOM 4572 N N . GLN D 3 32 ? -5.88785 -0.26929 13.34691 1.000 19.60726 30 GLN M N 1
ATOM 4573 C CA . GLN D 3 32 ? -5.20199 -0.15827 12.06649 1.000 18.01818 30 GLN M CA 1
ATOM 4574 C C . GLN D 3 32 ? -6.16714 -0.01814 10.90291 1.000 18.55055 30 GLN M C 1
ATOM 4575 O O . GLN D 3 32 ? -5.73459 0.31459 9.79462 1.000 17.05253 30 GLN M O 1
ATOM 4589 N N . GLN D 3 33 ? -7.44304 -0.29239 11.11787 1.000 16.39444 31 GLN M N 1
ATOM 4590 C CA . GLN D 3 33 ? -8.44944 -0.20955 10.07532 1.000 15.72923 31 GLN M CA 1
ATOM 4591 C C . GLN D 3 33 ? -9.14956 1.13669 10.15157 1.000 14.61395 31 GLN M C 1
ATOM 4592 O O . GLN D 3 33 ? -9.11393 1.82901 11.16838 1.000 14.98532 31 GLN M O 1
ATOM 4606 N N . ILE D 3 34 ? -9.81135 1.49206 9.06202 1.000 13.62156 32 ILE M N 1
ATOM 4607 C CA . ILE D 3 34 ? -10.68372 2.65805 9.01099 1.000 13.60462 32 ILE M CA 1
ATOM 4608 C C . ILE D 3 34 ? -12.11684 2.15120 9.10007 1.000 12.54484 32 ILE M C 1
ATOM 4609 O O . ILE D 3 34 ? -12.57423 1.40401 8.22796 1.000 12.33113 32 ILE M O 1
ATOM 4625 N N . VAL D 3 35 ? -12.83200 2.55302 10.14724 1.000 13.05595 33 VAL M N 1
ATOM 4626 C CA . VAL D 3 35 ? -14.15419 2.01204 10.45656 1.000 10.41455 33 VAL M CA 1
ATOM 4627 C C . VAL D 3 35 ? -15.22986 3.02629 10.08737 1.000 11.58167 33 VAL M C 1
ATOM 4628 O O . VAL D 3 35 ? -15.14047 4.20419 10.45297 1.000 11.29300 33 VAL M O 1
ATOM 4641 N N . HIS D 3 36 ? -16.25425 2.56029 9.37984 1.000 10.84677 34 HIS M N 1
ATOM 4642 C CA . HIS D 3 36 ? -17.45413 3.34197 9.12206 1.000 10.11996 34 HIS M CA 1
ATOM 4643 C C . HIS D 3 36 ? -18.64659 2.67394 9.79292 1.000 9.38133 34 HIS M C 1
ATOM 4644 O O . HIS D 3 36 ? -18.64421 1.46261 10.05387 1.000 7.66409 34 HIS M O 1
ATOM 4658 N N . TRP D 3 37 ? -19.67119 3.48019 10.07736 1.000 10.61957 35 TRP M N 1
ATOM 4659 C CA . TRP D 3 37 ? -20.88331 3.00171 10.73301 1.000 8.85527 35 TRP M CA 1
ATOM 4660 C C . TRP D 3 37 ? -22.11848 3.39801 9.94316 1.000 9.55402 35 TRP M C 1
ATOM 4661 O O . TRP D 3 37 ? -22.22046 4.53023 9.45255 1.000 11.60099 35 TRP M O 1
ATOM 4682 N N . TYR D 3 38 ? -23.08003 2.47696 9.87927 1.000 10.73966 36 TYR M N 1
ATOM 4683 C CA . TYR D 3 38 ? -24.32356 2.66627 9.14973 1.000 9.87661 36 TYR M CA 1
ATOM 4684 C C . TYR D 3 38 ? -25.49662 2.39775 10.07391 1.000 9.95217 36 TYR M C 1
ATOM 4685 O O . TYR D 3 38 ? -25.46487 1.45715 10.86910 1.000 8.87217 36 TYR M O 1
ATOM 4703 N N . GLN D 3 39 ? -26.53009 3.22080 9.95996 1.000 9.92007 37 GLN M N 1
ATOM 4704 C CA . GLN D 3 39 ? -27.79244 3.02422 10.66082 1.000 11.04319 37 GLN M CA 1
ATOM 4705 C C . GLN D 3 39 ? -28.81098 2.46846 9.67845 1.000 11.59931 37 GLN M C 1
ATOM 4706 O O . GLN D 3 39 ? -28.87695 2.90736 8.52953 1.000 11.80033 37 GLN M O 1
ATOM 4720 N N . GLN D 3 40 ? -29.61222 1.50348 10.12306 1.000 11.00183 38 GLN M N 1
ATOM 4721 C CA . GLN D 3 40 ? -30.63570 0.94315 9.24983 1.000 10.75751 38 GLN M CA 1
ATOM 4722 C C . GLN D 3 40 ? -31.89577 0.70099 10.05732 1.000 10.98808 38 GLN M C 1
ATOM 4723 O O . GLN D 3 40 ? -31.87036 -0.04869 11.03712 1.000 10.31866 38 GLN M O 1
ATOM 4737 N N . LYS D 3 41 ? -32.97410 1.34006 9.66405 1.000 12.04439 39 LYS M N 1
ATOM 4738 C CA . LYS D 3 41 ? -34.26971 1.10635 10.27006 1.000 12.66641 39 LYS M CA 1
ATOM 4739 C C . LYS D 3 41 ? -35.02989 0.06846 9.45858 1.000 13.53745 39 LYS M C 1
ATOM 4740 O O . LYS D 3 41 ? -34.75246 -0.13102 8.26903 1.000 11.99650 39 LYS M O 1
ATOM 4759 N N . PRO D 3 42 ? -35.98241 -0.62137 10.08481 1.000 13.09169 40 PRO M N 1
ATOM 4760 C CA . PRO D 3 42 ? -36.65143 -1.74791 9.41908 1.000 15.62501 40 PRO M CA 1
ATOM 4761 C C . PRO D 3 42 ? -37.36369 -1.32221 8.14317 1.000 15.10863 40 PRO M C 1
ATOM 4762 O O . PRO D 3 42 ? -38.12509 -0.34798 8.12475 1.000 13.64061 40 PRO M O 1
ATOM 4773 N N . GLY D 3 43 ? -37.12446 -2.07985 7.07526 1.000 14.45110 41 GLY M N 1
ATOM 4774 C CA . GLY D 3 43 ? -37.73271 -1.80979 5.79397 1.000 13.46246 41 GLY M CA 1
ATOM 4775 C C . GLY D 3 43 ? -37.11267 -0.67650 5.02266 1.000 14.45739 41 GLY M C 1
ATOM 4776 O O . GLY D 3 43 ? -37.66589 -0.27681 3.99422 1.000 15.61663 41 GLY M O 1
ATOM 4780 N N . GLN D 3 44 ? -35.97865 -0.14972 5.47611 1.000 13.63306 42 GLN M N 1
ATOM 4781 C CA . GLN D 3 44 ? -35.31739 0.96897 4.82292 1.000 14.32639 42 GLN M CA 1
ATOM 4782 C C . GLN D 3 44 ? -33.88610 0.59022 4.46548 1.000 13.15705 42 GLN M C 1
ATOM 4783 O O . GLN D 3 44 ? -33.32595 -0.38963 4.96692 1.000 10.59006 42 GLN M O 1
ATOM 4797 N N . ALA D 3 45 ? -33.27811 1.39901 3.60359 1.000 14.08296 43 ALA M N 1
ATOM 4798 C CA . ALA D 3 45 ? -31.89119 1.17942 3.22228 1.000 12.99599 43 ALA M CA 1
ATOM 4799 C C . ALA D 3 45 ? -30.95350 1.73855 4.28783 1.000 12.36042 43 ALA M C 1
ATOM 4800 O O . ALA D 3 45 ? -31.32791 2.62788 5.05156 1.000 12.69828 43 ALA M O 1
ATOM 4807 N N . PRO D 3 46 ? -29.72749 1.22653 4.37005 1.000 12.63645 44 PRO M N 1
ATOM 4808 C CA . PRO D 3 46 ? -28.77857 1.75847 5.35166 1.000 11.54985 44 PRO M CA 1
ATOM 4809 C C . PRO D 3 46 ? -28.40800 3.19679 5.03636 1.000 12.47800 44 PRO M C 1
ATOM 4810 O O . PRO D 3 46 ? -28.52013 3.66994 3.90364 1.000 12.34286 44 PRO M O 1
ATOM 4821 N N . VAL D 3 47 ? -27.93220 3.88049 6.07396 1.000 12.73821 45 VAL M N 1
ATOM 4822 C CA . VAL D 3 47 ? -27.52842 5.28085 6.01830 1.000 12.33016 45 VAL M CA 1
ATOM 4823 C C . VAL D 3 47 ? -26.22346 5.41192 6.78844 1.000 11.69028 45 VAL M C 1
ATOM 4824 O O . VAL D 3 47 ? -26.12971 4.95139 7.93038 1.000 12.76017 45 VAL M O 1
ATOM 4837 N N . ALA D 3 48 ? -25.22017 6.05098 6.18398 1.000 13.06979 46 ALA M N 1
ATOM 4838 C CA . ALA D 3 48 ? -23.94799 6.23189 6.87384 1.000 14.36315 46 ALA M CA 1
ATOM 4839 C C . ALA D 3 48 ? -24.08873 7.31345 7.93626 1.000 14.57215 46 ALA M C 1
ATOM 4840 O O . ALA D 3 48 ? -24.55390 8.41744 7.64482 1.000 15.91636 46 ALA M O 1
ATOM 4847 N N . VAL D 3 49 ? -23.71390 6.98676 9.17566 1.000 14.28900 47 VAL M N 1
ATOM 4848 C CA . VAL D 3 49 ? -23.78578 7.93636 10.27636 1.000 15.58330 47 VAL M CA 1
ATOM 4849 C C . VAL D 3 49 ? -22.41186 8.37048 10.77925 1.000 16.07194 47 VAL M C 1
ATOM 4850 O O . VAL D 3 49 ? -22.29257 9.47218 11.32820 1.000 15.51342 47 VAL M O 1
ATOM 4863 N N . ILE D 3 50 ? -21.38298 7.53260 10.63830 1.000 14.05814 48 ILE M N 1
ATOM 4864 C CA . ILE D 3 50 ? -20.00994 7.88000 10.98534 1.000 13.16478 48 ILE M CA 1
ATOM 4865 C C . ILE D 3 50 ? -19.11850 7.32523 9.88583 1.000 14.91453 48 ILE M C 1
ATOM 4866 O O . ILE D 3 50 ? -19.27171 6.16473 9.48651 1.000 14.81875 48 ILE M O 1
ATOM 4882 N N . SER D 3 51 ? -18.20215 8.14858 9.38693 1.000 14.83456 49 SER M N 1
ATOM 4883 C CA . SER D 3 51 ? -17.21298 7.71824 8.41029 1.000 14.81736 49 SER M CA 1
ATOM 4884 C C . SER D 3 51 ? -15.81349 8.00836 8.93871 1.000 15.39957 49 SER M C 1
ATOM 4885 O O . SER D 3 51 ? -15.60953 8.91615 9.75186 1.000 15.89794 49 SER M O 1
ATOM 4893 N N . SER D 3 52 ? -14.85371 7.20740 8.48602 1.000 14.38209 50 SER M N 1
ATOM 4894 C CA . SER D 3 52 ? -13.45016 7.39640 8.83153 1.000 15.64573 50 SER M CA 1
ATOM 4895 C C . SER D 3 52 ? -13.24343 7.44821 10.34481 1.000 15.41998 50 SER M C 1
ATOM 4896 O O . SER D 3 52 ? -12.57186 8.32986 10.87316 1.000 16.46311 50 SER M O 1
ATOM 4904 N N . ASP D 3 53 ? -13.84058 6.48664 11.04021 1.000 14.71038 51 ASP M N 1
ATOM 4905 C CA . ASP D 3 53 ? -13.70543 6.31988 12.48527 1.000 17.03858 51 ASP M CA 1
ATOM 4906 C C . ASP D 3 53 ? -14.53684 7.31239 13.29398 1.000 14.94502 51 ASP M C 1
ATOM 4907 O O . ASP D 3 53 ? -15.17557 6.92942 14.28278 1.000 14.11362 51 ASP M O 1
ATOM 4916 N N . SER D 3 54 ? -14.51145 8.59359 12.91002 1.000 15.45206 52 SER M N 1
ATOM 4917 C CA . SER D 3 54 ? -15.04250 9.62898 13.78957 1.000 16.96830 52 SER M CA 1
ATOM 4918 C C . SER D 3 54 ? -15.66910 10.81841 13.08109 1.000 18.07883 52 SER M C 1
ATOM 4919 O O . SER D 3 54 ? -16.07256 11.76281 13.76947 1.000 17.60052 52 SER M O 1
ATOM 4927 N N . ASP D 3 55 ? -15.77824 10.81731 11.75962 1.000 16.02373 53 ASP M N 1
ATOM 4928 C CA . ASP D 3 55 ? -16.37567 11.92934 11.03645 1.000 16.96434 53 ASP M CA 1
ATOM 4929 C C . ASP D 3 55 ? -17.87286 11.70088 10.88321 1.000 17.29886 53 ASP M C 1
ATOM 4930 O O . ASP D 3 55 ? -18.32202 10.57010 10.66363 1.000 16.33247 53 ASP M O 1
ATOM 4939 N N . ARG D 3 56 ? -18.64193 12.78730 10.98954 1.000 17.49311 54 ARG M N 1
ATOM 4940 C CA . ARG D 3 56 ? -20.08250 12.73469 10.80321 1.000 19.74264 54 ARG M CA 1
ATOM 4941 C C . ARG D 3 56 ? -20.42938 13.22784 9.41074 1.000 19.70145 54 ARG M C 1
ATOM 4942 O O . ARG D 3 56 ? -20.12184 14.38480 9.09268 1.000 19.19766 54 ARG M O 1
ATOM 4963 N N . PRO D 3 57 ? -21.06496 12.42640 8.55530 1.000 19.72296 55 PRO M N 1
ATOM 4964 C CA . PRO D 3 57 ? -21.55453 12.97539 7.28751 1.000 22.75649 55 PRO M CA 1
ATOM 4965 C C . PRO D 3 57 ? -22.47979 14.15568 7.54335 1.000 21.78501 55 PRO M C 1
ATOM 4966 O O . PRO D 3 57 ? -22.98931 14.35827 8.64599 1.000 22.26662 55 PRO M O 1
ATOM 4977 N N . SER D 3 58 ? -22.69601 14.94287 6.49957 1.000 23.82800 56 SER M N 1
ATOM 4978 C CA . SER D 3 58 ? -23.55762 16.10880 6.62371 1.000 24.99081 56 SER M CA 1
ATOM 4979 C C . SER D 3 58 ? -24.97643 15.68804 6.98885 1.000 25.95216 56 SER M C 1
ATOM 4980 O O . SER D 3 58 ? -25.50863 14.70607 6.46572 1.000 27.46697 56 SER M O 1
ATOM 4988 N N . GLY D 3 59 ? -25.58420 16.43186 7.90957 1.000 27.82525 57 GLY M N 1
ATOM 4989 C CA . GLY D 3 59 ? -26.93649 16.16459 8.34226 1.000 25.63400 57 GLY M CA 1
ATOM 4990 C C . GLY D 3 59 ? -27.06730 15.24010 9.53024 1.000 26.09527 57 GLY M C 1
ATOM 4991 O O . GLY D 3 59 ? -28.14677 15.18866 10.13430 1.000 23.55522 57 GLY M O 1
ATOM 4995 N N . ILE D 3 60 ? -26.01553 14.51866 9.89324 1.000 26.18266 58 ILE M N 1
ATOM 4996 C CA . ILE D 3 60 ? -26.09962 13.55085 10.98917 1.000 26.13637 58 ILE M CA 1
ATOM 4997 C C . ILE D 3 60 ? -26.02057 14.30344 12.32012 1.000 23.96143 58 ILE M C 1
ATOM 4998 O O . ILE D 3 60 ? -25.14535 15.16847 12.47669 1.000 22.39043 58 ILE M O 1
ATOM 5014 N N . PRO D 3 61 ? -26.88403 13.98913 13.28829 1.000 23.16842 59 PRO M N 1
ATOM 5015 C CA . PRO D 3 61 ? -26.87714 14.74018 14.55325 1.000 22.90503 59 PRO M CA 1
ATOM 5016 C C . PRO D 3 61 ? -25.54652 14.64343 15.28718 1.000 23.04602 59 PRO M C 1
ATOM 5017 O O . PRO D 3 61 ? -24.83835 13.63620 15.21437 1.000 21.57147 59 PRO M O 1
ATOM 5028 N N . GLU D 3 62 ? -25.22862 15.70985 16.02981 1.000 22.84384 60 GLU M N 1
ATOM 5029 C CA . GLU D 3 62 ? -23.99578 15.75495 16.80513 1.000 22.77935 60 GLU M CA 1
ATOM 5030 C C . GLU D 3 62 ? -23.93380 14.65853 17.85776 1.000 23.43193 60 GLU M C 1
ATOM 5031 O O . GLU D 3 62 ? -22.83300 14.26431 18.25975 1.000 22.96969 60 GLU M O 1
ATOM 5043 N N . ARG D 3 63 ? -25.07762 14.14868 18.30920 1.000 20.72983 61 ARG M N 1
ATOM 5044 C CA . ARG D 3 63 ? -25.05747 13.13960 19.35979 1.000 22.36735 61 ARG M CA 1
ATOM 5045 C C . ARG D 3 63 ? -24.45834 11.81759 18.89628 1.000 20.53069 61 ARG M C 1
ATOM 5046 O O . ARG D 3 63 ? -24.21517 10.94068 19.73098 1.000 19.46209 61 ARG M O 1
ATOM 5067 N N . PHE D 3 64 ? -24.21502 11.64774 17.60293 1.000 18.61746 62 PHE M N 1
ATOM 5068 C CA . PHE D 3 64 ? -23.49574 10.48373 17.10623 1.000 19.61262 62 PHE M CA 1
ATOM 5069 C C . PHE D 3 64 ? -22.01262 10.81900 17.05192 1.000 17.27103 62 PHE M C 1
ATOM 5070 O O . PHE D 3 64 ? -21.62886 11.84735 16.49258 1.000 17.67715 62 PHE M O 1
ATOM 5087 N N . SER D 3 65 ? -21.18408 9.96162 17.63922 1.000 16.24566 63 SER M N 1
ATOM 5088 C CA . SER D 3 65 ? -19.74086 10.14119 17.57419 1.000 17.06016 63 SER M CA 1
ATOM 5089 C C . SER D 3 65 ? -19.08866 8.76791 17.52519 1.000 14.83904 63 SER M C 1
ATOM 5090 O O . SER D 3 65 ? -19.67947 7.76682 17.93160 1.000 15.13505 63 SER M O 1
ATOM 5098 N N . GLY D 3 66 ? -17.87126 8.72535 17.00631 1.000 14.42352 64 GLY M N 1
ATOM 5099 C CA . GLY D 3 66 ? -17.15537 7.46968 16.86476 1.000 15.57041 64 GLY M CA 1
ATOM 5100 C C . GLY D 3 66 ? -15.71393 7.59062 17.31393 1.000 14.52856 64 GLY M C 1
ATOM 5101 O O . GLY D 3 66 ? -15.11734 8.66577 17.27668 1.000 16.82739 64 GLY M O 1
ATOM 5105 N N . SER D 3 67 ? -15.15780 6.46287 17.74965 1.000 15.31623 65 SER M N 1
ATOM 5106 C CA . SER D 3 67 ? -13.74705 6.36179 18.08465 1.000 16.64963 65 SER M CA 1
ATOM 5107 C C . SER D 3 67 ? -13.23866 5.00718 17.61132 1.000 14.14186 65 SER M C 1
ATOM 5108 O O . SER D 3 67 ? -14.02068 4.09579 17.33680 1.000 14.47101 65 SER M O 1
ATOM 5116 N N . ASN D 3 68 ? -11.91502 4.87931 17.52215 1.000 15.51310 66 ASN M N 1
ATOM 5117 C CA . ASN D 3 68 ? -11.29981 3.61722 17.10942 1.000 16.11450 66 ASN M CA 1
ATOM 5118 C C . ASN D 3 68 ? -9.86595 3.58119 17.62428 1.000 18.05425 66 ASN M C 1
ATOM 5119 O O . ASN D 3 68 ? -9.02100 4.36254 17.17582 1.000 17.07956 66 ASN M O 1
ATOM 5130 N N . SER D 3 69 ? -9.58671 2.65088 18.53158 1.000 17.45122 67 SER M N 1
ATOM 5131 C CA . SER D 3 69 ? -8.27520 2.53880 19.13962 1.000 19.83299 67 SER M CA 1
ATOM 5132 C C . SER D 3 69 ? -8.02971 1.08132 19.49165 1.000 19.60466 67 SER M C 1
ATOM 5133 O O . SER D 3 69 ? -8.91306 0.41338 20.03617 1.000 18.66740 67 SER M O 1
ATOM 5141 N N . GLY D 3 70 ? -6.84264 0.59800 19.17668 1.000 18.86070 68 GLY M N 1
ATOM 5142 C CA . GLY D 3 70 ? -6.44661 -0.72147 19.63491 1.000 20.70650 68 GLY M CA 1
ATOM 5143 C C . GLY D 3 70 ? -7.34669 -1.78838 19.05409 1.000 19.28789 68 GLY M C 1
ATOM 5144 O O . GLY D 3 70 ? -7.43162 -1.96626 17.83214 1.000 17.10939 68 GLY M O 1
ATOM 5148 N N . ASN D 3 71 ? -8.03570 -2.51262 19.93126 1.000 18.19038 69 ASN M N 1
ATOM 5149 C CA . ASN D 3 71 ? -8.85195 -3.64791 19.53168 1.000 18.03577 69 ASN M CA 1
ATOM 5150 C C . ASN D 3 71 ? -10.34011 -3.33445 19.50304 1.000 17.10655 69 ASN M C 1
ATOM 5151 O O . ASN D 3 71 ? -11.14377 -4.24841 19.28496 1.000 16.91515 69 ASN M O 1
ATOM 5162 N N . THR D 3 72 ? -10.72819 -2.06939 19.67685 1.000 14.81393 70 THR M N 1
ATOM 5163 C CA . THR D 3 72 ? -12.13552 -1.72445 19.76926 1.000 15.36990 70 THR M CA 1
ATOM 5164 C C . THR D 3 72 ? -12.43619 -0.39745 19.09184 1.000 15.46401 70 THR M C 1
ATOM 5165 O O . THR D 3 72 ? -11.82723 0.62572 19.41707 1.000 15.79587 70 THR M O 1
ATOM 5176 N N . ALA D 3 73 ? -13.39470 -0.41760 18.17451 1.000 14.46137 71 ALA M N 1
ATOM 5177 C CA . ALA D 3 73 ? -14.02525 0.78725 17.65791 1.000 14.20486 71 ALA M CA 1
ATOM 5178 C C . ALA D 3 73 ? -15.41473 0.91122 18.27837 1.000 13.96512 71 ALA M C 1
ATOM 5179 O O . ALA D 3 73 ? -16.07311 -0.08984 18.57700 1.000 13.65101 71 ALA M O 1
ATOM 5186 N N . THR D 3 74 ? -15.85789 2.14856 18.48650 1.000 12.81524 72 THR M N 1
ATOM 5187 C CA . THR D 3 74 ? -17.05826 2.38486 19.27365 1.000 13.93301 72 THR M CA 1
ATOM 5188 C C . THR D 3 74 ? -17.90844 3.48197 18.65787 1.000 12.90703 72 THR M C 1
ATOM 5189 O O . THR D 3 74 ? -17.40798 4.56870 18.35420 1.000 14.16121 72 THR M O 1
ATOM 5200 N N . LEU D 3 75 ? -19.19356 3.18497 18.48108 1.000 12.38016 73 LEU M N 1
ATOM 5201 C CA . LEU D 3 75 ? -20.20434 4.17665 18.15051 1.000 12.82942 73 LEU M CA 1
ATOM 5202 C C . LEU D 3 75 ? -20.92131 4.56920 19.43750 1.000 14.87363 73 LEU M C 1
ATOM 5203 O O . LEU D 3 75 ? -21.42548 3.70260 20.16520 1.000 15.12938 73 LEU M O 1
ATOM 5219 N N . THR D 3 76 ? -20.94370 5.86712 19.73071 1.000 13.04531 74 THR M N 1
ATOM 5220 C CA . THR D 3 76 ? -21.56591 6.38351 20.94194 1.000 14.37090 74 THR M CA 1
ATOM 5221 C C . THR D 3 76 ? -22.70044 7.30308 20.53060 1.000 16.28848 74 THR M C 1
ATOM 5222 O O . THR D 3 76 ? -22.47229 8.29370 19.82789 1.000 16.12861 74 THR M O 1
ATOM 5233 N N . ILE D 3 77 ? -23.91729 6.97114 20.95184 1.000 16.57135 75 ILE M N 1
ATOM 5234 C CA . ILE D 3 77 ? -25.08068 7.81484 20.71949 1.000 18.19087 75 ILE M CA 1
ATOM 5235 C C . ILE D 3 77 ? -25.45072 8.43065 22.05902 1.000 16.75126 75 ILE M C 1
ATOM 5236 O O . ILE D 3 77 ? -25.98754 7.74730 22.93763 1.000 18.30695 75 ILE M O 1
ATOM 5252 N N . SER D 3 78 ? -25.16605 9.71448 22.22071 1.000 18.22862 76 SER M N 1
ATOM 5253 C CA . SER D 3 78 ? -25.52439 10.41649 23.43897 1.000 21.93765 76 SER M CA 1
ATOM 5254 C C . SER D 3 78 ? -26.97952 10.86043 23.37782 1.000 20.68743 76 SER M C 1
ATOM 5255 O O . SER D 3 78 ? -27.58469 10.94052 22.30673 1.000 19.41552 76 SER M O 1
ATOM 5263 N N . ARG D 3 79 ? -27.54982 11.12355 24.55448 1.000 20.70453 77 ARG M N 1
ATOM 5264 C CA . ARG D 3 79 ? -28.89714 11.68441 24.65595 1.000 20.16415 77 ARG M CA 1
ATOM 5265 C C . ARG D 3 79 ? -29.86483 10.95882 23.71807 1.000 18.32303 77 ARG M C 1
ATOM 5266 O O . ARG D 3 79 ? -30.59389 11.56977 22.93155 1.000 18.49359 77 ARG M O 1
ATOM 5287 N N . VAL D 3 80 ? -29.87958 9.62945 23.81995 1.000 16.74844 78 VAL M N 1
ATOM 5288 C CA . VAL D 3 80 ? -30.54333 8.82215 22.80691 1.000 18.56650 78 VAL M CA 1
ATOM 5289 C C . VAL D 3 80 ? -32.03595 9.11214 22.78979 1.000 19.94550 78 VAL M C 1
ATOM 5290 O O . VAL D 3 80 ? -32.67973 9.26154 23.83935 1.000 17.94427 78 VAL M O 1
ATOM 5303 N N . GLU D 3 81 ? -32.59619 9.17365 21.58434 1.000 20.10544 79 GLU M N 1
ATOM 5304 C CA . GLU D 3 81 ? -34.00707 9.42898 21.36045 1.000 20.57096 79 GLU M CA 1
ATOM 5305 C C . GLU D 3 81 ? -34.67265 8.19345 20.77089 1.000 20.12081 79 GLU M C 1
ATOM 5306 O O . GLU D 3 81 ? -34.01248 7.28632 20.25896 1.000 17.82626 79 GLU M O 1
ATOM 5318 N N . ALA D 3 82 ? -36.00412 8.16609 20.84578 1.000 18.86409 80 ALA M N 1
ATOM 5319 C CA . ALA D 3 82 ? -36.73089 7.02022 20.31357 1.000 21.01546 80 ALA M CA 1
ATOM 5320 C C . ALA D 3 82 ? -36.41974 6.79852 18.83922 1.000 17.23016 80 ALA M C 1
ATOM 5321 O O . ALA D 3 82 ? -36.36974 5.65268 18.38147 1.000 19.00494 80 ALA M O 1
ATOM 5328 N N . GLY D 3 83 ? -36.19911 7.87380 18.08626 1.000 18.64152 81 GLY M N 1
ATOM 5329 C CA . GLY D 3 83 ? -35.90394 7.75876 16.67404 1.000 18.54440 81 GLY M CA 1
ATOM 5330 C C . GLY D 3 83 ? -34.55892 7.14229 16.36016 1.000 18.10216 81 GLY M C 1
ATOM 5331 O O . GLY D 3 83 ? -34.30904 6.80587 15.19768 1.000 18.38980 81 GLY M O 1
ATOM 5335 N N . ASP D 3 84 ? -33.68731 7.00019 17.35588 1.000 18.36260 82 ASP M N 1
ATOM 5336 C CA . ASP D 3 84 ? -32.39537 6.36033 17.15533 1.000 16.07977 82 ASP M CA 1
ATOM 5337 C C . ASP D 3 84 ? -32.48402 4.84436 17.24757 1.000 16.05450 82 ASP M C 1
ATOM 5338 O O . ASP D 3 84 ? -31.47592 4.16203 17.01862 1.000 16.07938 82 ASP M O 1
ATOM 5347 N N . GLU D 3 85 ? -33.65532 4.31061 17.59232 1.000 15.72380 83 GLU M N 1
ATOM 5348 C CA . GLU D 3 85 ? -33.85134 2.87177 17.63725 1.000 14.15254 83 GLU M CA 1
ATOM 5349 C C . GLU D 3 85 ? -33.64711 2.32073 16.23760 1.000 17.37204 83 GLU M C 1
ATOM 5350 O O . GLU D 3 85 ? -34.33082 2.73450 15.29596 1.000 18.03352 83 GLU M O 1
ATOM 5362 N N . ALA D 3 86 ? -32.67973 1.41557 16.09428 1.000 15.83293 84 ALA M N 1
ATOM 5363 C CA . ALA D 3 86 ? -32.31224 0.89282 14.78585 1.000 14.52717 84 ALA M CA 1
ATOM 5364 C C . ALA D 3 86 ? -31.22172 -0.16688 14.89266 1.000 14.17230 84 ALA M C 1
ATOM 5365 O O . ALA D 3 86 ? -30.71676 -0.44979 15.98285 1.000 13.70708 84 ALA M O 1
ATOM 5372 N N . ASP D 3 87 ? -30.85552 -0.76336 13.76544 1.000 12.29981 85 ASP M N 1
ATOM 5373 C CA . ASP D 3 87 ? -29.66010 -1.58403 13.68415 1.000 12.45876 85 ASP M CA 1
ATOM 5374 C C . ASP D 3 87 ? -28.48279 -0.71450 13.26394 1.000 11.89652 85 ASP M C 1
ATOM 5375 O O . ASP D 3 87 ? -28.61717 0.15898 12.40414 1.000 11.42639 85 ASP M O 1
ATOM 5384 N N . TYR D 3 88 ? -27.32353 -0.97177 13.84935 1.000 9.17996 86 TYR M N 1
ATOM 5385 C CA . TYR D 3 88 ? -26.10963 -0.24181 13.51106 1.000 10.41615 86 TYR M CA 1
ATOM 5386 C C . TYR D 3 88 ? -25.03603 -1.24116 13.12346 1.000 9.57445 86 TYR M C 1
ATOM 5387 O O . TYR D 3 88 ? -24.80100 -2.21485 13.84787 1.000 11.03468 86 TYR M O 1
ATOM 5405 N N . TYR D 3 89 ? -24.40389 -1.00458 11.97430 1.000 8.22207 87 TYR M N 1
ATOM 5406 C CA . TYR D 3 89 ? -23.34875 -1.86287 11.44940 1.000 8.21493 87 TYR M CA 1
ATOM 5407 C C . TYR D 3 89 ? -22.04192 -1.08965 11.33569 1.000 8.70515 87 TYR M C 1
ATOM 5408 O O . TYR D 3 89 ? -22.00641 -0.01733 10.72275 1.000 8.37673 87 TYR M O 1
ATOM 5426 N N . CYS D 3 90 ? -20.96489 -1.64529 11.88407 1.000 7.98097 88 CYS M N 1
ATOM 5427 C CA . CYS D 3 90 ? -19.62832 -1.16516 11.55699 1.000 8.84722 88 CYS M CA 1
ATOM 5428 C C . CYS D 3 90 ? -19.15334 -1.85461 10.28222 1.000 9.97061 88 CYS M C 1
ATOM 5429 O O . CYS D 3 90 ? -19.65378 -2.91268 9.89562 1.000 11.30756 88 CYS M O 1
ATOM 5436 N N . GLN D 3 91 ? -18.17939 -1.24137 9.62164 1.000 9.17509 89 GLN M N 1
ATOM 5437 C CA . GLN D 3 91 ? -17.70264 -1.75176 8.35071 1.000 9.46536 89 GLN M CA 1
ATOM 5438 C C . GLN D 3 91 ? -16.27233 -1.30151 8.13862 1.000 10.36687 89 GLN M C 1
ATOM 5439 O O . GLN D 3 91 ? -15.91145 -0.17377 8.49380 1.000 10.38191 89 GLN M O 1
ATOM 5453 N N . VAL D 3 92 ? -15.45568 -2.20076 7.58455 1.000 11.32245 90 VAL M N 1
ATOM 5454 C CA . VAL D 3 92 ? -14.11848 -1.84563 7.12826 1.000 11.36355 90 VAL M CA 1
ATOM 5455 C C . VAL D 3 92 ? -13.86456 -2.46360 5.75950 1.000 11.73226 90 VAL M C 1
ATOM 5456 O O . VAL D 3 92 ? -14.55930 -3.38215 5.32303 1.000 9.73018 90 VAL M O 1
ATOM 5469 N N . TRP D 3 93 ? -12.86466 -1.92694 5.07122 1.000 12.37800 91 TRP M N 1
ATOM 5470 C CA . TRP D 3 93 ? -12.25663 -2.59178 3.92987 1.000 12.65462 91 TRP M CA 1
ATOM 5471 C C . TRP D 3 93 ? -10.94185 -3.19658 4.40243 1.000 14.65607 91 TRP M C 1
ATOM 5472 O O . TRP D 3 93 ? -10.06739 -2.48157 4.90768 1.000 14.45197 91 TRP M O 1
ATOM 5493 N N . ASP D 3 94 ? -10.80842 -4.50577 4.24525 1.000 16.00758 92 ASP M N 1
ATOM 5494 C CA . ASP D 3 94 ? -9.60689 -5.22517 4.63657 1.000 19.50590 92 ASP M CA 1
ATOM 5495 C C . ASP D 3 94 ? -8.75623 -5.40751 3.38681 1.000 20.15573 92 ASP M C 1
ATOM 5496 O O . ASP D 3 94 ? -9.05091 -6.25295 2.53716 1.000 19.00957 92 ASP M O 1
ATOM 5505 N N . SER D 3 95 ? -7.69914 -4.60311 3.27290 1.000 21.26588 93 SER M N 1
ATOM 5506 C CA . SER D 3 95 ? -6.86657 -4.64478 2.07490 1.000 21.97973 93 SER M CA 1
ATOM 5507 C C . SER D 3 95 ? -6.15106 -5.98342 1.92814 1.000 25.64484 93 SER M C 1
ATOM 5508 O O . SER D 3 95 ? -5.87257 -6.41826 0.80354 1.000 23.64951 93 SER M O 1
ATOM 5516 N N . GLY D 3 96 ? -5.86705 -6.65996 3.04188 1.000 25.07333 94 GLY M N 1
ATOM 5517 C CA . GLY D 3 96 ? -5.16995 -7.93221 2.95994 1.000 28.25938 94 GLY M CA 1
ATOM 5518 C C . GLY D 3 96 ? -5.95784 -8.98780 2.20963 1.000 25.44954 94 GLY M C 1
ATOM 5519 O O . GLY D 3 96 ? -5.38891 -9.78028 1.45673 1.000 24.09072 94 GLY M O 1
ATOM 5523 N N . SER D 3 97 ? -7.27547 -9.00804 2.39558 1.000 22.56150 95 SER M N 1
ATOM 5524 C CA . SER D 3 97 ? -8.13121 -10.00511 1.77023 1.000 21.95959 95 SER M CA 1
ATOM 5525 C C . SER D 3 97 ? -8.99689 -9.43827 0.65455 1.000 19.78337 95 SER M C 1
ATOM 5526 O O . SER D 3 97 ? -9.77358 -10.18890 0.05780 1.000 18.79330 95 SER M O 1
ATOM 5534 N N . ASP D 3 98 A -8.89925 -8.14051 0.36799 1.000 17.21251 95 ASP M N 1
ATOM 5535 C CA . ASP D 3 98 A -9.71434 -7.49923 -0.66186 1.000 18.26961 95 ASP M CA 1
ATOM 5536 C C . ASP D 3 98 A -11.21050 -7.71608 -0.40872 1.000 16.48247 95 ASP M C 1
ATOM 5537 O O . ASP D 3 98 A -11.97399 -8.04902 -1.31875 1.000 16.83640 95 ASP M O 1
ATOM 5546 N N . HIS D 3 99 B -11.63304 -7.52011 0.84313 1.000 16.68572 95 HIS M N 1
ATOM 5547 C CA . HIS D 3 99 B -13.03151 -7.67905 1.21798 1.000 15.15954 95 HIS M CA 1
ATOM 5548 C C . HIS D 3 99 B -13.53169 -6.46121 1.97476 1.000 13.53118 95 HIS M C 1
ATOM 5549 O O . HIS D 3 99 B -12.85714 -5.97823 2.88933 1.000 14.50805 95 HIS M O 1
ATOM 5563 N N . VAL D 3 100 ? -14.72311 -5.98730 1.62027 1.000 11.33770 96 VAL M N 1
ATOM 5564 C CA . VAL D 3 100 ? -15.51678 -5.18561 2.54125 1.000 11.71322 96 VAL M CA 1
ATOM 5565 C C . VAL D 3 100 ? -16.11535 -6.14284 3.55952 1.000 11.96514 96 VAL M C 1
ATOM 5566 O O . VAL D 3 100 ? -16.68580 -7.17706 3.19202 1.000 10.98169 96 VAL M O 1
ATOM 5580 N N . VAL D 3 101 ? -15.95326 -5.82434 4.83789 1.000 10.66138 97 VAL M N 1
ATOM 5581 C CA . VAL D 3 101 ? -16.45131 -6.64174 5.93643 1.000 10.43702 97 VAL M CA 1
ATOM 5582 C C . VAL D 3 101 ? -17.41245 -5.79225 6.74571 1.000 9.98883 97 VAL M C 1
ATOM 5583 O O . VAL D 3 101 ? -17.10947 -4.63584 7.05617 1.000 9.47349 97 VAL M O 1
ATOM 5596 N N . PHE D 3 102 ? -18.56782 -6.36164 7.07638 1.000 11.01329 98 PHE M N 1
ATOM 5597 C CA . PHE D 3 102 ? -19.53740 -5.74862 7.96799 1.000 10.04720 98 PHE M CA 1
ATOM 5598 C C . PHE D 3 102 ? -19.52177 -6.50589 9.28321 1.000 10.96734 98 PHE M C 1
ATOM 5599 O O . PHE D 3 102 ? -19.36946 -7.73303 9.29976 1.000 11.80879 98 PHE M O 1
ATOM 5616 N N . GLY D 3 103 ? -19.65988 -5.78192 10.38414 1.000 10.77409 99 GLY M N 1
ATOM 5617 C CA . GLY D 3 103 ? -20.02757 -6.42218 11.62768 1.000 10.52209 99 GLY M CA 1
ATOM 5618 C C . GLY D 3 103 ? -21.40132 -7.04169 11.50168 1.000 11.96548 99 GLY M C 1
ATOM 5619 O O . GLY D 3 103 ? -22.13363 -6.81647 10.53836 1.000 10.67814 99 GLY M O 1
ATOM 5623 N N . GLY D 3 104 ? -21.75915 -7.83945 12.50816 1.000 12.23660 100 GLY M N 1
ATOM 5624 C CA . GLY D 3 104 ? -23.05932 -8.47972 12.50752 1.000 14.15565 100 GLY M CA 1
ATOM 5625 C C . GLY D 3 104 ? -24.22182 -7.54297 12.75433 1.000 13.29799 100 GLY M C 1
ATOM 5626 O O . GLY D 3 104 ? -25.37204 -7.94745 12.56047 1.000 16.70460 100 GLY M O 1
ATOM 5630 N N . GLY D 3 105 ? -23.95376 -6.31883 13.17034 1.000 11.91033 101 GLY M N 1
ATOM 5631 C CA . GLY D 3 105 ? -25.01198 -5.38276 13.50213 1.000 11.23709 101 GLY M CA 1
ATOM 5632 C C . GLY D 3 105 ? -25.41046 -5.45234 14.96074 1.000 12.83267 101 GLY M C 1
ATOM 5633 O O . GLY D 3 105 ? -25.34309 -6.49630 15.61187 1.000 13.28242 101 GLY M O 1
ATOM 5637 N N . THR D 3 106 ? -25.82593 -4.29997 15.48659 1.000 11.94970 102 THR M N 1
ATOM 5638 C CA . THR D 3 106 ? -26.29973 -4.17819 16.86004 1.000 12.51322 102 THR M CA 1
ATOM 5639 C C . THR D 3 106 ? -27.65464 -3.49701 16.82967 1.000 11.95725 102 THR M C 1
ATOM 5640 O O . THR D 3 106 ? -27.75966 -2.34706 16.39244 1.000 12.12487 102 THR M O 1
ATOM 5651 N N . LYS D 3 107 ? -28.69105 -4.18773 17.28986 1.000 12.47382 103 LYS M N 1
ATOM 5652 C CA . LYS D 3 107 ? -29.99747 -3.55584 17.39108 1.000 14.32067 103 LYS M CA 1
ATOM 5653 C C . LYS D 3 107 ? -30.04445 -2.75206 18.68507 1.000 13.75607 103 LYS M C 1
ATOM 5654 O O . LYS D 3 107 ? -29.82523 -3.29956 19.77324 1.000 14.91008 103 LYS M O 1
ATOM 5673 N N . VAL D 3 108 ? -30.29142 -1.45283 18.56787 1.000 13.06457 104 VAL M N 1
ATOM 5674 C CA . VAL D 3 108 ? -30.45175 -0.57614 19.71901 1.000 14.98527 104 VAL M CA 1
ATOM 5675 C C . VAL D 3 108 ? -31.94021 -0.46082 20.01723 1.000 14.35302 104 VAL M C 1
ATOM 5676 O O . VAL D 3 108 ? -32.71898 -0.01024 19.17012 1.000 15.22874 104 VAL M O 1
ATOM 5689 N N . THR D 3 109 ? -32.34204 -0.88011 21.21322 1.000 15.53641 105 THR M N 1
ATOM 5690 C CA . THR D 3 109 ? -33.70643 -0.70920 21.69563 1.000 15.76086 105 THR M CA 1
ATOM 5691 C C . THR D 3 109 ? -33.70731 0.39335 22.74382 1.000 13.50538 105 THR M C 1
ATOM 5692 O O . THR D 3 109 ? -32.96961 0.31242 23.73298 1.000 13.62528 105 THR M O 1
ATOM 5703 N N . VAL D 3 110 ? -34.52249 1.41939 22.52998 1.000 14.68364 106 VAL M N 1
ATOM 5704 C CA . VAL D 3 110 ? -34.63102 2.54451 23.45118 1.000 14.97654 106 VAL M CA 1
ATOM 5705 C C . VAL D 3 110 ? -35.82377 2.30336 24.36574 1.000 16.29169 106 VAL M C 1
ATOM 5706 O O . VAL D 3 110 ? -36.96488 2.19897 23.89880 1.000 15.66076 106 VAL M O 1
ATOM 5719 N N . LEU D 3 111 ? -35.56961 2.25466 25.66938 1.000 14.36091 107 LEU M N 1
ATOM 5720 C CA . LEU D 3 111 ? -36.61538 1.95037 26.63014 1.000 16.26076 107 LEU M CA 1
ATOM 5721 C C . LEU D 3 111 ? -37.60754 3.10660 26.75241 1.000 17.10979 107 LEU M C 1
ATOM 5722 O O . LEU D 3 111 ? -37.31564 4.26018 26.42100 1.000 17.29930 107 LEU M O 1
ATOM 5738 N N . GLU D 3 112 ? -38.80027 2.78236 27.24934 1.000 18.39755 1001 GLU M N 1
ATOM 5739 C CA . GLU D 3 112 ? -39.79904 3.81935 27.48037 1.000 20.43397 1001 GLU M CA 1
ATOM 5740 C C . GLU D 3 112 ? -39.49225 4.65191 28.71784 1.000 19.91781 1001 GLU M C 1
ATOM 5741 O O . GLU D 3 112 ? -39.84947 5.83573 28.76412 1.000 18.90142 1001 GLU M O 1
ATOM 5753 N N . ASN D 3 113 ? -38.82840 4.06763 29.71671 1.000 18.72677 1002 ASN M N 1
ATOM 5754 C CA . ASN D 3 113 ? -38.61550 4.74504 30.98505 1.000 21.90853 1002 ASN M CA 1
ATOM 5755 C C . ASN D 3 113 ? -37.18798 4.54659 31.46219 1.000 20.80224 1002 ASN M C 1
ATOM 5756 O O . ASN D 3 113 ? -36.52494 3.56692 31.11232 1.000 19.38367 1002 ASN M O 1
ATOM 5767 N N . LEU D 3 114 ? -36.72352 5.49627 32.26791 1.000 22.19970 1003 LEU M N 1
ATOM 5768 C CA . LEU D 3 114 ? -35.46821 5.31479 32.97075 1.000 25.16841 1003 LEU M CA 1
ATOM 5769 C C . LEU D 3 114 ? -35.60902 4.18994 33.98365 1.000 27.24175 1003 LEU M C 1
ATOM 5770 O O . LEU D 3 114 ? -36.66887 3.99375 34.58054 1.000 23.41463 1003 LEU M O 1
ATOM 5786 N N . TYR D 3 115 ? -34.51954 3.45066 34.18855 1.000 24.07034 1004 TYR M N 1
ATOM 5787 C CA . TYR D 3 115 ? -34.51547 2.43622 35.23475 1.000 23.12078 1004 TYR M CA 1
ATOM 5788 C C . TYR D 3 115 ? -34.79044 3.07094 36.59410 1.000 24.38181 1004 TYR M C 1
ATOM 5789 O O . TYR D 3 115 ? -35.59551 2.56261 37.38903 1.000 21.02425 1004 TYR M O 1
ATOM 5807 N N . PHE D 3 116 ? -34.12257 4.18814 36.87787 1.000 25.90861 1005 PHE M N 1
ATOM 5808 C CA . PHE D 3 116 ? -34.21971 4.85995 38.16413 1.000 33.19354 1005 PHE M CA 1
ATOM 5809 C C . PHE D 3 116 ? -34.13945 6.36411 37.95254 1.000 37.70561 1005 PHE M C 1
ATOM 5810 O O . PHE D 3 116 ? -33.31134 6.84806 37.17497 1.000 35.78674 1005 PHE M O 1
ATOM 5827 N N . GLN D 3 117 ? -35.00994 7.09390 38.64345 1.000 43.64813 1006 GLN M N 1
ATOM 5828 C CA . GLN D 3 117 ? -35.03767 8.54877 38.55412 1.000 45.19445 1006 GLN M CA 1
ATOM 5829 C C . GLN D 3 117 ? -33.73876 9.13677 39.09722 1.000 43.42662 1006 GLN M C 1
ATOM 5830 O O . GLN D 3 117 ? -32.70444 9.10280 38.42787 1.000 46.81592 1006 GLN M O 1
ATOM 5838 N N . GLN E 2 2 ? 28.98026 15.10847 8.62852 1.000 42.47693 1 GLN C N 1
ATOM 5839 C CA . GLN E 2 2 ? 28.02757 14.08706 8.09054 1.000 43.64973 1 GLN C CA 1
ATOM 5840 C C . GLN E 2 2 ? 28.10602 12.80987 8.91982 1.000 40.90487 1 GLN C C 1
ATOM 5841 O O . GLN E 2 2 ? 29.14846 12.49106 9.48777 1.000 38.56268 1 GLN C O 1
ATOM 5855 N N . VAL E 2 3 ? 26.98906 12.08436 8.99322 1.000 37.66988 2 VAL C N 1
ATOM 5856 C CA . VAL E 2 3 ? 26.99681 10.80387 9.68092 1.000 48.39654 2 VAL C CA 1
ATOM 5857 C C . VAL E 2 3 ? 27.98846 9.87966 8.98050 1.000 42.51799 2 VAL C C 1
ATOM 5858 O O . VAL E 2 3 ? 28.18295 9.94379 7.76130 1.000 39.15635 2 VAL C O 1
ATOM 5871 N N . GLN E 2 4 ? 28.63304 9.01985 9.76128 1.000 40.95180 3 GLN C N 1
ATOM 5872 C CA . GLN E 2 4 ? 29.59192 8.05776 9.23444 1.000 35.84247 3 GLN C CA 1
ATOM 5873 C C . GLN E 2 4 ? 29.37345 6.71548 9.91807 1.000 28.84827 3 GLN C C 1
ATOM 5874 O O . GLN E 2 4 ? 28.93966 6.64787 11.06972 1.000 29.81227 3 GLN C O 1
ATOM 5888 N N . LEU E 2 5 ? 29.64716 5.64514 9.18580 1.000 21.96366 4 LEU C N 1
ATOM 5889 C CA . LEU E 2 5 ? 29.52230 4.29027 9.70206 1.000 22.32942 4 LEU C CA 1
ATOM 5890 C C . LEU E 2 5 ? 30.89443 3.63812 9.66912 1.000 19.18540 4 LEU C C 1
ATOM 5891 O O . LEU E 2 5 ? 31.54593 3.60216 8.62037 1.000 16.64192 4 LEU C O 1
ATOM 5907 N N . VAL E 2 6 ? 31.33569 3.14118 10.81774 1.000 19.43404 5 VAL C N 1
ATOM 5908 C CA . VAL E 2 6 ? 32.65208 2.54162 10.96480 1.000 16.45453 5 VAL C CA 1
ATOM 5909 C C . VAL E 2 6 ? 32.44853 1.11031 11.43442 1.000 16.04065 5 VAL C C 1
ATOM 5910 O O . VAL E 2 6 ? 31.83481 0.87635 12.48294 1.000 15.54977 5 VAL C O 1
ATOM 5923 N N . GLN E 2 7 ? 32.96658 0.15926 10.67188 1.000 12.89532 6 GLN C N 1
ATOM 5924 C CA . GLN E 2 7 ? 32.75164 -1.25277 10.94498 1.000 13.58943 6 GLN C CA 1
ATOM 5925 C C . GLN E 2 7 ? 33.98213 -1.88538 11.58753 1.000 12.30912 6 GLN C C 1
ATOM 5926 O O . GLN E 2 7 ? 35.09278 -1.35489 11.53830 1.000 13.59463 6 GLN C O 1
ATOM 5940 N N . SER E 2 8 ? 33.75835 -3.04148 12.20149 1.000 13.95876 7 SER C N 1
ATOM 5941 C CA . SER E 2 8 ? 34.82550 -3.79169 12.83464 1.000 12.70760 7 SER C CA 1
ATOM 5942 C C . SER E 2 8 ? 35.76148 -4.37536 11.77970 1.000 13.82192 7 SER C C 1
ATOM 5943 O O . SER E 2 8 ? 35.52164 -4.28482 10.57440 1.000 14.11559 7 SER C O 1
ATOM 5951 N N . GLY E 2 9 ? 36.84421 -4.99226 12.25275 1.000 15.46724 8 GLY C N 1
ATOM 5952 C CA . GLY E 2 9 ? 37.89923 -5.45887 11.37946 1.000 15.43570 8 GLY C CA 1
ATOM 5953 C C . GLY E 2 9 ? 37.66841 -6.85286 10.82020 1.000 13.39053 8 GLY C C 1
ATOM 5954 O O . GLY E 2 9 ? 36.71798 -7.55145 11.16462 1.000 14.21966 8 GLY C O 1
ATOM 5958 N N . ALA E 2 10 ? 38.59423 -7.25513 9.94982 1.000 16.51982 9 ALA C N 1
ATOM 5959 C CA . ALA E 2 10 ? 38.46400 -8.49942 9.20574 1.000 18.04627 9 ALA C CA 1
ATOM 5960 C C . ALA E 2 10 ? 38.31784 -9.68539 10.14846 1.000 19.95578 9 ALA C C 1
ATOM 5961 O O . ALA E 2 10 ? 38.78426 -9.66537 11.29055 1.000 19.98829 9 ALA C O 1
ATOM 5968 N N . GLU E 2 11 ? 37.66064 -10.72785 9.64992 1.000 20.51586 10 GLU C N 1
ATOM 5969 C CA . GLU E 2 11 ? 37.38798 -11.93592 10.40732 1.000 20.43910 10 GLU C CA 1
ATOM 5970 C C . GLU E 2 11 ? 37.79877 -13.13540 9.56370 1.000 22.41855 10 GLU C C 1
ATOM 5971 O O . GLU E 2 11 ? 37.57376 -13.15740 8.35021 1.000 20.51864 10 GLU C O 1
ATOM 5983 N N . VAL E 2 12 ? 38.40672 -14.12948 10.20189 1.000 21.81985 11 VAL C N 1
ATOM 5984 C CA . VAL E 2 12 ? 38.73613 -15.39683 9.55654 1.000 23.78138 11 VAL C CA 1
ATOM 5985 C C . VAL E 2 12 ? 38.07235 -16.49757 10.36639 1.000 25.70673 11 VAL C C 1
ATOM 5986 O O . VAL E 2 12 ? 38.39529 -16.69005 11.54718 1.000 28.10906 11 VAL C O 1
ATOM 5999 N N . LYS E 2 13 ? 37.14185 -17.20890 9.73829 1.000 25.18595 12 LYS C N 1
ATOM 6000 C CA . LYS E 2 13 ? 36.29107 -18.15835 10.42930 1.000 26.49636 12 LYS C CA 1
ATOM 6001 C C . LYS E 2 13 ? 36.38287 -19.51455 9.75338 1.000 26.68678 12 LYS C C 1
ATOM 6002 O O . LYS E 2 13 ? 36.71447 -19.62447 8.57197 1.000 28.52150 12 LYS C O 1
ATOM 6021 N N . LYS E 2 14 ? 36.10431 -20.52776 10.51240 1.000 28.24420 13 LYS C N 1
ATOM 6022 C CA . LYS E 2 14 ? 36.06344 -21.87855 9.97899 1.000 30.27827 13 LYS C CA 1
ATOM 6023 C C . LYS E 2 14 ? 34.63126 -22.25103 9.61542 1.000 26.63710 13 LYS C C 1
ATOM 6024 O O . LYS E 2 14 ? 33.67900 -21.75244 10.22444 1.000 26.55842 13 LYS C O 1
ATOM 6043 N N . PRO E 2 15 ? 34.44630 -23.11354 8.62056 1.000 28.28082 14 PRO C N 1
ATOM 6044 C CA . PRO E 2 15 ? 33.08483 -23.51300 8.24632 1.000 29.00241 14 PRO C CA 1
ATOM 6045 C C . PRO E 2 15 ? 32.33094 -24.06843 9.44309 1.000 29.83465 14 PRO C C 1
ATOM 6046 O O . PRO E 2 15 ? 32.88388 -24.79852 10.26681 1.000 31.33831 14 PRO C O 1
ATOM 6057 N N . GLY E 2 16 ? 31.05314 -23.71421 9.53200 1.000 28.46868 15 GLY C N 1
ATOM 6058 C CA . GLY E 2 16 ? 30.23594 -24.07977 10.65905 1.000 26.88654 15 GLY C CA 1
ATOM 6059 C C . GLY E 2 16 ? 30.25352 -23.08590 11.79639 1.000 27.03403 15 GLY C C 1
ATOM 6060 O O . GLY E 2 16 ? 29.35401 -23.12182 12.64421 1.000 26.38283 15 GLY C O 1
ATOM 6064 N N . SER E 2 17 ? 31.24018 -22.19396 11.83077 1.000 26.61927 16 SER C N 1
ATOM 6065 C CA . SER E 2 17 ? 31.33674 -21.19508 12.88301 1.000 27.47877 16 SER C CA 1
ATOM 6066 C C . SER E 2 17 ? 30.34045 -20.06409 12.63305 1.000 26.78735 16 SER C C 1
ATOM 6067 O O . SER E 2 17 ? 29.44477 -20.15451 11.79063 1.000 24.73361 16 SER C O 1
ATOM 6075 N N . SER E 2 18 ? 30.49706 -18.96781 13.36843 1.000 25.59001 17 SER C N 1
ATOM 6076 C CA . SER E 2 18 ? 29.65103 -17.79972 13.20217 1.000 26.13761 17 SER C CA 1
ATOM 6077 C C . SER E 2 18 ? 30.51345 -16.55320 13.31702 1.000 28.19335 17 SER C C 1
ATOM 6078 O O . SER E 2 18 ? 31.59137 -16.56929 13.92349 1.000 26.43461 17 SER C O 1
ATOM 6086 N N . VAL E 2 19 ? 30.02664 -15.46585 12.71690 1.000 25.25680 18 VAL C N 1
ATOM 6087 C CA . VAL E 2 19 ? 30.69099 -14.17140 12.76392 1.000 22.98843 18 VAL C CA 1
ATOM 6088 C C . VAL E 2 19 ? 29.67646 -13.12692 13.21393 1.000 22.55523 18 VAL C C 1
ATOM 6089 O O . VAL E 2 19 ? 28.46360 -13.30599 13.08087 1.000 19.81730 18 VAL C O 1
ATOM 6102 N N . LYS E 2 20 ? 30.19632 -12.03079 13.77517 1.000 21.32462 19 LYS C N 1
ATOM 6103 C CA . LYS E 2 20 ? 29.37337 -10.94668 14.30805 1.000 19.49332 19 LYS C CA 1
ATOM 6104 C C . LYS E 2 20 ? 30.12241 -9.64585 14.03899 1.000 17.84320 19 LYS C C 1
ATOM 6105 O O . LYS E 2 20 ? 31.10944 -9.33892 14.71908 1.000 17.79349 19 LYS C O 1
ATOM 6124 N N . VAL E 2 21 ? 29.66032 -8.91335 13.03756 1.000 15.55074 20 VAL C N 1
ATOM 6125 C CA . VAL E 2 21 ? 30.28918 -7.68447 12.56999 1.000 16.97836 20 VAL C CA 1
ATOM 6126 C C . VAL E 2 21 ? 29.53747 -6.51321 13.17737 1.000 15.29356 20 VAL C C 1
ATOM 6127 O O . VAL E 2 21 ? 28.30963 -6.55429 13.31470 1.000 16.01216 20 VAL C O 1
ATOM 6140 N N . SER E 2 22 ? 30.26506 -5.46692 13.53622 1.000 14.04212 21 SER C N 1
ATOM 6141 C CA . SER E 2 22 ? 29.68423 -4.29710 14.16912 1.000 15.85296 21 SER C CA 1
ATOM 6142 C C . SER E 2 22 ? 29.80437 -3.09980 13.23895 1.000 15.96148 21 SER C C 1
ATOM 6143 O O . SER E 2 22 ? 30.67589 -3.04009 12.36761 1.000 15.38068 21 SER C O 1
ATOM 6151 N N . CYS E 2 23 ? 28.91620 -2.13362 13.44671 1.000 16.81869 22 CYS C N 1
ATOM 6152 C CA . CYS E 2 23 ? 28.81294 -0.94613 12.59733 1.000 16.73693 22 CYS C CA 1
ATOM 6153 C C . CYS E 2 23 ? 28.46024 0.21137 13.52091 1.000 19.24089 22 CYS C C 1
ATOM 6154 O O . CYS E 2 23 ? 27.31503 0.32883 13.96564 1.000 19.84812 22 CYS C O 1
ATOM 6161 N N . LYS E 2 24 ? 29.44206 1.05077 13.82126 1.000 19.30695 23 LYS C N 1
ATOM 6162 C CA . LYS E 2 24 ? 29.25133 2.17449 14.73197 1.000 25.83737 23 LYS C CA 1
ATOM 6163 C C . LYS E 2 24 ? 28.92348 3.42141 13.92149 1.000 28.06375 23 LYS C C 1
ATOM 6164 O O . LYS E 2 24 ? 29.71532 3.83907 13.07401 1.000 26.09785 23 LYS C O 1
ATOM 6183 N N . ALA E 2 25 ? 27.76553 4.02157 14.20043 1.000 32.73843 24 ALA C N 1
ATOM 6184 C CA . ALA E 2 25 ? 27.30108 5.21368 13.49638 1.000 42.72143 24 ALA C CA 1
ATOM 6185 C C . ALA E 2 25 ? 27.81339 6.45668 14.21358 1.000 44.14594 24 ALA C C 1
ATOM 6186 O O . ALA E 2 25 ? 27.30124 6.83608 15.26821 1.000 50.70968 24 ALA C O 1
ATOM 6193 N N . SER E 2 26 ? 28.82408 7.09946 13.63167 1.000 58.82128 25 SER C N 1
ATOM 6194 C CA . SER E 2 26 ? 29.29356 8.38427 14.13620 1.000 63.11802 25 SER C CA 1
ATOM 6195 C C . SER E 2 26 ? 28.28676 9.47515 13.78525 1.000 69.41062 25 SER C C 1
ATOM 6196 O O . SER E 2 26 ? 27.82687 9.57048 12.64253 1.000 66.32637 25 SER C O 1
ATOM 6204 N N . GLY E 2 27 ? 27.95754 10.30775 14.76811 1.000 91.68984 26 GLY C N 1
ATOM 6205 C CA . GLY E 2 27 ? 26.86078 11.24248 14.63034 1.000 89.76319 26 GLY C CA 1
ATOM 6206 C C . GLY E 2 27 ? 25.63881 10.71937 15.35389 1.000 86.57975 26 GLY C C 1
ATOM 6207 O O . GLY E 2 27 ? 25.02982 11.42517 16.16362 1.000 88.17597 26 GLY C O 1
ATOM 6211 N N . GLY E 2 28 ? 25.27950 9.48159 15.07358 1.000 78.69670 27 GLY C N 1
ATOM 6212 C CA . GLY E 2 28 ? 24.21936 8.80633 15.81506 1.000 76.08172 27 GLY C CA 1
ATOM 6213 C C . GLY E 2 28 ? 22.85834 9.00207 15.16069 1.000 77.97305 27 GLY C C 1
ATOM 6214 O O . GLY E 2 28 ? 22.67613 8.64615 13.99598 1.000 76.35968 27 GLY C O 1
ATOM 6218 N N . THR E 2 29 ? 21.91492 9.57538 15.91703 1.000 90.64441 28 THR C N 1
ATOM 6219 C CA . THR E 2 29 ? 20.50290 9.63554 15.54305 1.000 87.84112 28 THR C CA 1
ATOM 6220 C C . THR E 2 29 ? 20.08353 8.36875 14.80682 1.000 83.38745 28 THR C C 1
ATOM 6221 O O . THR E 2 29 ? 19.25490 8.41195 13.89359 1.000 79.82830 28 THR C O 1
ATOM 6232 N N . PHE E 2 30 ? 20.65950 7.23822 15.18966 1.000 70.11085 29 PHE C N 1
ATOM 6233 C CA . PHE E 2 30 ? 20.43565 5.97360 14.50352 1.000 66.77012 29 PHE C CA 1
ATOM 6234 C C . PHE E 2 30 ? 19.19275 5.25908 15.01109 1.000 64.01725 29 PHE C C 1
ATOM 6235 O O . PHE E 2 30 ? 18.91085 4.14590 14.56043 1.000 61.69451 29 PHE C O 1
ATOM 6252 N N . SER E 2 31 ? 18.43953 5.88469 15.92403 1.000 52.96386 30 SER C N 1
ATOM 6253 C CA . SER E 2 31 ? 17.10086 5.39840 16.24054 1.000 48.65296 30 SER C CA 1
ATOM 6254 C C . SER E 2 31 ? 16.15130 5.64685 15.07436 1.000 44.27082 30 SER C C 1
ATOM 6255 O O . SER E 2 31 ? 15.46095 4.72774 14.61335 1.000 40.60838 30 SER C O 1
ATOM 6263 N N . SER E 2 32 ? 16.12911 6.88392 14.56453 1.000 43.38724 31 SER C N 1
ATOM 6264 C CA . SER E 2 32 ? 15.18430 7.24357 13.51415 1.000 30.34555 31 SER C CA 1
ATOM 6265 C C . SER E 2 32 ? 15.54829 6.61813 12.17221 1.000 25.49579 31 SER C C 1
ATOM 6266 O O . SER E 2 32 ? 14.65665 6.30702 11.37456 1.000 20.22216 31 SER C O 1
ATOM 6274 N N . TYR E 2 33 ? 16.83295 6.43160 11.89811 1.000 26.69333 32 TYR C N 1
ATOM 6275 C CA . TYR E 2 33 ? 17.26651 5.87207 10.62656 1.000 23.40433 32 TYR C CA 1
ATOM 6276 C C . TYR E 2 33 ? 17.44649 4.36559 10.74100 1.000 21.08799 32 TYR C C 1
ATOM 6277 O O . TYR E 2 33 ? 17.90020 3.85641 11.76769 1.000 25.60491 32 TYR C O 1
ATOM 6295 N N . ALA E 2 34 ? 17.07286 3.65632 9.68241 1.000 15.65387 33 ALA C N 1
ATOM 6296 C CA . ALA E 2 34 ? 17.24679 2.21315 9.60906 1.000 13.97429 33 ALA C CA 1
ATOM 6297 C C . ALA E 2 34 ? 18.61684 1.87329 9.02491 1.000 13.77616 33 ALA C C 1
ATOM 6298 O O . ALA E 2 34 ? 19.21160 2.66317 8.28396 1.000 13.51910 33 ALA C O 1
ATOM 6305 N N . ILE E 2 35 ? 19.11814 0.68546 9.36693 1.000 11.41908 34 ILE C N 1
ATOM 6306 C CA . ILE E 2 35 ? 20.42095 0.21722 8.91215 1.000 10.94432 34 ILE C CA 1
ATOM 6307 C C . ILE E 2 35 ? 20.24282 -1.13782 8.24873 1.000 12.56892 34 ILE C C 1
ATOM 6308 O O . ILE E 2 35 ? 19.56974 -2.01919 8.79798 1.000 12.55561 34 ILE C O 1
ATOM 6324 N N . SER E 2 36 ? 20.84781 -1.30460 7.07703 1.000 11.15502 35 SER C N 1
ATOM 6325 C CA . SER E 2 36 ? 20.86585 -2.57813 6.37844 1.000 10.90801 35 SER C CA 1
ATOM 6326 C C . SER E 2 36 ? 22.27441 -3.14470 6.35704 1.000 10.58277 35 SER C C 1
ATOM 6327 O O . SER E 2 36 ? 23.26303 -2.43339 6.54833 1.000 10.37480 35 SER C O 1
ATOM 6335 N N . TRP E 2 37 ? 22.34841 -4.44408 6.09454 1.000 11.80260 36 TRP C N 1
ATOM 6336 C CA . TRP E 2 37 ? 23.60423 -5.14245 5.87547 1.000 12.67810 36 TRP C CA 1
ATOM 6337 C C . TRP E 2 37 ? 23.56085 -5.71424 4.47135 1.000 13.89861 36 TRP C C 1
ATOM 6338 O O . TRP E 2 37 ? 22.62436 -6.44221 4.12318 1.000 12.95031 36 TRP C O 1
ATOM 6359 N N . VAL E 2 38 ? 24.56161 -5.36358 3.66898 1.000 12.80549 37 VAL C N 1
ATOM 6360 C CA . VAL E 2 38 ? 24.66432 -5.76084 2.26948 1.000 13.36736 37 VAL C CA 1
ATOM 6361 C C . VAL E 2 38 ? 26.04470 -6.35464 2.06010 1.000 12.30205 37 VAL C C 1
ATOM 6362 O O . VAL E 2 38 ? 27.04842 -5.74703 2.44684 1.000 11.65602 37 VAL C O 1
ATOM 6375 N N . ARG E 2 39 ? 26.10609 -7.52787 1.44575 1.000 13.47898 38 ARG C N 1
ATOM 6376 C CA . ARG E 2 39 ? 27.38975 -8.18444 1.24903 1.000 13.48004 38 ARG C CA 1
ATOM 6377 C C . ARG E 2 39 ? 27.75511 -8.22353 -0.22745 1.000 14.47320 38 ARG C C 1
ATOM 6378 O O . ARG E 2 39 ? 26.92458 -7.99850 -1.11022 1.000 14.37486 38 ARG C O 1
ATOM 6399 N N . GLN E 2 40 ? 29.02560 -8.50424 -0.48110 1.000 15.24262 39 GLN C N 1
ATOM 6400 C CA . GLN E 2 40 ? 29.52227 -8.60051 -1.84531 1.000 15.03334 39 GLN C CA 1
ATOM 6401 C C . GLN E 2 40 ? 30.59741 -9.67574 -1.84812 1.000 17.17456 39 GLN C C 1
ATOM 6402 O O . GLN E 2 40 ? 31.69381 -9.46456 -1.32055 1.000 14.96400 39 GLN C O 1
ATOM 6416 N N . ALA E 2 41 ? 30.26192 -10.84136 -2.39131 1.000 15.83068 40 ALA C N 1
ATOM 6417 C CA . ALA E 2 41 ? 31.23816 -11.89923 -2.52564 1.000 19.57725 40 ALA C CA 1
ATOM 6418 C C . ALA E 2 41 ? 32.29247 -11.47905 -3.53953 1.000 19.22110 40 ALA C C 1
ATOM 6419 O O . ALA E 2 41 ? 32.05248 -10.60394 -4.37850 1.000 18.59704 40 ALA C O 1
ATOM 6426 N N . PRO E 2 42 ? 33.47351 -12.08069 -3.47452 1.000 20.22784 41 PRO C N 1
ATOM 6427 C CA . PRO E 2 42 ? 34.54765 -11.68619 -4.39165 1.000 22.41073 41 PRO C CA 1
ATOM 6428 C C . PRO E 2 42 ? 34.10045 -11.69686 -5.84413 1.000 21.44698 41 PRO C C 1
ATOM 6429 O O . PRO E 2 42 ? 33.61741 -12.71640 -6.34975 1.000 22.93881 41 PRO C O 1
ATOM 6440 N N . GLY E 2 43 ? 34.25844 -10.56354 -6.52170 1.000 20.43711 42 GLY C N 1
ATOM 6441 C CA . GLY E 2 43 ? 33.89645 -10.46869 -7.91951 1.000 23.85195 42 GLY C CA 1
ATOM 6442 C C . GLY E 2 43 ? 32.41488 -10.49749 -8.22931 1.000 25.00552 42 GLY C C 1
ATOM 6443 O O . GLY E 2 43 ? 32.05054 -10.54706 -9.40613 1.000 22.67809 42 GLY C O 1
ATOM 6447 N N . GLN E 2 44 ? 31.54928 -10.45831 -7.23068 1.000 21.36290 43 GLN C N 1
ATOM 6448 C CA . GLN E 2 44 ? 30.12147 -10.61558 -7.44947 1.000 21.17253 43 GLN C CA 1
ATOM 6449 C C . GLN E 2 44 ? 29.39748 -9.30394 -7.16593 1.000 20.42697 43 GLN C C 1
ATOM 6450 O O . GLN E 2 44 ? 30.00514 -8.28261 -6.83044 1.000 18.09027 43 GLN C O 1
ATOM 6464 N N . GLY E 2 45 ? 28.06866 -9.35139 -7.28174 1.000 20.03534 44 GLY C N 1
ATOM 6465 C CA . GLY E 2 45 ? 27.24208 -8.18719 -7.05757 1.000 18.21189 44 GLY C CA 1
ATOM 6466 C C . GLY E 2 45 ? 26.88080 -7.99780 -5.59624 1.000 14.48958 44 GLY C C 1
ATOM 6467 O O . GLY E 2 45 ? 27.29604 -8.74069 -4.70796 1.000 17.85425 44 GLY C O 1
ATOM 6471 N N . LEU E 2 46 ? 26.09952 -6.95273 -5.35414 1.000 14.87856 45 LEU C N 1
ATOM 6472 C CA . LEU E 2 46 ? 25.62876 -6.63808 -4.02255 1.000 13.30967 45 LEU C CA 1
ATOM 6473 C C . LEU E 2 46 ? 24.43237 -7.51571 -3.67986 1.000 13.79836 45 LEU C C 1
ATOM 6474 O O . LEU E 2 46 ? 23.64697 -7.90072 -4.54879 1.000 14.06550 45 LEU C O 1
ATOM 6490 N N . GLU E 2 47 ? 24.29033 -7.81380 -2.39311 1.000 14.88899 46 GLU C N 1
ATOM 6491 C CA . GLU E 2 47 ? 23.28704 -8.76058 -1.92194 1.000 14.80452 46 GLU C CA 1
ATOM 6492 C C . GLU E 2 47 ? 22.80542 -8.29907 -0.55757 1.000 13.21455 46 GLU C C 1
ATOM 6493 O O . GLU E 2 47 ? 23.58959 -8.24841 0.38840 1.000 11.91991 46 GLU C O 1
ATOM 6505 N N . TRP E 2 48 ? 21.52333 -7.96825 -0.45114 1.000 14.96651 47 TRP C N 1
ATOM 6506 C CA . TRP E 2 48 ? 20.96431 -7.55150 0.82586 1.000 13.90921 47 TRP C CA 1
ATOM 6507 C C . TRP E 2 48 ? 20.86236 -8.74718 1.75345 1.000 14.22534 47 TRP C C 1
ATOM 6508 O O . TRP E 2 48 ? 20.39977 -9.81915 1.35499 1.000 16.91555 47 TRP C O 1
ATOM 6529 N N A MET E 2 49 ? 21.33299 -8.56508 2.98838 0.662 15.05017 48 MET C N 1
ATOM 6530 N N B MET E 2 49 ? 21.27646 -8.56882 2.99966 0.338 16.33837 48 MET C N 1
ATOM 6531 C CA A MET E 2 49 ? 21.17217 -9.55311 4.04632 0.662 15.37907 48 MET C CA 1
ATOM 6532 C CA B MET E 2 49 ? 21.08645 -9.60866 3.99944 0.338 15.43978 48 MET C CA 1
ATOM 6533 C C A MET E 2 49 ? 19.89686 -9.30745 4.84455 0.662 16.23005 48 MET C C 1
ATOM 6534 C C B MET E 2 49 ? 19.93578 -9.31146 4.94119 0.338 15.53187 48 MET C C 1
ATOM 6535 O O A MET E 2 49 ? 19.18128 -10.25130 5.19529 0.662 15.38809 48 MET C O 1
ATOM 6536 O O B MET E 2 49 ? 19.34036 -10.24240 5.49233 0.338 15.52873 48 MET C O 1
ATOM 6563 N N . GLY E 2 50 ? 19.61326 -8.04880 5.13301 1.000 14.30611 49 GLY C N 1
ATOM 6564 C CA . GLY E 2 50 ? 18.51223 -7.67775 5.99260 1.000 15.23160 49 GLY C CA 1
ATOM 6565 C C . GLY E 2 50 ? 18.76078 -6.28573 6.52527 1.000 13.46459 49 GLY C C 1
ATOM 6566 O O . GLY E 2 50 ? 19.74665 -5.63753 6.19060 1.000 12.57684 49 GLY C O 1
ATOM 6571 N N . GLY E 2 51 ? 17.84747 -5.84618 7.37947 1.000 14.23574 50 GLY C N 1
ATOM 6572 C CA . GLY E 2 51 ? 17.99935 -4.54667 8.00375 1.000 13.76526 50 GLY C CA 1
ATOM 6573 C C . GLY E 2 51 ? 17.20112 -4.49990 9.28138 1.000 13.96187 50 GLY C C 1
ATOM 6574 O O . GLY E 2 51 ? 16.42858 -5.40640 9.59635 1.000 14.78884 50 GLY C O 1
ATOM 6578 N N . ILE E 2 52 ? 17.39970 -3.42250 10.02408 1.000 14.48366 51 ILE C N 1
ATOM 6579 C CA . ILE E 2 52 ? 16.69173 -3.21784 11.27779 1.000 16.24426 51 ILE C CA 1
ATOM 6580 C C . ILE E 2 52 ? 16.23467 -1.77101 11.34104 1.000 15.56009 51 ILE C C 1
ATOM 6581 O O . ILE E 2 52 ? 16.94422 -0.85868 10.91059 1.000 15.14462 51 ILE C O 1
ATOM 6597 N N . ILE E 2 53 ? 15.03127 -1.57207 11.85604 1.000 17.10486 52 ILE C N 1
ATOM 6598 C CA . ILE E 2 53 ? 14.46198 -0.25008 12.06011 1.000 18.53318 52 ILE C CA 1
ATOM 6599 C C . ILE E 2 53 ? 14.38779 -0.07738 13.56916 1.000 21.55071 52 ILE C C 1
ATOM 6600 O O . ILE E 2 53 ? 13.39897 -0.49029 14.18164 1.000 22.27310 52 ILE C O 1
ATOM 6616 N N . PRO E 2 54 A 15.40482 0.49938 14.20718 1.000 23.00956 52 PRO C N 1
ATOM 6617 C CA . PRO E 2 54 A 15.43001 0.48734 15.67806 1.000 27.04429 52 PRO C CA 1
ATOM 6618 C C . PRO E 2 54 A 14.19518 1.08660 16.32668 1.000 25.49499 52 PRO C C 1
ATOM 6619 O O . PRO E 2 54 A 13.69204 0.51819 17.30014 1.000 24.47936 52 PRO C O 1
ATOM 6630 N N . ILE E 2 55 ? 13.67665 2.20280 15.81275 1.000 23.60263 53 ILE C N 1
ATOM 6631 C CA . ILE E 2 55 ? 12.56514 2.86492 16.49120 1.000 23.26489 53 ILE C CA 1
ATOM 6632 C C . ILE E 2 55 ? 11.38034 1.92364 16.65722 1.000 24.91798 53 ILE C C 1
ATOM 6633 O O . ILE E 2 55 ? 10.60582 2.05106 17.61420 1.000 24.56721 53 ILE C O 1
ATOM 6649 N N . PHE E 2 56 ? 11.20070 0.98570 15.72814 1.000 23.47144 54 PHE C N 1
ATOM 6650 C CA . PHE E 2 56 ? 10.15781 -0.02443 15.84713 1.000 23.24427 54 PHE C CA 1
ATOM 6651 C C . PHE E 2 56 ? 10.67807 -1.35227 16.38030 1.000 24.04970 54 PHE C C 1
ATOM 6652 O O . PHE E 2 56 ? 9.87477 -2.25675 16.63429 1.000 23.20635 54 PHE C O 1
ATOM 6669 N N . GLY E 2 57 ? 11.98747 -1.48690 16.56268 1.000 23.60746 55 GLY C N 1
ATOM 6670 C CA . GLY E 2 57 ? 12.55569 -2.75111 17.00186 1.000 24.08943 55 GLY C CA 1
ATOM 6671 C C . GLY E 2 57 ? 12.18356 -3.90963 16.10319 1.000 24.43366 55 GLY C C 1
ATOM 6672 O O . GLY E 2 57 ? 11.87911 -5.00410 16.59606 1.000 25.21007 55 GLY C O 1
ATOM 6676 N N . THR E 2 58 ? 12.17161 -3.68647 14.79189 1.000 21.57446 56 THR C N 1
ATOM 6677 C CA . THR E 2 58 ? 11.75559 -4.69622 13.83168 1.000 22.25765 56 THR C CA 1
ATOM 6678 C C . THR E 2 58 ? 12.87591 -4.91147 12.83129 1.000 20.50007 56 THR C C 1
ATOM 6679 O O . THR E 2 58 ? 13.40152 -3.95117 12.25562 1.000 19.75826 56 THR C O 1
ATOM 6690 N N . ALA E 2 59 ? 13.25021 -6.16877 12.64179 1.000 21.21727 57 ALA C N 1
ATOM 6691 C CA . ALA E 2 59 ? 14.25826 -6.55125 11.66887 1.000 18.94113 57 ALA C CA 1
ATOM 6692 C C . ALA E 2 59 ? 13.58239 -7.28964 10.52410 1.000 18.61024 57 ALA C C 1
ATOM 6693 O O . ALA E 2 59 ? 12.55231 -7.94571 10.70669 1.000 19.00670 57 ALA C O 1
ATOM 6700 N N . ASN E 2 60 ? 14.15992 -7.14455 9.33539 1.000 17.19777 58 ASN C N 1
ATOM 6701 C CA . ASN E 2 60 ? 13.70001 -7.81662 8.12977 1.000 17.57191 58 ASN C CA 1
ATOM 6702 C C . ASN E 2 60 ? 14.89839 -8.51489 7.51074 1.000 17.89147 58 ASN C C 1
ATOM 6703 O O . ASN E 2 60 ? 15.96386 -7.90892 7.36276 1.000 16.20974 58 ASN C O 1
ATOM 6714 N N . TYR E 2 61 ? 14.72772 -9.78019 7.15515 1.000 18.34322 59 TYR C N 1
ATOM 6715 C CA . TYR E 2 61 ? 15.82080 -10.59424 6.65845 1.000 18.60516 59 TYR C CA 1
ATOM 6716 C C . TYR E 2 61 ? 15.49085 -11.13067 5.27611 1.000 18.49839 59 TYR C C 1
ATOM 6717 O O . TYR E 2 61 ? 14.32665 -11.34603 4.93276 1.000 20.00011 59 TYR C O 1
ATOM 6735 N N . ALA E 2 62 ? 16.53283 -11.34254 4.48465 1.000 18.88491 60 ALA C N 1
ATOM 6736 C CA . ALA E 2 62 ? 16.37364 -11.95258 3.17686 1.000 20.20983 60 ALA C CA 1
ATOM 6737 C C . ALA E 2 62 ? 16.20111 -13.45678 3.32771 1.000 19.31745 60 ALA C C 1
ATOM 6738 O O . ALA E 2 62 ? 16.88907 -14.09829 4.12699 1.000 20.59372 60 ALA C O 1
ATOM 6745 N N . GLN E 2 63 ? 15.27136 -14.01907 2.55112 1.000 22.10780 61 GLN C N 1
ATOM 6746 C CA . GLN E 2 63 ? 14.97151 -15.44126 2.67718 1.000 22.31366 61 GLN C CA 1
ATOM 6747 C C . GLN E 2 63 ? 16.23121 -16.28155 2.54983 1.000 22.81736 61 GLN C C 1
ATOM 6748 O O . GLN E 2 63 ? 16.35182 -17.32780 3.19450 1.000 22.89820 61 GLN C O 1
ATOM 6762 N N . LYS E 2 64 ? 17.19189 -15.82581 1.74906 1.000 22.48333 62 LYS C N 1
ATOM 6763 C CA . LYS E 2 64 ? 18.41442 -16.58684 1.55923 1.000 21.70778 62 LYS C CA 1
ATOM 6764 C C . LYS E 2 64 ? 19.14818 -16.81995 2.86811 1.000 23.79231 62 LYS C C 1
ATOM 6765 O O . LYS E 2 64 ? 19.94706 -17.75734 2.95727 1.000 24.88960 62 LYS C O 1
ATOM 6784 N N . PHE E 2 65 ? 18.89329 -16.00042 3.88476 1.000 20.47168 63 PHE C N 1
ATOM 6785 C CA . PHE E 2 65 ? 19.63202 -16.07988 5.13386 1.000 23.21210 63 PHE C CA 1
ATOM 6786 C C . PHE E 2 65 ? 18.75853 -16.28386 6.35970 1.000 22.18930 63 PHE C C 1
ATOM 6787 O O . PHE E 2 65 ? 19.29864 -16.61318 7.42277 1.000 19.47782 63 PHE C O 1
ATOM 6804 N N . GLN E 2 66 ? 17.43821 -16.11395 6.24698 1.000 23.77932 64 GLN C N 1
ATOM 6805 C CA . GLN E 2 66 ? 16.55680 -16.27008 7.39709 1.000 22.47876 64 GLN C CA 1
ATOM 6806 C C . GLN E 2 66 ? 16.86849 -17.57528 8.11569 1.000 24.96501 64 GLN C C 1
ATOM 6807 O O . GLN E 2 66 ? 17.14802 -18.59769 7.48044 1.000 25.67829 64 GLN C O 1
ATOM 6821 N N . GLY E 2 67 ? 16.81198 -17.53494 9.45000 1.000 23.34649 65 GLY C N 1
ATOM 6822 C CA . GLY E 2 67 ? 17.17420 -18.66599 10.27563 1.000 26.50535 65 GLY C CA 1
ATOM 6823 C C . GLY E 2 67 ? 18.65471 -18.80940 10.52548 1.000 25.41910 65 GLY C C 1
ATOM 6824 O O . GLY E 2 67 ? 19.05251 -19.64502 11.34472 1.000 23.94231 65 GLY C O 1
ATOM 6828 N N . ARG E 2 68 ? 19.47697 -18.00122 9.86832 1.000 22.98042 66 ARG C N 1
ATOM 6829 C CA . ARG E 2 68 ? 20.92795 -18.09053 9.93999 1.000 25.12449 66 ARG C CA 1
ATOM 6830 C C . ARG E 2 68 ? 21.57822 -16.76757 10.32235 1.000 23.86680 66 ARG C C 1
ATOM 6831 O O . ARG E 2 68 ? 22.77166 -16.75562 10.65322 1.000 22.15587 66 ARG C O 1
ATOM 6852 N N . VAL E 2 69 ? 20.83187 -15.66511 10.30893 1.000 21.41857 67 VAL C N 1
ATOM 6853 C CA . VAL E 2 69 ? 21.36625 -14.32438 10.49644 1.000 22.27474 67 VAL C CA 1
ATOM 6854 C C . VAL E 2 69 ? 20.50223 -13.59251 11.51261 1.000 20.20939 67 VAL C C 1
ATOM 6855 O O . VAL E 2 69 ? 19.27498 -13.74174 11.52300 1.000 20.07042 67 VAL C O 1
ATOM 6868 N N . THR E 2 70 ? 21.14458 -12.79223 12.35895 1.000 20.52663 68 THR C N 1
ATOM 6869 C CA . THR E 2 70 ? 20.45573 -11.94432 13.32112 1.000 19.52889 68 THR C CA 1
ATOM 6870 C C . THR E 2 70 ? 21.03817 -10.54152 13.24247 1.000 19.12205 68 THR C C 1
ATOM 6871 O O . THR E 2 70 ? 22.26079 -10.37079 13.29569 1.000 19.02095 68 THR C O 1
ATOM 6882 N N . ILE E 2 71 ? 20.17097 -9.54098 13.12387 1.000 18.27471 69 ILE C N 1
ATOM 6883 C CA . ILE E 2 71 ? 20.58376 -8.14416 13.04894 1.000 17.35969 69 ILE C CA 1
ATOM 6884 C C . ILE E 2 71 ? 20.00751 -7.41960 14.25550 1.000 19.29764 69 ILE C C 1
ATOM 6885 O O . ILE E 2 71 ? 18.80223 -7.50578 14.52378 1.000 18.76979 69 ILE C O 1
ATOM 6901 N N . THR E 2 72 ? 20.86882 -6.71104 14.97891 1.000 18.25122 70 THR C N 1
ATOM 6902 C CA . THR E 2 72 ? 20.49877 -6.02575 16.20481 1.000 21.36620 70 THR C CA 1
ATOM 6903 C C . THR E 2 72 ? 21.04156 -4.60457 16.16615 1.000 23.06521 70 THR C C 1
ATOM 6904 O O . THR E 2 72 ? 21.85625 -4.24390 15.31467 1.000 19.13428 70 THR C O 1
ATOM 6915 N N . ALA E 2 73 ? 20.57721 -3.79087 17.10764 1.000 23.90799 71 ALA C N 1
ATOM 6916 C CA . ALA E 2 73 ? 20.98359 -2.39214 17.17757 1.000 30.2300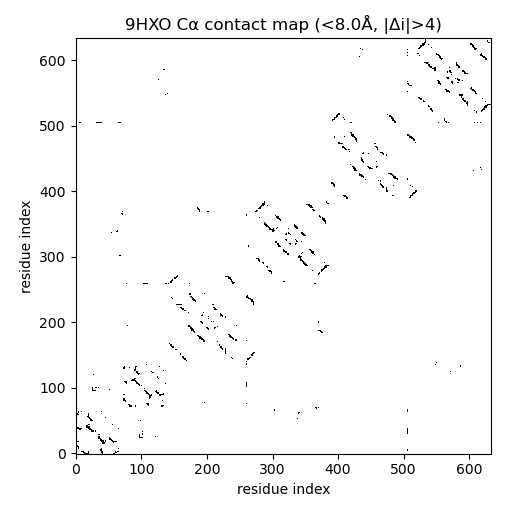6 71 ALA C CA 1
ATOM 6917 C C . ALA E 2 73 ? 20.97782 -1.96081 18.63414 1.000 34.94795 71 ALA C C 1
ATOM 6918 O O . ALA E 2 73 ? 19.96063 -2.09595 19.31913 1.000 33.36275 71 ALA C O 1
ATOM 6925 N N . ASP E 2 74 ? 22.11509 -1.45941 19.10296 1.000 37.74038 72 ASP C N 1
ATOM 6926 C CA . ASP E 2 74 ? 22.26520 -0.95308 20.46165 1.000 41.14617 72 ASP C CA 1
ATOM 6927 C C . ASP E 2 74 ? 22.10893 0.56101 20.40712 1.000 40.68751 72 ASP C C 1
ATOM 6928 O O . ASP E 2 74 ? 22.97355 1.26190 19.87028 1.000 41.87643 72 ASP C O 1
ATOM 6937 N N A GLU E 2 75 ? 21.01095 1.06386 20.97640 0.525 41.19624 73 GLU C N 1
ATOM 6938 N N B GLU E 2 75 ? 21.00430 1.06634 20.96344 0.475 41.19916 73 GLU C N 1
ATOM 6939 C CA A GLU E 2 75 ? 20.71078 2.48814 20.87231 0.525 41.53735 73 GLU C CA 1
ATOM 6940 C CA B GLU E 2 75 ? 20.71350 2.49118 20.86773 0.475 41.54018 73 GLU C CA 1
ATOM 6941 C C A GLU E 2 75 ? 21.59638 3.32670 21.78730 0.525 40.11349 73 GLU C C 1
ATOM 6942 C C B GLU E 2 75 ? 21.57089 3.33450 21.80376 0.475 40.11406 73 GLU C C 1
ATOM 6943 O O A GLU E 2 75 ? 21.85440 4.49871 21.48927 0.525 39.53787 73 GLU C O 1
ATOM 6944 O O B GLU E 2 75 ? 21.77960 4.52140 21.52804 0.475 39.52290 73 GLU C O 1
ATOM 6967 N N . SER E 2 76 ? 22.06529 2.75886 22.90171 1.000 41.43916 74 SER C N 1
ATOM 6968 C CA . SER E 2 76 ? 22.92978 3.52089 23.79639 1.000 39.89734 74 SER C CA 1
ATOM 6969 C C . SER E 2 76 ? 24.27909 3.80330 23.15337 1.000 39.35427 74 SER C C 1
ATOM 6970 O O . SER E 2 76 ? 24.88155 4.85100 23.41262 1.000 37.11255 74 SER C O 1
ATOM 6978 N N . THR E 2 77 ? 24.76085 2.89146 22.31093 1.000 40.90716 75 THR C N 1
ATOM 6979 C CA . THR E 2 77 ? 26.06499 3.01995 21.68117 1.000 41.16707 75 THR C CA 1
ATOM 6980 C C . THR E 2 77 ? 25.98286 3.30161 20.18820 1.000 43.68259 75 THR C C 1
ATOM 6981 O O . THR E 2 77 ? 27.02670 3.38612 19.53563 1.000 39.81185 75 THR C O 1
ATOM 6992 N N . SER E 2 78 ? 24.78181 3.45777 19.63484 1.000 43.86191 76 SER C N 1
ATOM 6993 C CA . SER E 2 78 ? 24.60417 3.71312 18.20864 1.000 48.19194 76 SER C CA 1
ATOM 6994 C C . SER E 2 78 ? 25.44437 2.75061 17.37722 1.000 44.31905 76 SER C C 1
ATOM 6995 O O . SER E 2 78 ? 26.18585 3.14239 16.47825 1.000 35.75700 76 SER C O 1
ATOM 7003 N N . THR E 2 79 ? 25.32684 1.46876 17.69515 1.000 38.37073 77 THR C N 1
ATOM 7004 C CA . THR E 2 79 ? 26.08027 0.42563 17.01893 1.000 34.62521 77 THR C CA 1
ATOM 7005 C C . THR E 2 79 ? 25.11728 -0.64557 16.53751 1.000 32.49541 77 THR C C 1
ATOM 7006 O O . THR E 2 79 ? 24.29841 -1.14501 17.31550 1.000 28.05405 77 THR C O 1
ATOM 7017 N N . ALA E 2 80 ? 25.21341 -0.98931 15.25917 1.000 23.21970 78 ALA C N 1
ATOM 7018 C CA . ALA E 2 80 ? 24.43668 -2.07606 14.69221 1.000 19.27597 78 ALA C CA 1
ATOM 7019 C C . ALA E 2 80 ? 25.32368 -3.29915 14.53260 1.000 16.80506 78 ALA C C 1
ATOM 7020 O O . ALA E 2 80 ? 26.54538 -3.19029 14.38648 1.000 18.07800 78 ALA C O 1
ATOM 7027 N N . TYR E 2 81 ? 24.69486 -4.47056 14.56570 1.000 15.92906 79 TYR C N 1
ATOM 7028 C CA . TYR E 2 81 ? 25.41894 -5.72298 14.49188 1.000 15.95221 79 TYR C CA 1
ATOM 7029 C C . TYR E 2 81 ? 24.73133 -6.67459 13.52806 1.000 16.89190 79 TYR C C 1
ATOM 7030 O O . TYR E 2 81 ? 23.50261 -6.68493 13.39945 1.000 16.84892 79 TYR C O 1
ATOM 7048 N N A MET E 2 82 ? 25.54223 -7.49043 12.86048 0.355 15.49533 80 MET C N 1
ATOM 7049 N N B MET E 2 82 ? 25.54578 -7.46578 12.83730 0.645 15.47890 80 MET C N 1
ATOM 7050 C CA A MET E 2 82 ? 25.06008 -8.56791 12.00885 0.355 17.94558 80 MET C CA 1
ATOM 7051 C CA B MET E 2 82 ? 25.06671 -8.56613 12.01645 0.645 16.50606 80 MET C CA 1
ATOM 7052 C C A MET E 2 82 ? 25.78677 -9.83267 12.43239 0.355 16.52939 80 MET C C 1
ATOM 7053 C C B MET E 2 82 ? 25.79299 -9.81506 12.48225 0.645 16.52460 80 MET C C 1
ATOM 7054 O O A MET E 2 82 ? 27.01438 -9.90974 12.32308 0.355 16.51231 80 MET C O 1
ATOM 7055 O O B MET E 2 82 ? 27.02586 -9.86602 12.44221 0.645 16.54530 80 MET C O 1
ATOM 7082 N N . GLU E 2 83 ? 25.03487 -10.81096 12.92327 1.000 16.09273 81 GLU C N 1
ATOM 7083 C CA . GLU E 2 83 ? 25.56718 -12.11251 13.29123 1.000 18.87436 81 GLU C CA 1
ATOM 7084 C C . GLU E 2 83 ? 25.10488 -13.08913 12.22154 1.000 20.24458 81 GLU C C 1
ATOM 7085 O O . GLU E 2 83 ? 23.90264 -13.18736 11.94835 1.000 19.31134 81 GLU C O 1
ATOM 7097 N N . LEU E 2 84 ? 26.05778 -13.77896 11.60003 1.000 20.43233 82 LEU C N 1
ATOM 7098 C CA . LEU E 2 84 ? 25.78698 -14.77554 10.57135 1.000 20.82114 82 LEU C CA 1
ATOM 7099 C C . LEU E 2 84 ? 26.33269 -16.10424 11.06971 1.000 22.88327 82 LEU C C 1
ATOM 7100 O O . LEU E 2 84 ? 27.53040 -16.21735 11.36055 1.000 21.98583 82 LEU C O 1
ATOM 7116 N N . ARG E 2 85 A 25.45713 -17.09636 11.17813 1.000 24.05620 82 ARG C N 1
ATOM 7117 C CA . ARG E 2 85 A 25.79465 -18.38842 11.75488 1.000 25.64088 82 ARG C CA 1
ATOM 7118 C C . ARG E 2 85 A 25.99717 -19.42313 10.65546 1.000 25.40315 82 ARG C C 1
ATOM 7119 O O . ARG E 2 85 A 25.79365 -19.15897 9.46984 1.000 22.76993 82 ARG C O 1
ATOM 7140 N N . SER E 2 86 B 26.42354 -20.61541 11.07083 1.000 25.57699 82 SER C N 1
ATOM 7141 C CA . SER E 2 86 B 26.58140 -21.74958 10.16394 1.000 26.71016 82 SER C CA 1
ATOM 7142 C C . SER E 2 86 B 27.33384 -21.33692 8.90027 1.000 27.03529 82 SER C C 1
ATOM 7143 O O . SER E 2 86 B 26.93290 -21.63877 7.77700 1.000 23.65530 82 SER C O 1
ATOM 7151 N N . LEU E 2 87 C 28.44351 -20.63096 9.09928 1.000 25.58116 82 LEU C N 1
ATOM 7152 C CA . LEU E 2 87 C 29.20129 -20.09320 7.97951 1.000 26.52808 82 LEU C CA 1
ATOM 7153 C C . LEU E 2 87 C 29.72544 -21.20700 7.08569 1.000 26.38875 82 LEU C C 1
ATOM 7154 O O . LEU E 2 87 C 30.10218 -22.28406 7.55747 1.000 26.93992 82 LEU C O 1
ATOM 7170 N N . ARG E 2 88 ? 29.74801 -20.93462 5.78003 1.000 26.33481 83 ARG C N 1
ATOM 7171 C CA . ARG E 2 88 ? 30.31519 -21.83769 4.78790 1.000 24.44899 83 ARG C CA 1
ATOM 7172 C C . ARG E 2 88 ? 31.11404 -21.00592 3.79255 1.000 25.02034 83 ARG C C 1
ATOM 7173 O O . ARG E 2 88 ? 31.15373 -19.77208 3.87109 1.000 24.94200 83 ARG C O 1
ATOM 7194 N N . SER E 2 89 ? 31.74283 -21.70145 2.84222 1.000 25.07174 84 SER C N 1
ATOM 7195 C CA . SER E 2 89 ? 32.76313 -21.08598 2.00255 1.000 24.38202 84 SER C CA 1
ATOM 7196 C C . SER E 2 89 ? 32.23187 -19.87920 1.24320 1.000 25.10244 84 SER C C 1
ATOM 7197 O O . SER E 2 89 ? 32.90754 -18.84709 1.16168 1.000 25.19236 84 SER C O 1
ATOM 7205 N N . ASP E 2 90 ? 31.04066 -19.98667 0.66459 1.000 23.47205 85 ASP C N 1
ATOM 7206 C CA . ASP E 2 90 ? 30.51779 -18.89458 -0.14432 1.000 23.61650 85 ASP C CA 1
ATOM 7207 C C . ASP E 2 90 ? 29.94199 -17.76049 0.69374 1.000 23.89316 85 ASP C C 1
ATOM 7208 O O . ASP E 2 90 ? 29.30794 -16.85942 0.13648 1.000 22.22311 85 ASP C O 1
ATOM 7217 N N . ASP E 2 91 ? 30.15018 -17.78102 2.01154 1.000 22.53524 86 ASP C N 1
ATOM 7218 C CA . ASP E 2 91 ? 29.89127 -16.60637 2.82986 1.000 23.17930 86 ASP C CA 1
ATOM 7219 C C . ASP E 2 91 ? 31.06523 -15.63640 2.82187 1.000 21.83864 86 ASP C C 1
ATOM 7220 O O . ASP E 2 91 ? 30.94404 -14.53672 3.36957 1.000 19.07877 86 ASP C O 1
ATOM 7229 N N . THR E 2 92 ? 32.19544 -16.02985 2.23770 1.000 24.24162 87 THR C N 1
ATOM 7230 C CA . THR E 2 92 ? 33.34046 -15.13997 2.10013 1.000 23.81824 87 THR C CA 1
ATOM 7231 C C . THR E 2 92 ? 32.94461 -13.93661 1.26408 1.000 20.23869 87 THR C C 1
ATOM 7232 O O . THR E 2 92 ? 32.56722 -14.08036 0.10057 1.000 21.09080 87 THR C O 1
ATOM 7243 N N . ALA E 2 93 ? 33.03265 -12.75094 1.85275 1.000 17.79901 88 ALA C N 1
ATOM 7244 C CA . ALA E 2 93 ? 32.58713 -11.54037 1.17844 1.000 17.72889 88 ALA C CA 1
ATOM 7245 C C . ALA E 2 93 ? 33.01904 -10.34086 2.00413 1.000 16.16682 88 ALA C C 1
ATOM 7246 O O . ALA E 2 93 ? 33.46225 -10.47772 3.14607 1.000 16.26295 88 ALA C O 1
ATOM 7253 N N . VAL E 2 94 ? 32.88307 -9.16079 1.40816 1.000 14.49492 89 VAL C N 1
ATOM 7254 C CA . VAL E 2 94 ? 32.93767 -7.90646 2.14479 1.000 13.43355 89 VAL C CA 1
ATOM 7255 C C . VAL E 2 94 ? 31.50821 -7.53524 2.52128 1.000 13.11998 89 VAL C C 1
ATOM 7256 O O . VAL E 2 94 ? 30.62944 -7.43779 1.65376 1.000 13.19303 89 VAL C O 1
ATOM 7269 N N . TYR E 2 95 ? 31.27769 -7.33249 3.81116 1.000 12.22469 90 TYR C N 1
ATOM 7270 C CA . TYR E 2 95 ? 29.96625 -7.01118 4.34770 1.000 10.21165 90 TYR C CA 1
ATOM 7271 C C . TYR E 2 95 ? 29.92272 -5.53105 4.67976 1.000 11.04488 90 TYR C C 1
ATOM 7272 O O . TYR E 2 95 ? 30.79605 -5.02581 5.39481 1.000 10.94957 90 TYR C O 1
ATOM 7290 N N . TYR E 2 96 ? 28.91645 -4.84029 4.15680 1.000 10.99451 91 TYR C N 1
ATOM 7291 C CA . TYR E 2 96 ? 28.73411 -3.42017 4.41195 1.000 10.22241 91 TYR C CA 1
ATOM 7292 C C . TYR E 2 96 ? 27.49263 -3.20766 5.25892 1.000 10.24182 91 TYR C C 1
ATOM 7293 O O . TYR E 2 96 ? 26.49456 -3.91582 5.09491 1.000 10.41010 91 TYR C O 1
ATOM 7311 N N . CYS E 2 97 ? 27.54780 -2.21628 6.14325 1.000 9.72164 92 CYS C N 1
ATOM 7312 C CA . CYS E 2 97 ? 26.34336 -1.61932 6.69465 1.000 10.71499 92 CYS C CA 1
ATOM 7313 C C . CYS E 2 97 ? 26.03425 -0.35985 5.89682 1.000 9.72200 92 CYS C C 1
ATOM 7314 O O . CYS E 2 97 ? 26.93898 0.29345 5.36369 1.000 7.86514 92 CYS C O 1
ATOM 7321 N N . ALA E 2 98 ? 24.74480 -0.04520 5.79006 1.000 9.23162 93 ALA C N 1
ATOM 7322 C CA . ALA E 2 98 ? 24.29957 1.05546 4.94863 1.000 9.59671 93 ALA C CA 1
ATOM 7323 C C . ALA E 2 98 ? 23.02840 1.65591 5.51590 1.000 11.28491 93 ALA C C 1
ATOM 7324 O O . ALA E 2 98 ? 22.09347 0.92603 5.86237 1.000 10.69225 93 ALA C O 1
ATOM 7331 N N . ARG E 2 99 ? 22.98849 2.98128 5.58240 1.000 11.54932 94 ARG C N 1
ATOM 7332 C CA . ARG E 2 99 ? 21.86594 3.68056 6.18388 1.000 10.49303 94 ARG C CA 1
ATOM 7333 C C . ARG E 2 99 ? 20.77399 3.94375 5.15109 1.000 11.04773 94 ARG C C 1
ATOM 7334 O O . ARG E 2 99 ? 21.05794 4.29280 4.00326 1.000 9.48662 94 ARG C O 1
ATOM 7355 N N . ASP E 2 100 ? 19.52368 3.74741 5.57324 1.000 9.00228 95 ASP C N 1
ATOM 7356 C CA . ASP E 2 100 ? 18.35813 4.15534 4.80059 1.000 9.60252 95 ASP C CA 1
ATOM 7357 C C . ASP E 2 100 ? 18.25282 5.67271 4.82869 1.000 11.20228 95 ASP C C 1
ATOM 7358 O O . ASP E 2 100 ? 18.18565 6.27763 5.90598 1.000 11.56268 95 ASP C O 1
ATOM 7367 N N . ASN E 2 101 ? 18.22851 6.28331 3.64443 1.000 10.63128 96 ASN C N 1
ATOM 7368 C CA . ASN E 2 101 ? 18.27124 7.73776 3.55360 1.000 12.20461 96 ASN C CA 1
ATOM 7369 C C . ASN E 2 101 ? 17.04716 8.39171 4.17633 1.000 12.35957 96 ASN C C 1
ATOM 7370 O O . ASN E 2 101 ? 17.12280 9.54262 4.61962 1.000 13.57132 96 ASN C O 1
ATOM 7381 N N . LEU E 2 102 ? 15.91438 7.70015 4.20311 1.000 12.41613 97 LEU C N 1
ATOM 7382 C CA . LEU E 2 102 ? 14.64126 8.30529 4.59578 1.000 11.47279 97 LEU C CA 1
ATOM 7383 C C . LEU E 2 102 ? 14.36314 7.95909 6.05007 1.000 12.51170 97 LEU C C 1
ATOM 7384 O O . LEU E 2 102 ? 13.92696 6.85028 6.36586 1.000 12.41737 97 LEU C O 1
ATOM 7400 N N . GLY E 2 103 ? 14.60817 8.92233 6.93369 1.000 15.71623 98 GLY C N 1
ATOM 7401 C CA . GLY E 2 103 ? 14.40113 8.69361 8.34786 1.000 16.59120 98 GLY C CA 1
ATOM 7402 C C . GLY E 2 103 ? 12.94319 8.44669 8.68467 1.000 15.51128 98 GLY C C 1
ATOM 7403 O O . GLY E 2 103 ? 12.02596 8.95232 8.03803 1.000 12.93336 98 GLY C O 1
ATOM 7407 N N . TYR E 2 104 ? 12.73111 7.65306 9.72977 1.000 15.31360 99 TYR C N 1
ATOM 7408 C CA . TYR E 2 104 ? 11.38643 7.25779 10.12965 1.000 14.50243 99 TYR C CA 1
ATOM 7409 C C . TYR E 2 104 ? 10.69483 8.27452 11.02515 1.000 15.46399 99 TYR C C 1
ATOM 7410 O O . TYR E 2 104 ? 9.45716 8.28686 11.08104 1.000 14.35881 99 TYR C O 1
ATOM 7428 N N . CYS E 2 105 ? 11.44592 9.13413 11.70709 1.000 16.44951 100 CYS C N 1
ATOM 7429 C CA . CYS E 2 105 ? 10.86201 10.18452 12.51903 1.000 16.42916 100 CYS C CA 1
ATOM 7430 C C . CYS E 2 105 ? 11.54097 11.50655 12.19544 1.000 18.30815 100 CYS C C 1
ATOM 7431 O O . CYS E 2 105 ? 12.70067 11.55115 11.76406 1.000 19.02674 100 CYS C O 1
ATOM 7438 N N . SER E 2 106 A 10.80035 12.58713 12.42015 1.000 17.84076 100 SER C N 1
ATOM 7439 C CA . SER E 2 106 A 11.28581 13.93025 12.15328 1.000 19.12489 100 SER C CA 1
ATOM 7440 C C . SER E 2 106 A 10.30315 14.94126 12.72479 1.000 21.38055 100 SER C C 1
ATOM 7441 O O . SER E 2 106 A 9.08890 14.79130 12.55461 1.000 19.22581 100 SER C O 1
ATOM 7449 N N . GLY E 2 107 B 10.81584 15.94999 13.42202 1.000 26.09187 100 GLY C N 1
ATOM 7450 C CA . GLY E 2 107 B 9.96639 17.04959 13.87622 1.000 26.10629 100 GLY C CA 1
ATOM 7451 C C . GLY E 2 107 B 8.75945 16.63310 14.68702 1.000 26.18996 100 GLY C C 1
ATOM 7452 O O . GLY E 2 107 B 7.66498 17.18719 14.50621 1.000 26.58822 100 GLY C O 1
ATOM 7456 N N . GLY E 2 108 C 8.93218 15.68019 15.59530 1.000 21.56043 100 GLY C N 1
ATOM 7457 C CA . GLY E 2 108 C 7.84243 15.31213 16.47456 1.000 22.54444 100 GLY C CA 1
ATOM 7458 C C . GLY E 2 108 C 6.83602 14.33972 15.90818 1.000 18.56090 100 GLY C C 1
ATOM 7459 O O . GLY E 2 108 C 5.82282 14.07245 16.56735 1.000 19.77478 100 GLY C O 1
ATOM 7463 N N . SER E 2 109 D 7.07138 13.80463 14.71428 1.000 18.44147 100 SER C N 1
ATOM 7464 C CA . SER E 2 109 D 6.18577 12.81113 14.12788 1.000 16.39644 100 SER C CA 1
ATOM 7465 C C . SER E 2 109 D 7.02698 11.72584 13.47382 1.000 15.55637 100 SER C C 1
ATOM 7466 O O . SER E 2 109 D 8.21779 11.91670 13.18848 1.000 15.16390 100 SER C O 1
ATOM 7474 N N . CYS E 2 110 E 6.39144 10.57086 13.25853 1.000 13.26683 100 CYS C N 1
ATOM 7475 C CA . CYS E 2 110 E 7.04377 9.42764 12.64436 1.000 13.66203 100 CYS C CA 1
ATOM 7476 C C . CYS E 2 110 E 6.12340 8.81762 11.59734 1.000 12.63717 100 CYS C C 1
ATOM 7477 O O . CYS E 2 110 E 4.89588 8.92824 11.69385 1.000 13.18689 100 CYS C O 1
ATOM 7484 N N . TYR E 2 111 F 6.72681 8.15756 10.60803 1.000 12.91100 100 TYR C N 1
ATOM 7485 C CA . TYR E 2 111 F 5.97323 7.38189 9.63534 1.000 11.67094 100 TYR C CA 1
ATOM 7486 C C . TYR E 2 111 F 5.35689 6.16236 10.31055 1.000 11.92367 100 TYR C C 1
ATOM 7487 O O . TYR E 2 111 F 5.75399 5.76618 11.40613 1.000 14.37763 100 TYR C O 1
ATOM 7505 N N . SER E 2 112 G 4.37596 5.55948 9.64095 1.000 12.02102 100 SER C N 1
ATOM 7506 C CA . SER E 2 112 G 3.61055 4.47013 10.23080 1.000 13.61895 100 SER C CA 1
ATOM 7507 C C . SER E 2 112 G 3.76747 3.13741 9.51340 1.000 13.97153 100 SER C C 1
ATOM 7508 O O . SER E 2 112 G 3.10776 2.16430 9.89216 1.000 15.37922 100 SER C O 1
ATOM 7516 N N . ASP E 2 113 H 4.62254 3.05323 8.50710 1.000 13.06446 100 ASP C N 1
ATOM 7517 C CA . ASP E 2 113 H 4.88154 1.80003 7.81884 1.000 13.46688 100 ASP C CA 1
ATOM 7518 C C . ASP E 2 113 H 6.34665 1.77390 7.41782 1.000 11.59806 100 ASP C C 1
ATOM 7519 O O . ASP E 2 113 H 6.99388 2.81338 7.26806 1.000 11.65149 100 ASP C O 1
ATOM 7528 N N . TYR E 2 114 I 6.88253 0.57416 7.26113 1.000 12.95117 100 TYR C N 1
ATOM 7529 C CA . TYR E 2 114 I 8.28516 0.43434 6.90519 1.000 12.77453 100 TYR C CA 1
ATOM 7530 C C . TYR E 2 114 I 8.42816 0.13554 5.42105 1.000 13.61195 100 TYR C C 1
ATOM 7531 O O . TYR E 2 114 I 7.59710 -0.55501 4.82887 1.000 13.94767 100 TYR C O 1
ATOM 7549 N N . TYR E 2 115 J 9.48947 0.67703 4.83472 1.000 11.35647 100 TYR C N 1
ATOM 7550 C CA . TYR E 2 115 J 9.75250 0.61561 3.40374 1.000 13.46224 100 TYR C CA 1
ATOM 7551 C C . TYR E 2 115 J 11.18952 1.07143 3.21887 1.000 13.89149 100 TYR C C 1
ATOM 7552 O O . TYR E 2 115 J 11.53236 2.20990 3.56571 1.000 11.68948 100 TYR C O 1
ATOM 7570 N N . TYR E 2 116 K 12.05145 0.19087 2.72556 1.000 13.97382 100 TYR C N 1
ATOM 7571 C CA . TYR E 2 116 K 13.47091 0.50536 2.65436 1.000 13.08835 100 TYR C CA 1
ATOM 7572 C C . TYR E 2 116 K 13.72838 1.38280 1.43675 1.000 13.52004 100 TYR C C 1
ATOM 7573 O O . TYR E 2 116 K 13.48499 0.96998 0.29600 1.000 15.63563 100 TYR C O 1
ATOM 7591 N N . TYR E 2 117 L 14.20937 2.59595 1.68634 1.000 12.57773 100 TYR C N 1
ATOM 7592 C CA . TYR E 2 117 L 14.50068 3.56415 0.64146 1.000 12.08381 100 TYR C CA 1
ATOM 7593 C C . TYR E 2 117 L 15.94889 3.37687 0.19224 1.000 10.90816 100 TYR C C 1
ATOM 7594 O O . TYR E 2 117 L 16.60885 2.38356 0.51826 1.000 10.80672 100 TYR C O 1
ATOM 7612 N N . TYR E 2 118 M 16.47115 4.32787 -0.56817 1.000 10.14237 100 TYR C N 1
ATOM 7613 C CA . TYR E 2 118 M 17.83891 4.19382 -1.04569 1.000 10.69177 100 TYR C CA 1
ATOM 7614 C C . TYR E 2 118 M 18.81578 4.40505 0.10127 1.000 10.85873 100 TYR C C 1
ATOM 7615 O O . TYR E 2 118 M 18.51434 5.08065 1.08858 1.000 11.68714 100 TYR C O 1
ATOM 7633 N N . MET E 2 119 N 19.99582 3.80737 -0.03640 1.000 11.61797 100 MET C N 1
ATOM 7634 C CA . MET E 2 119 N 21.00434 3.79292 1.01315 1.000 11.38799 100 MET C CA 1
ATOM 7635 C C . MET E 2 119 N 22.03723 4.86720 0.71416 1.000 11.42834 100 MET C C 1
ATOM 7636 O O . MET E 2 119 N 22.75225 4.77983 -0.28749 1.000 11.25406 100 MET C O 1
ATOM 7650 N N . ASP E 2 120 ? 22.11540 5.87839 1.57735 1.000 12.94631 101 ASP C N 1
ATOM 7651 C CA . ASP E 2 120 ? 22.97762 7.02248 1.29960 1.000 14.21010 101 ASP C CA 1
ATOM 7652 C C . ASP E 2 120 ? 24.36020 6.91436 1.93206 1.000 13.28017 101 ASP C C 1
ATOM 7653 O O . ASP E 2 120 ? 25.35282 7.21061 1.26702 1.000 14.68130 101 ASP C O 1
ATOM 7662 N N . VAL E 2 121 ? 24.45488 6.44341 3.17130 1.000 13.39543 102 VAL C N 1
ATOM 7663 C CA . VAL E 2 121 ? 25.71387 6.36104 3.89937 1.000 13.85163 102 VAL C CA 1
ATOM 7664 C C . VAL E 2 121 ? 26.11359 4.89713 4.01584 1.000 12.37681 102 VAL C C 1
ATOM 7665 O O . VAL E 2 121 ? 25.33753 4.06694 4.50520 1.000 10.79978 102 VAL C O 1
ATOM 7678 N N . TRP E 2 122 ? 27.33415 4.59005 3.59666 1.000 12.50209 103 TRP C N 1
ATOM 7679 C CA . TRP E 2 122 ? 27.85954 3.23475 3.60394 1.000 11.08906 103 TRP C CA 1
ATOM 7680 C C . TRP E 2 122 ? 29.08624 3.14892 4.50216 1.000 11.78311 103 TRP C C 1
ATOM 7681 O O . TRP E 2 122 ? 29.95083 4.03127 4.48245 1.000 12.71341 103 TRP C O 1
ATOM 7702 N N . GLY E 2 123 ? 29.16958 2.07198 5.27481 1.000 12.78250 104 GLY C N 1
ATOM 7703 C CA . GLY E 2 123 ? 30.36697 1.77528 6.02639 1.000 11.07025 104 GLY C CA 1
ATOM 7704 C C . GLY E 2 123 ? 31.50192 1.44896 5.08222 1.000 12.21372 104 GLY C C 1
ATOM 7705 O O . GLY E 2 123 ? 31.33269 1.35221 3.86829 1.000 11.86580 104 GLY C O 1
ATOM 7709 N N . GLN E 2 124 ? 32.69375 1.26351 5.65826 1.000 11.86019 105 GLN C N 1
ATOM 7710 C CA . GLN E 2 124 ? 33.87350 0.95555 4.85392 1.000 12.06599 105 GLN C CA 1
ATOM 7711 C C . GLN E 2 124 ? 33.94110 -0.50715 4.42197 1.000 11.55501 105 GLN C C 1
ATOM 7712 O O . GLN E 2 124 ? 34.76371 -0.84410 3.55782 1.000 12.28107 105 GLN C O 1
ATOM 7726 N N . GLY E 2 125 ? 33.13117 -1.37347 5.00971 1.000 11.05790 106 GLY C N 1
ATOM 7727 C CA . GLY E 2 125 ? 33.17603 -2.78204 4.68104 1.000 9.65477 106 GLY C CA 1
ATOM 7728 C C . GLY E 2 125 ? 34.02312 -3.57072 5.66028 1.000 11.04406 106 GLY C C 1
ATOM 7729 O O . GLY E 2 125 ? 35.01770 -3.08013 6.20795 1.000 12.52679 106 GLY C O 1
ATOM 7733 N N . THR E 2 126 ? 33.63056 -4.82277 5.87621 1.000 10.95125 107 THR C N 1
ATOM 7734 C CA . THR E 2 126 ? 34.36928 -5.75731 6.71474 1.000 10.83698 107 THR C CA 1
ATOM 7735 C C . THR E 2 126 ? 34.58741 -7.01924 5.89925 1.000 12.36815 107 THR C C 1
ATOM 7736 O O . THR E 2 126 ? 33.61442 -7.62751 5.43633 1.000 13.59788 107 THR C O 1
ATOM 7747 N N . LEU E 2 127 ? 35.84819 -7.41950 5.72711 1.000 14.12958 108 LEU C N 1
ATOM 7748 C CA . LEU E 2 127 ? 36.15385 -8.62574 4.96392 1.000 15.56674 108 LEU C CA 1
ATOM 7749 C C . LEU E 2 127 ? 36.02059 -9.83666 5.87575 1.000 15.96138 108 LEU C C 1
ATOM 7750 O O . LEU E 2 127 ? 36.72268 -9.93903 6.88809 1.000 16.65330 108 LEU C O 1
ATOM 7766 N N . VAL E 2 128 ? 35.11031 -10.74047 5.53070 1.000 16.76066 109 VAL C N 1
ATOM 7767 C CA . VAL E 2 128 ? 34.90668 -11.98649 6.26186 1.000 18.35242 109 VAL C CA 1
ATOM 7768 C C . VAL E 2 128 ? 35.29125 -13.12471 5.32649 1.000 18.99056 109 VAL C C 1
ATOM 7769 O O . VAL E 2 128 ? 34.72600 -13.25183 4.23519 1.000 17.95240 109 VAL C O 1
ATOM 7782 N N . THR E 2 129 ? 36.23958 -13.95372 5.75640 1.000 21.43104 110 THR C N 1
ATOM 7783 C CA . THR E 2 129 ? 36.73338 -15.08410 4.98009 1.000 22.36414 110 THR C CA 1
ATOM 7784 C C . THR E 2 129 ? 36.44100 -16.36481 5.74694 1.000 23.69016 110 THR C C 1
ATOM 7785 O O . THR E 2 129 ? 36.74634 -16.46310 6.94094 1.000 24.92619 110 THR C O 1
ATOM 7796 N N . VAL E 2 130 ? 35.84128 -17.33453 5.06316 1.000 26.87817 111 VAL C N 1
ATOM 7797 C CA . VAL E 2 130 ? 35.51476 -18.63354 5.63604 1.000 30.09281 111 VAL C CA 1
ATOM 7798 C C . VAL E 2 130 ? 36.33856 -19.67152 4.89601 1.000 33.19224 111 VAL C C 1
ATOM 7799 O O . VAL E 2 130 ? 36.21132 -19.81501 3.67411 1.000 33.72746 111 VAL C O 1
ATOM 7812 N N . SER E 2 131 ? 37.17959 -20.39222 5.62608 1.000 33.87312 112 SER C N 1
ATOM 7813 C CA . SER E 2 131 ? 38.05495 -21.37771 5.00633 1.000 40.39964 112 SER C CA 1
ATOM 7814 C C . SER E 2 131 ? 38.53287 -22.35070 6.07420 1.000 41.52248 112 SER C C 1
ATOM 7815 O O . SER E 2 131 ? 38.23102 -22.19793 7.25860 1.000 37.59904 112 SER C O 1
ATOM 7823 N N . SER E 2 132 ? 39.30155 -23.34706 5.64305 1.000 52.04177 113 SER C N 1
ATOM 7824 C CA . SER E 2 132 ? 39.88430 -24.32496 6.55685 1.000 53.82739 113 SER C CA 1
ATOM 7825 C C . SER E 2 132 ? 41.40258 -24.38206 6.39296 1.000 52.86940 113 SER C C 1
ATOM 7826 O O . SER E 2 132 ? 42.09966 -23.38222 6.58087 1.000 53.79242 113 SER C O 1
ATOM 7834 N N . SER F 3 3 ? 9.07920 -16.31806 -6.36571 1.000 72.14387 0 SER D N 1
ATOM 7835 C CA . SER F 3 3 ? 8.84773 -15.89128 -4.95609 1.000 68.23554 0 SER D CA 1
ATOM 7836 C C . SER F 3 3 ? 9.15123 -14.40370 -4.79122 1.000 65.76652 0 SER D C 1
ATOM 7837 O O . SER F 3 3 ? 8.28372 -13.62742 -4.38822 1.000 66.21321 0 SER D O 1
ATOM 7845 N N . SER F 3 4 ? 10.38201 -14.00978 -5.10890 1.000 60.42464 1 SER D N 1
ATOM 7846 C CA . SER F 3 4 ? 10.82183 -12.63082 -4.95992 1.000 51.45929 1 SER D CA 1
ATOM 7847 C C . SER F 3 4 ? 10.88180 -11.93837 -6.31571 1.000 48.32011 1 SER D C 1
ATOM 7848 O O . SER F 3 4 ? 10.91445 -12.57776 -7.36903 1.000 47.40908 1 SER D O 1
ATOM 7856 N N . TYR F 3 5 ? 10.89599 -10.60994 -6.27057 1.000 32.33774 2 TYR D N 1
ATOM 7857 C CA . TYR F 3 5 ? 10.89581 -9.80191 -7.47980 1.000 28.44936 2 TYR D CA 1
ATOM 7858 C C . TYR F 3 5 ? 12.27791 -9.80323 -8.11850 1.000 26.12780 2 TYR D C 1
ATOM 7859 O O . TYR F 3 5 ? 13.29278 -9.63461 -7.43878 1.000 25.27118 2 TYR D O 1
ATOM 7877 N N . GLU F 3 6 ? 12.31040 -9.98336 -9.43432 1.000 30.00950 3 GLU D N 1
ATOM 7878 C CA . GLU F 3 6 ? 13.55298 -10.11540 -10.18424 1.000 26.78708 3 GLU D CA 1
ATOM 7879 C C . GLU F 3 6 ? 13.87949 -8.81616 -10.90952 1.000 22.97036 3 GLU D C 1
ATOM 7880 O O . GLU F 3 6 ? 13.00305 -8.21409 -11.53792 1.000 22.50742 3 GLU D O 1
ATOM 7892 N N . LEU F 3 7 ? 15.14125 -8.39441 -10.81789 1.000 19.52915 4 LEU D N 1
ATOM 7893 C CA . LEU F 3 7 ? 15.67773 -7.29898 -11.61271 1.000 19.19507 4 LEU D CA 1
ATOM 7894 C C . LEU F 3 7 ? 16.76346 -7.83744 -12.53167 1.000 21.98135 4 LEU D C 1
ATOM 7895 O O . LEU F 3 7 ? 17.66979 -8.54597 -12.07702 1.000 20.28883 4 LEU D O 1
ATOM 7911 N N . THR F 3 8 ? 16.69172 -7.47746 -13.81139 1.000 19.43771 5 THR D N 1
ATOM 7912 C CA . THR F 3 8 ? 17.59985 -8.00246 -14.82475 1.000 20.15838 5 THR D CA 1
ATOM 7913 C C . THR F 3 8 ? 18.36722 -6.85060 -15.45440 1.000 18.71106 5 THR D C 1
ATOM 7914 O O . THR F 3 8 ? 17.77887 -6.00237 -16.13417 1.000 18.20891 5 THR D O 1
ATOM 7925 N N . GLN F 3 9 ? 19.67291 -6.83872 -15.24498 1.000 17.10303 6 GLN D N 1
ATOM 7926 C CA . GLN F 3 9 ? 20.55129 -5.90412 -15.90161 1.000 16.12211 6 GLN D CA 1
ATOM 7927 C C . GLN F 3 9 ? 21.49839 -6.64800 -16.83498 1.000 17.42197 6 GLN D C 1
ATOM 7928 O O . GLN F 3 9 ? 21.91102 -7.77762 -16.54572 1.000 16.24039 6 GLN D O 1
ATOM 7942 N N . PRO F 3 10 ? 21.90722 -6.02719 -17.93169 1.000 15.97519 7 PRO D N 1
ATOM 7943 C CA . PRO F 3 10 ? 22.97915 -6.60211 -18.74803 1.000 17.78015 7 PRO D CA 1
ATOM 7944 C C . PRO F 3 10 ? 24.29232 -6.57698 -17.98768 1.000 17.95654 7 PRO D C 1
ATOM 7945 O O . PRO F 3 10 ? 24.62477 -5.57315 -17.33916 1.000 16.79794 7 PRO D O 1
ATOM 7956 N N . PRO F 3 11 ? 25.06507 -7.66357 -18.03026 1.000 17.13526 8 PRO D N 1
ATOM 7957 C CA . PRO F 3 11 ? 26.34085 -7.67389 -17.29235 1.000 18.45447 8 PRO D CA 1
ATOM 7958 C C . PRO F 3 11 ? 27.28894 -6.54110 -17.65682 1.000 18.66318 8 PRO D C 1
ATOM 7959 O O . PRO F 3 11 ? 28.01993 -6.05488 -16.78330 1.000 17.76440 8 PRO D O 1
ATOM 7970 N N . SER F 3 12 ? 27.30678 -6.09926 -18.91384 1.000 20.16907 9 SER D N 1
ATOM 7971 C CA . SER F 3 12 ? 28.31796 -5.14455 -19.33740 1.000 20.40415 9 SER D CA 1
ATOM 7972 C C . SER F 3 12 ? 27.81977 -4.29481 -20.49087 1.000 17.29347 9 SER D C 1
ATOM 7973 O O . SER F 3 12 ? 26.95459 -4.70314 -21.26864 1.000 20.19154 9 SER D O 1
ATOM 7981 N N . VAL F 3 13 ? 28.39249 -3.10373 -20.58453 1.000 18.09783 11 VAL D N 1
ATOM 7982 C CA . VAL F 3 13 ? 28.07309 -2.13122 -21.61705 1.000 17.77542 11 VAL D CA 1
ATOM 7983 C C . VAL F 3 13 ? 29.37560 -1.48729 -22.06601 1.000 19.39700 11 VAL D C 1
ATOM 7984 O O . VAL F 3 13 ? 30.20279 -1.09031 -21.23695 1.000 18.19493 11 VAL D O 1
ATOM 7997 N N . SER F 3 14 ? 29.56892 -1.40914 -23.37461 1.000 17.42746 12 SER D N 1
ATOM 7998 C CA . SER F 3 14 ? 30.67403 -0.67452 -23.96683 1.000 18.94500 12 SER D CA 1
ATOM 7999 C C . SER F 3 14 ? 30.14253 0.64556 -24.50355 1.000 21.68548 12 SER D C 1
ATOM 8000 O O . SER F 3 14 ? 29.06470 0.69382 -25.10847 1.000 23.23090 12 SER D O 1
ATOM 8008 N N . VAL F 3 15 ? 30.90271 1.71498 -24.29290 1.000 20.25465 13 VAL D N 1
ATOM 8009 C CA . VAL F 3 15 ? 30.47375 3.03404 -24.73968 1.000 23.29071 13 VAL D CA 1
ATOM 8010 C C . VAL F 3 15 ? 31.68143 3.85380 -25.16811 1.000 26.16392 13 VAL D C 1
ATOM 8011 O O . VAL F 3 15 ? 32.64047 4.03318 -24.40916 1.000 22.14966 13 VAL D O 1
ATOM 8024 N N . ALA F 3 16 ? 31.64967 4.33631 -26.40284 1.000 31.49538 14 ALA D N 1
ATOM 8025 C CA . ALA F 3 16 ? 32.70013 5.21738 -26.87762 1.000 30.54719 14 ALA D CA 1
ATOM 8026 C C . ALA F 3 16 ? 32.71338 6.49471 -26.04119 1.000 29.78977 14 ALA D C 1
ATOM 8027 O O . ALA F 3 16 ? 31.66944 6.93552 -25.54718 1.000 29.45522 14 ALA D O 1
ATOM 8034 N N . PRO F 3 17 ? 33.88103 7.11256 -25.86621 1.000 26.80257 15 PRO D N 1
ATOM 8035 C CA . PRO F 3 17 ? 33.95151 8.30177 -25.00921 1.000 26.50527 15 PRO D CA 1
ATOM 8036 C C . PRO F 3 17 ? 33.12592 9.43036 -25.60363 1.000 25.87740 15 PRO D C 1
ATOM 8037 O O . PRO F 3 17 ? 33.09440 9.62760 -26.82190 1.000 25.32812 15 PRO D O 1
ATOM 8048 N N . GLY F 3 18 ? 32.44770 10.16971 -24.72661 1.000 26.14452 16 GLY D N 1
ATOM 8049 C CA . GLY F 3 18 ? 31.62751 11.28359 -25.14360 1.000 27.12760 16 GLY D CA 1
ATOM 8050 C C . GLY F 3 18 ? 30.27724 10.90820 -25.70192 1.000 26.45775 16 GLY D C 1
ATOM 8051 O O . GLY F 3 18 ? 29.47516 11.80797 -25.99326 1.000 25.73498 16 GLY D O 1
ATOM 8055 N N . ARG F 3 19 ? 30.00135 9.61735 -25.87750 1.000 23.91523 17 ARG D N 1
ATOM 8056 C CA . ARG F 3 19 ? 28.69433 9.15882 -26.31234 1.000 27.99384 17 ARG D CA 1
ATOM 8057 C C . ARG F 3 19 ? 27.82895 8.87830 -25.08365 1.000 27.46224 17 ARG D C 1
ATOM 8058 O O . ARG F 3 19 ? 28.23321 9.10321 -23.93918 1.000 25.15325 17 ARG D O 1
ATOM 8079 N N . THR F 3 20 ? 26.62527 8.36521 -25.32162 1.000 25.40820 18 THR D N 1
ATOM 8080 C CA . THR F 3 20 ? 25.66172 8.09822 -24.26576 1.000 24.49943 18 THR D CA 1
ATOM 8081 C C . THR F 3 20 ? 25.73473 6.63501 -23.85455 1.000 24.10335 18 THR D C 1
ATOM 8082 O O . THR F 3 20 ? 25.71325 5.74207 -24.70406 1.000 20.53631 18 THR D O 1
ATOM 8093 N N . ALA F 3 21 ? 25.79702 6.39483 -22.55093 1.000 23.58848 19 ALA D N 1
ATOM 8094 C CA . ALA F 3 21 ? 25.73708 5.05182 -21.99857 1.000 23.48699 19 ALA D CA 1
ATOM 8095 C C . ALA F 3 21 ? 24.31352 4.80081 -21.52363 1.000 21.19019 19 ALA D C 1
ATOM 8096 O O . ALA F 3 21 ? 23.72901 5.65046 -20.84315 1.000 20.27344 19 ALA D O 1
ATOM 8103 N N . THR F 3 22 ? 23.76215 3.64126 -21.88471 1.000 20.60600 20 THR D N 1
ATOM 8104 C CA . THR F 3 22 ? 22.40103 3.25461 -21.52069 1.000 20.53346 20 THR D CA 1
ATOM 8105 C C . THR F 3 22 ? 22.44462 1.92596 -20.78375 1.000 18.25294 20 THR D C 1
ATOM 8106 O O . THR F 3 22 ? 22.88769 0.91737 -21.34365 1.000 17.53235 20 THR D O 1
ATOM 8117 N N . ILE F 3 23 ? 21.97041 1.92651 -19.53919 1.000 17.58979 21 ILE D N 1
ATOM 8118 C CA . ILE F 3 23 ? 21.94501 0.73803 -18.68956 1.000 17.07074 21 ILE D CA 1
ATOM 8119 C C . ILE F 3 23 ? 20.49508 0.45200 -18.32883 1.000 16.08919 21 ILE D C 1
ATOM 8120 O O . ILE F 3 23 ? 19.85207 1.24823 -17.63228 1.000 15.24435 21 ILE D O 1
ATOM 8136 N N . THR F 3 24 ? 19.97495 -0.67785 -18.79852 1.000 16.55763 22 THR D N 1
ATOM 8137 C CA . THR F 3 24 ? 18.60901 -1.05622 -18.48245 1.000 16.26791 22 THR D CA 1
ATOM 8138 C C . THR F 3 24 ? 18.53386 -1.89727 -17.20878 1.000 17.09804 22 THR D C 1
ATOM 8139 O O . THR F 3 24 ? 19.49215 -2.55951 -16.80097 1.000 15.05354 22 THR D O 1
ATOM 8150 N N . CYS F 3 25 ? 17.36877 -1.83489 -16.57334 1.000 15.58468 23 CYS D N 1
ATOM 8151 C CA . CYS F 3 25 ? 17.03427 -2.63098 -15.40134 1.000 16.71216 23 CYS D CA 1
ATOM 8152 C C . CYS F 3 25 ? 15.58997 -3.03445 -15.63295 1.000 17.17193 23 CYS D C 1
ATOM 8153 O O . CYS F 3 25 ? 14.68841 -2.19436 -15.54270 1.000 18.05257 23 CYS D O 1
ATOM 8160 N N . GLU F 3 26 ? 15.37427 -4.29703 -15.97967 1.000 18.31738 24 GLU D N 1
ATOM 8161 C CA . GLU F 3 26 ? 14.07331 -4.76444 -16.43019 1.000 20.22459 24 GLU D CA 1
ATOM 8162 C C . GLU F 3 26 ? 13.42373 -5.62835 -15.36401 1.000 21.64870 24 GLU D C 1
ATOM 8163 O O . GLU F 3 26 ? 14.09801 -6.38599 -14.65982 1.000 20.14680 24 GLU D O 1
ATOM 8175 N N . GLY F 3 27 ? 12.11071 -5.49663 -15.25183 1.000 19.92174 25 GLY D N 1
ATOM 8176 C CA . GLY F 3 27 ? 11.33665 -6.28538 -14.31595 1.000 20.54895 25 GLY D CA 1
ATOM 8177 C C . GLY F 3 27 ? 9.88265 -6.21354 -14.69320 1.000 21.16555 25 GLY D C 1
ATOM 8178 O O . GLY F 3 27 ? 9.43900 -5.29005 -15.38796 1.000 20.40165 25 GLY D O 1
ATOM 8182 N N A ASP F 3 28 ? 9.12539 -7.21358 -14.23992 0.493 21.73324 26 ASP D N 1
ATOM 8183 N N B ASP F 3 28 ? 9.12616 -7.20813 -14.23139 0.507 21.73813 26 ASP D N 1
ATOM 8184 C CA A ASP F 3 28 ? 7.69303 -7.26263 -14.50391 0.493 22.10157 26 ASP D CA 1
ATOM 8185 C CA B ASP F 3 28 ? 7.69239 -7.26136 -14.47884 0.507 22.10830 26 ASP D CA 1
ATOM 8186 C C A ASP F 3 28 ? 7.01571 -6.01204 -13.95276 0.493 21.68481 26 ASP D C 1
ATOM 8187 C C B ASP F 3 28 ? 7.02583 -5.99909 -13.94514 0.507 21.68157 26 ASP D C 1
ATOM 8188 O O A ASP F 3 28 ? 6.89597 -5.84578 -12.73497 0.493 22.64872 26 ASP D O 1
ATOM 8189 O O B ASP F 3 28 ? 6.92176 -5.81217 -12.72893 0.507 22.63559 26 ASP D O 1
ATOM 8206 N N . ASN F 3 29 ? 6.57676 -5.12747 -14.84610 1.000 20.69858 27 ASN D N 1
ATOM 8207 C CA . ASN F 3 29 ? 5.95079 -3.85928 -14.46963 1.000 19.79807 27 ASN D CA 1
ATOM 8208 C C . ASN F 3 29 ? 6.79437 -3.11025 -13.43733 1.000 19.23561 27 ASN D C 1
ATOM 8209 O O . ASN F 3 29 ? 6.30349 -2.66937 -12.39654 1.000 17.13011 27 ASN D O 1
ATOM 8221 N N . ILE F 3 30 ? 8.09070 -2.97259 -13.73552 1.000 19.06970 28 ILE D N 1
ATOM 8222 C CA . ILE F 3 30 ? 8.99716 -2.27097 -12.83351 1.000 17.50256 28 ILE D CA 1
ATOM 8223 C C . ILE F 3 30 ? 8.61055 -0.80774 -12.69255 1.000 17.86387 28 ILE D C 1
ATOM 8224 O O . ILE F 3 30 ? 9.04730 -0.13750 -11.74939 1.000 16.63348 28 ILE D O 1
ATOM 8240 N N . GLY F 3 31 ? 7.78306 -0.29153 -13.60085 1.000 18.15952 29 GLY D N 1
ATOM 8241 C CA . GLY F 3 31 ? 7.27772 1.06000 -13.44949 1.000 18.03929 29 GLY D CA 1
ATOM 8242 C C . GLY F 3 31 ? 6.43802 1.26044 -12.20812 1.000 17.56209 29 GLY D C 1
ATOM 8243 O O . GLY F 3 31 ? 6.21011 2.40639 -11.80072 1.000 17.81537 29 GLY D O 1
ATOM 8247 N N . GLN F 3 32 ? 5.96164 0.17428 -11.59772 1.000 18.17245 30 GLN D N 1
ATOM 8248 C CA . GLN F 3 32 ? 5.25170 0.27677 -10.33261 1.000 18.70466 30 GLN D CA 1
ATOM 8249 C C . GLN F 3 32 ? 6.19261 0.38653 -9.14648 1.000 17.50986 30 GLN D C 1
ATOM 8250 O O . GLN F 3 32 ? 5.73450 0.69114 -8.03839 1.000 17.76616 30 GLN D O 1
ATOM 8264 N N . GLN F 3 33 ? 7.47716 0.12313 -9.34596 1.000 17.03413 31 GLN D N 1
ATOM 8265 C CA . GLN F 3 33 ? 8.47160 0.15364 -8.28821 1.000 16.46181 31 GLN D CA 1
ATOM 8266 C C . GLN F 3 33 ? 9.21638 1.48064 -8.31679 1.000 14.48891 31 GLN D C 1
ATOM 8267 O O . GLN F 3 33 ? 9.17704 2.22399 -9.30000 1.000 15.77694 31 GLN D O 1
ATOM 8281 N N . ILE F 3 34 ? 9.90134 1.76664 -7.21685 1.000 13.73148 32 ILE D N 1
ATOM 8282 C CA . ILE F 3 34 ? 10.78705 2.91749 -7.10119 1.000 13.57784 32 ILE D CA 1
ATOM 8283 C C . ILE F 3 34 ? 12.21050 2.39934 -7.25419 1.000 12.57811 32 ILE D C 1
ATOM 8284 O O . ILE F 3 34 ? 12.68894 1.62760 -6.41501 1.000 11.83103 32 ILE D O 1
ATOM 8300 N N . VAL F 3 35 ? 12.90244 2.81942 -8.31045 1.000 13.28716 33 VAL D N 1
ATOM 8301 C CA . VAL F 3 35 ? 14.21936 2.28042 -8.63668 1.000 11.26234 33 VAL D CA 1
ATOM 8302 C C . VAL F 3 35 ? 15.29922 3.27771 -8.23282 1.000 11.79769 33 VAL D C 1
ATOM 8303 O O . VAL F 3 35 ? 15.20097 4.47678 -8.53002 1.000 12.12280 33 VAL D O 1
ATOM 8316 N N . HIS F 3 36 ? 16.32735 2.77690 -7.55710 1.000 10.28916 34 HIS D N 1
ATOM 8317 C CA . HIS F 3 36 ? 17.52599 3.53255 -7.22678 1.000 10.79333 34 HIS D CA 1
ATOM 8318 C C . HIS F 3 36 ? 18.71885 2.89032 -7.92265 1.000 10.67363 34 HIS D C 1
ATOM 8319 O O . HIS F 3 36 ? 18.70313 1.69641 -8.24181 1.000 8.79356 34 HIS D O 1
ATOM 8333 N N . TRP F 3 37 ? 19.75370 3.69941 -8.16279 1.000 11.41925 35 TRP D N 1
ATOM 8334 C CA . TRP F 3 37 ? 20.94778 3.25734 -8.87124 1.000 11.50818 35 TRP D CA 1
ATOM 8335 C C . TRP F 3 37 ? 22.19215 3.64920 -8.09280 1.000 11.94293 35 TRP D C 1
ATOM 8336 O O . TRP F 3 37 ? 22.29469 4.77480 -7.58749 1.000 12.75382 35 TRP D O 1
ATOM 8357 N N . TYR F 3 38 ? 23.15795 2.73184 -8.04814 1.000 12.29445 36 TYR D N 1
ATOM 8358 C CA . TYR F 3 38 ? 24.40267 2.93586 -7.33073 1.000 11.34035 36 TYR D CA 1
ATOM 8359 C C . TYR F 3 38 ? 25.57609 2.68978 -8.26304 1.000 11.70240 36 TYR D C 1
ATOM 8360 O O . TYR F 3 38 ? 25.57051 1.73186 -9.03924 1.000 11.15015 36 TYR D O 1
ATOM 8378 N N . GLN F 3 39 ? 26.58526 3.54216 -8.16206 1.000 12.78370 37 GLN D N 1
ATOM 8379 C CA . GLN F 3 39 ? 27.86043 3.34647 -8.83382 1.000 12.48054 37 GLN D CA 1
ATOM 8380 C C . GLN F 3 39 ? 28.84500 2.73042 -7.85087 1.000 13.60505 37 GLN D C 1
ATOM 8381 O O . GLN F 3 39 ? 28.83872 3.06751 -6.66218 1.000 14.81214 37 GLN D O 1
ATOM 8395 N N . GLN F 3 40 ? 29.68671 1.81989 -8.34000 1.000 14.51622 38 GLN D N 1
ATOM 8396 C CA . GLN F 3 40 ? 30.72984 1.25894 -7.49219 1.000 14.86232 38 GLN D CA 1
ATOM 8397 C C . GLN F 3 40 ? 32.00689 1.07775 -8.29244 1.000 15.10933 38 GLN D C 1
ATOM 8398 O O . GLN F 3 40 ? 32.00242 0.43437 -9.34847 1.000 14.82502 38 GLN D O 1
ATOM 8412 N N . LYS F 3 41 ? 33.06379 1.62250 -7.80030 1.000 13.99975 39 LYS D N 1
ATOM 8413 C CA . LYS F 3 41 ? 34.36306 1.44124 -8.41575 1.000 15.11623 39 LYS D CA 1
ATOM 8414 C C . LYS F 3 41 ? 35.16308 0.40687 -7.63617 1.000 15.37594 39 LYS D C 1
ATOM 8415 O O . LYS F 3 41 ? 34.93009 0.21686 -6.43418 1.000 14.92057 39 LYS D O 1
ATOM 8434 N N . PRO F 3 42 ? 36.07064 -0.29321 -8.32123 1.000 17.65443 40 PRO D N 1
ATOM 8435 C CA . PRO F 3 42 ? 36.76469 -1.43116 -7.69732 1.000 17.30617 40 PRO D CA 1
ATOM 8436 C C . PRO F 3 42 ? 37.47881 -1.03609 -6.41489 1.000 16.59777 40 PRO D C 1
ATOM 8437 O O . PRO F 3 42 ? 38.24587 -0.06983 -6.37771 1.000 14.99611 40 PRO D O 1
ATOM 8448 N N . GLY F 3 43 ? 37.24479 -1.81377 -5.36548 1.000 16.58878 41 GLY D N 1
ATOM 8449 C CA . GLY F 3 43 ? 37.88503 -1.57338 -4.09552 1.000 15.35432 41 GLY D CA 1
ATOM 8450 C C . GLY F 3 43 ? 37.23218 -0.50753 -3.25116 1.000 17.51449 41 GLY D C 1
ATOM 8451 O O . GLY F 3 43 ? 37.74329 -0.20103 -2.16325 1.000 17.82120 41 GLY D O 1
ATOM 8455 N N . GLN F 3 44 ? 36.11351 0.05505 -3.70480 1.000 15.52902 42 GLN D N 1
ATOM 8456 C CA . GLN F 3 44 ? 35.41496 1.10632 -2.98927 1.000 15.14615 42 GLN D CA 1
ATOM 8457 C C . GLN F 3 44 ? 33.98887 0.67052 -2.69076 1.000 14.35889 42 GLN D C 1
ATOM 8458 O O . GLN F 3 44 ? 33.47150 -0.28044 -3.27824 1.000 12.69229 42 GLN D O 1
ATOM 8472 N N . ALA F 3 45 ? 33.34980 1.39437 -1.77846 1.000 15.54762 43 ALA D N 1
ATOM 8473 C CA . ALA F 3 45 ? 31.95582 1.15543 -1.44883 1.000 13.79572 43 ALA D CA 1
ATOM 8474 C C . ALA F 3 45 ? 31.04229 1.76049 -2.51425 1.000 14.19039 43 ALA D C 1
ATOM 8475 O O . ALA F 3 45 ? 31.44675 2.65740 -3.26242 1.000 14.41120 43 ALA D O 1
ATOM 8482 N N . PRO F 3 46 ? 29.80275 1.28036 -2.61288 1.000 13.23495 44 PRO D N 1
ATOM 8483 C CA . PRO F 3 46 ? 28.86662 1.86303 -3.58152 1.000 12.20971 44 PRO D CA 1
ATOM 8484 C C . PRO F 3 46 ? 28.53576 3.30693 -3.24287 1.000 13.49205 44 PRO D C 1
ATOM 8485 O O . PRO F 3 46 ? 28.66695 3.75789 -2.10350 1.000 15.15459 44 PRO D O 1
ATOM 8496 N N . VAL F 3 47 ? 28.07911 4.02988 -4.25940 1.000 14.46579 45 VAL D N 1
ATOM 8497 C CA . VAL F 3 47 ? 27.63146 5.41271 -4.11920 1.000 15.12893 45 VAL D CA 1
ATOM 8498 C C . VAL F 3 47 ? 26.33056 5.56416 -4.88913 1.000 15.09370 45 VAL D C 1
ATOM 8499 O O . VAL F 3 47 ? 26.25055 5.17963 -6.05791 1.000 13.48568 45 VAL D O 1
ATOM 8512 N N . ALA F 3 48 ? 25.31775 6.13627 -4.24919 1.000 15.22967 46 ALA D N 1
ATOM 8513 C CA . ALA F 3 48 ? 24.04573 6.33566 -4.92870 1.000 15.54311 46 ALA D CA 1
ATOM 8514 C C . ALA F 3 48 ? 24.17247 7.46896 -5.93564 1.000 16.70693 46 ALA D C 1
ATOM 8515 O O . ALA F 3 48 ? 24.60991 8.57188 -5.59117 1.000 17.89201 46 ALA D O 1
ATOM 8522 N N . VAL F 3 49 ? 23.77824 7.20217 -7.17970 1.000 15.20691 47 VAL D N 1
ATOM 8523 C CA . VAL F 3 49 ? 23.78996 8.21906 -8.21671 1.000 17.54165 47 VAL D CA 1
ATOM 8524 C C . VAL F 3 49 ? 22.39038 8.63188 -8.65308 1.000 17.43135 47 VAL D C 1
ATOM 8525 O O . VAL F 3 49 ? 22.21548 9.75932 -9.12854 1.000 18.40619 47 VAL D O 1
ATOM 8538 N N . ILE F 3 50 ? 21.39776 7.75195 -8.53289 1.000 17.56109 48 ILE D N 1
ATOM 8539 C CA . ILE F 3 50 ? 20.01149 8.07339 -8.85615 1.000 17.15299 48 ILE D CA 1
ATOM 8540 C C . ILE F 3 50 ? 19.13717 7.48735 -7.75901 1.000 15.47680 48 ILE D C 1
ATOM 8541 O O . ILE F 3 50 ? 19.29300 6.31687 -7.39206 1.000 14.64521 48 ILE D O 1
ATOM 8557 N N . SER F 3 51 ? 18.22791 8.29752 -7.23254 1.000 16.36799 49 SER D N 1
ATOM 8558 C CA . SER F 3 51 ? 17.23787 7.85068 -6.26788 1.000 15.50541 49 SER D CA 1
ATOM 8559 C C . SER F 3 51 ? 15.85016 8.14700 -6.81738 1.000 16.21560 49 SER D C 1
ATOM 8560 O O . SER F 3 51 ? 15.65255 9.10642 -7.57370 1.000 16.12486 49 SER D O 1
ATOM 8568 N N . SER F 3 52 ? 14.88779 7.30917 -6.44098 1.000 13.96754 50 SER D N 1
ATOM 8569 C CA . SER F 3 52 ? 13.48810 7.53215 -6.79766 1.000 16.72784 50 SER D CA 1
ATOM 8570 C C . SER F 3 52 ? 13.32002 7.71373 -8.30712 1.000 16.20591 50 SER D C 1
ATOM 8571 O O . SER F 3 52 ? 12.77213 8.70736 -8.78311 1.000 15.58833 50 SER D O 1
ATOM 8579 N N . ASP F 3 53 ? 13.81923 6.73546 -9.06069 1.000 14.68630 51 ASP D N 1
ATOM 8580 C CA . ASP F 3 53 ? 13.67147 6.66900 -10.50921 1.000 15.51988 51 ASP D CA 1
ATOM 8581 C C . ASP F 3 53 ? 14.52120 7.69154 -11.25742 1.000 15.79806 51 ASP D C 1
ATOM 8582 O O . ASP F 3 53 ? 15.14686 7.35531 -12.27099 1.000 14.65852 51 ASP D O 1
ATOM 8591 N N . SER F 3 54 ? 14.52759 8.95178 -10.79359 1.000 17.68174 52 SER D N 1
ATOM 8592 C CA . SER F 3 54 ? 15.05861 10.02016 -11.63275 1.000 18.56246 52 SER D CA 1
ATOM 8593 C C . SER F 3 54 ? 15.68651 11.18628 -10.87639 1.000 19.85941 52 SER D C 1
ATOM 8594 O O . SER F 3 54 ? 16.03800 12.18604 -11.52211 1.000 18.98942 52 SER D O 1
ATOM 8602 N N . ASP F 3 55 ? 15.84454 11.10836 -9.55872 1.000 18.89420 53 ASP D N 1
ATOM 8603 C CA . ASP F 3 55 ? 16.41938 12.19368 -8.77892 1.000 18.52048 53 ASP D CA 1
ATOM 8604 C C . ASP F 3 55 ? 17.91539 11.97062 -8.60045 1.000 20.47571 53 ASP D C 1
ATOM 8605 O O . ASP F 3 55 ? 18.38268 10.83769 -8.47625 1.000 18.49160 53 ASP D O 1
ATOM 8614 N N A ARG F 3 56 ? 18.66556 13.07311 -8.57815 0.561 22.52322 54 ARG D N 1
ATOM 8615 N N B ARG F 3 56 ? 18.66686 13.07278 -8.58900 0.439 22.51829 54 ARG D N 1
ATOM 8616 C CA A ARG F 3 56 ? 20.10991 13.01823 -8.39944 0.561 23.80931 54 ARG D CA 1
ATOM 8617 C CA B ARG F 3 56 ? 20.10941 13.01713 -8.39720 0.439 23.80291 54 ARG D CA 1
ATOM 8618 C C A ARG F 3 56 ? 20.45949 13.45626 -6.98907 0.561 24.08041 54 ARG D C 1
ATOM 8619 C C B ARG F 3 56 ? 20.44563 13.45032 -6.98212 0.439 24.08199 54 ARG D C 1
ATOM 8620 O O A ARG F 3 56 ? 20.12055 14.58640 -6.60988 0.561 24.27269 54 ARG D O 1
ATOM 8621 O O B ARG F 3 56 ? 20.08211 14.56968 -6.59276 0.439 24.27815 54 ARG D O 1
ATOM 8662 N N . PRO F 3 57 ? 21.12213 12.62489 -6.18214 1.000 23.19902 55 PRO D N 1
ATOM 8663 C CA . PRO F 3 57 ? 21.61266 13.10365 -4.88563 1.000 24.63575 55 PRO D CA 1
ATOM 8664 C C . PRO F 3 57 ? 22.52578 14.29867 -5.08341 1.000 25.29391 55 PRO D C 1
ATOM 8665 O O . PRO F 3 57 ? 23.09927 14.50395 -6.15327 1.000 24.95664 55 PRO D O 1
ATOM 8676 N N . SER F 3 58 ? 22.65533 15.09934 -4.03310 1.000 28.03611 56 SER D N 1
ATOM 8677 C CA . SER F 3 58 ? 23.52230 16.26527 -4.11346 1.000 27.90650 56 SER D CA 1
ATOM 8678 C C . SER F 3 58 ? 24.92748 15.83896 -4.51574 1.000 27.32752 56 SER D C 1
ATOM 8679 O O . SER F 3 58 ? 25.44755 14.82475 -4.04150 1.000 30.33436 56 SER D O 1
ATOM 8687 N N . GLY F 3 59 ? 25.53170 16.60787 -5.41863 1.000 26.44067 57 GLY D N 1
ATOM 8688 C CA . GLY F 3 59 ? 26.89110 16.36451 -5.84653 1.000 25.99116 57 GLY D CA 1
ATOM 8689 C C . GLY F 3 59 ? 27.05029 15.41981 -7.01720 1.000 26.93611 57 GLY D C 1
ATOM 8690 O O . GLY F 3 59 ? 28.15795 15.31814 -7.55856 1.000 29.57585 57 GLY D O 1
ATOM 8694 N N . ILE F 3 60 ? 25.99611 14.72844 -7.42553 1.000 27.26585 58 ILE D N 1
ATOM 8695 C CA . ILE F 3 60 ? 26.07567 13.82140 -8.57305 1.000 28.00656 58 ILE D CA 1
ATOM 8696 C C . ILE F 3 60 ? 25.96578 14.64330 -9.85574 1.000 27.67322 58 ILE D C 1
ATOM 8697 O O . ILE F 3 60 ? 25.03077 15.44851 -9.98567 1.000 27.53110 58 ILE D O 1
ATOM 8713 N N . PRO F 3 61 ? 26.86774 14.46384 -10.81770 1.000 26.29243 59 PRO D N 1
ATOM 8714 C CA . PRO F 3 61 ? 26.83570 15.30624 -12.0197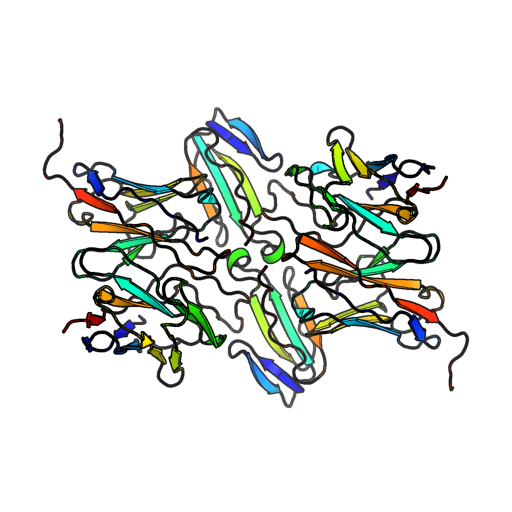6 1.000 28.06288 59 PRO D CA 1
ATOM 8715 C C . PRO F 3 61 ? 25.51287 15.18840 -12.76377 1.000 27.06978 59 PRO D C 1
ATOM 8716 O O . PRO F 3 61 ? 24.79327 14.19246 -12.66087 1.000 26.38429 59 PRO D O 1
ATOM 8727 N N . GLU F 3 62 ? 25.20652 16.23026 -13.54458 1.000 32.72831 60 GLU D N 1
ATOM 8728 C CA . GLU F 3 62 ? 23.94151 16.25761 -14.27379 1.000 31.34396 60 GLU D CA 1
ATOM 8729 C C . GLU F 3 62 ? 23.88120 15.17520 -15.34747 1.000 28.44672 60 GLU D C 1
ATOM 8730 O O . GLU F 3 62 ? 22.78672 14.72133 -15.70560 1.000 27.82983 60 GLU D O 1
ATOM 8742 N N . ARG F 3 63 ? 25.02991 14.74060 -15.86852 1.000 28.11012 61 ARG D N 1
ATOM 8743 C CA . ARG F 3 63 ? 25.00127 13.79142 -16.97444 1.000 30.16164 61 ARG D CA 1
ATOM 8744 C C . ARG F 3 63 ? 24.40904 12.44382 -16.58671 1.000 25.62353 61 ARG D C 1
ATOM 8745 O O . ARG F 3 63 ? 24.12267 11.64275 -17.47956 1.000 20.91654 61 ARG D O 1
ATOM 8766 N N . PHE F 3 64 ? 24.20849 12.17926 -15.29744 1.000 25.19509 62 PHE D N 1
ATOM 8767 C CA . PHE F 3 64 ? 23.48546 10.99461 -14.85528 1.000 24.28517 62 PHE D CA 1
ATOM 8768 C C . PHE F 3 64 ? 21.99914 11.32016 -14.79014 1.000 20.64485 62 PHE D C 1
ATOM 8769 O O . PHE F 3 64 ? 21.60468 12.31922 -14.18575 1.000 19.59181 62 PHE D O 1
ATOM 8786 N N . SER F 3 65 ? 21.17822 10.47710 -15.40790 1.000 20.96022 63 SER D N 1
ATOM 8787 C CA . SER F 3 65 ? 19.73573 10.64768 -15.35012 1.000 20.00935 63 SER D CA 1
ATOM 8788 C C . SER F 3 65 ? 19.09051 9.27333 -15.39573 1.000 17.94837 63 SER D C 1
ATOM 8789 O O . SER F 3 65 ? 19.70712 8.29152 -15.81534 1.000 17.26759 63 SER D O 1
ATOM 8792 N N . GLY F 3 66 ? 17.83572 9.20789 -14.95837 1.000 17.65822 64 GLY D N 1
ATOM 8793 C CA . GLY F 3 66 ? 17.14142 7.94069 -14.88583 1.000 17.80724 64 GLY D CA 1
ATOM 8794 C C . GLY F 3 66 ? 15.69355 8.08063 -15.30922 1.000 16.15481 64 GLY D C 1
ATOM 8795 O O . GLY F 3 66 ? 15.10946 9.16456 -15.26101 1.000 15.80156 64 GLY D O 1
ATOM 8799 N N . SER F 3 67 ? 15.12312 6.95319 -15.72858 1.000 15.46514 65 SER D N 1
ATOM 8800 C CA . SER F 3 67 ? 13.70247 6.87770 -16.04136 1.000 17.84862 65 SER D CA 1
ATOM 8801 C C . SER F 3 67 ? 13.20112 5.48045 -15.70044 1.000 17.86620 65 SER D C 1
ATOM 8802 O O . SER F 3 67 ? 13.98153 4.52799 -15.58588 1.000 14.85548 65 SER D O 1
ATOM 8810 N N . ASN F 3 68 ? 11.88420 5.36367 -15.54431 1.000 18.11873 66 ASN D N 1
ATOM 8811 C CA . ASN F 3 68 ? 11.27027 4.08337 -15.20455 1.000 18.27694 66 ASN D CA 1
ATOM 8812 C C . ASN F 3 68 ? 9.84113 4.08589 -15.71684 1.000 18.54710 66 ASN D C 1
ATOM 8813 O O . ASN F 3 68 ? 9.02720 4.90055 -15.27523 1.000 17.93490 66 ASN D O 1
ATOM 8824 N N . SER F 3 69 ? 9.54090 3.18604 -16.65032 1.000 18.64630 67 SER D N 1
ATOM 8825 C CA A SER F 3 69 ? 8.19479 3.07215 -17.19093 0.575 19.73711 67 SER D CA 1
ATOM 8826 C CA B SER F 3 69 ? 8.19623 3.07279 -17.19211 0.425 19.73550 67 SER D CA 1
ATOM 8827 C C . SER F 3 69 ? 8.00069 1.66200 -17.72753 1.000 19.61023 67 SER D C 1
ATOM 8828 O O . SER F 3 69 ? 8.90935 1.09344 -18.33397 1.000 20.22931 67 SER D O 1
ATOM 8841 N N . GLY F 3 70 ? 6.81524 1.10815 -17.49731 1.000 20.53171 68 GLY D N 1
ATOM 8842 C CA . GLY F 3 70 ? 6.49333 -0.20144 -18.00883 1.000 21.18981 68 GLY D CA 1
ATOM 8843 C C . GLY F 3 70 ? 7.36376 -1.28379 -17.41919 1.000 20.31322 68 GLY D C 1
ATOM 8844 O O . GLY F 3 70 ? 7.40510 -1.45212 -16.19484 1.000 19.66164 68 GLY D O 1
ATOM 8848 N N . ASN F 3 71 ? 8.07253 -2.01390 -18.27603 1.000 19.24612 69 ASN D N 1
ATOM 8849 C CA . ASN F 3 71 ? 8.89665 -3.13119 -17.84863 1.000 20.85870 69 ASN D CA 1
ATOM 8850 C C . ASN F 3 71 ? 10.38572 -2.80375 -17.85457 1.000 19.38409 69 ASN D C 1
ATOM 8851 O O . ASN F 3 71 ? 11.20482 -3.71482 -17.69543 1.000 20.65242 69 ASN D O 1
ATOM 8862 N N . THR F 3 72 ? 10.75639 -1.52981 -17.99892 1.000 18.54116 70 THR D N 1
ATOM 8863 C CA . THR F 3 72 ? 12.16287 -1.14856 -18.08182 1.000 19.04255 70 THR D CA 1
ATOM 8864 C C . THR F 3 72 ? 12.41842 0.16032 -17.34778 1.000 16.73814 70 THR D C 1
ATOM 8865 O O . THR F 3 72 ? 11.75619 1.16809 -17.62002 1.000 17.29288 70 THR D O 1
ATOM 8876 N N . ALA F 3 73 ? 13.36653 0.12977 -16.40983 1.000 15.44765 71 ALA D N 1
ATOM 8877 C CA . ALA F 3 73 ? 13.98246 1.31926 -15.84252 1.000 15.32702 71 ALA D CA 1
ATOM 8878 C C . ALA F 3 73 ? 15.36752 1.46676 -16.45957 1.000 14.98308 71 ALA D C 1
ATOM 8879 O O . ALA F 3 73 ? 16.01371 0.47643 -16.81256 1.000 15.04855 71 ALA D O 1
ATOM 8886 N N . THR F 3 74 ? 15.81632 2.70917 -16.60704 1.000 13.86195 72 THR D N 1
ATOM 8887 C CA . THR F 3 74 ? 17.00541 2.96993 -17.40364 1.000 14.89376 72 THR D CA 1
ATOM 8888 C C . THR F 3 74 ? 17.86446 4.02210 -16.73555 1.000 13.03441 72 THR D C 1
ATOM 8889 O O . THR F 3 74 ? 17.36454 5.08316 -16.36112 1.000 14.97341 72 THR D O 1
ATOM 8900 N N . LEU F 3 75 ? 19.15242 3.72971 -16.59713 1.000 13.56910 73 LEU D N 1
ATOM 8901 C CA . LEU F 3 75 ? 20.14375 4.72188 -16.21335 1.000 14.70069 73 LEU D CA 1
ATOM 8902 C C . LEU F 3 75 ? 20.86834 5.16220 -17.47673 1.000 15.68772 73 LEU D C 1
ATOM 8903 O O . LEU F 3 75 ? 21.33974 4.32161 -18.25152 1.000 17.93371 73 LEU D O 1
ATOM 8919 N N . THR F 3 76 ? 20.95159 6.47380 -17.68117 1.000 16.50980 74 THR D N 1
ATOM 8920 C CA . THR F 3 76 ? 21.58701 7.05703 -18.85519 1.000 17.87340 74 THR D CA 1
ATOM 8921 C C . THR F 3 76 ? 22.70796 7.97468 -18.39651 1.000 19.74185 74 THR D C 1
ATOM 8922 O O . THR F 3 76 ? 22.49976 8.83210 -17.53513 1.000 19.32754 74 THR D O 1
ATOM 8933 N N . ILE F 3 77 ? 23.89671 7.78135 -18.95801 1.000 20.72359 75 ILE D N 1
ATOM 8934 C CA . ILE F 3 77 ? 25.04261 8.64034 -18.69128 1.000 23.18198 75 ILE D CA 1
ATOM 8935 C C . ILE F 3 77 ? 25.36369 9.34981 -19.99625 1.000 22.32832 75 ILE D C 1
ATOM 8936 O O . ILE F 3 77 ? 25.88893 8.73551 -20.93349 1.000 21.55087 75 ILE D O 1
ATOM 8952 N N . SER F 3 78 ? 25.03396 10.63565 -20.06663 1.000 25.39622 76 SER D N 1
ATOM 8953 C CA . SER F 3 78 ? 25.30233 11.42069 -21.25996 1.000 27.63633 76 SER D CA 1
ATOM 8954 C C . SER F 3 78 ? 26.74609 11.90336 -21.25746 1.000 25.33241 76 SER D C 1
ATOM 8955 O O . SER F 3 78 ? 27.36846 12.05193 -20.20075 1.000 22.52791 76 SER D O 1
ATOM 8958 N N . ARG F 3 79 ? 27.27178 12.14744 -22.45809 1.000 25.87582 77 ARG D N 1
ATOM 8959 C CA . ARG F 3 79 ? 28.63130 12.65463 -22.65105 1.000 25.21127 77 ARG D CA 1
ATOM 8960 C C . ARG F 3 79 ? 29.59309 11.97667 -21.67744 1.000 23.51912 77 ARG D C 1
ATOM 8961 O O . ARG F 3 79 ? 30.26228 12.60832 -20.85865 1.000 24.13804 77 ARG D O 1
ATOM 8982 N N . VAL F 3 80 ? 29.63666 10.64710 -21.78974 1.000 22.71284 78 VAL D N 1
ATOM 8983 C CA . VAL F 3 80 ? 30.32961 9.83726 -20.80445 1.000 23.60259 78 VAL D CA 1
ATOM 8984 C C . VAL F 3 80 ? 31.80512 10.20328 -20.75791 1.000 24.63796 78 VAL D C 1
ATOM 8985 O O . VAL F 3 80 ? 32.38345 10.71096 -21.72551 1.000 24.65230 78 VAL D O 1
ATOM 8998 N N . GLU F 3 81 ? 32.42484 9.92788 -19.61138 1.000 22.80416 79 GLU D N 1
ATOM 8999 C CA . GLU F 3 81 ? 33.82859 10.23725 -19.38657 1.000 25.32051 79 GLU D CA 1
ATOM 9000 C C . GLU F 3 81 ? 34.53310 9.00582 -18.83924 1.000 23.95165 79 GLU D C 1
ATOM 9001 O O . GLU F 3 81 ? 33.89751 8.06778 -18.35569 1.000 21.14490 79 GLU D O 1
ATOM 9013 N N . ALA F 3 82 ? 35.86565 9.01089 -18.93543 1.000 24.02343 80 ALA D N 1
ATOM 9014 C CA . ALA F 3 82 ? 36.62973 7.84160 -18.51208 1.000 22.76353 80 ALA D CA 1
ATOM 9015 C C . ALA F 3 82 ? 36.31884 7.47544 -17.06802 1.000 22.72794 80 ALA D C 1
ATOM 9016 O O . ALA F 3 82 ? 36.19183 6.29210 -16.73431 1.000 21.56853 80 ALA D O 1
ATOM 9023 N N . GLY F 3 83 ? 36.19514 8.47668 -16.19510 1.000 22.27456 81 GLY D N 1
ATOM 9024 C CA . GLY F 3 83 ? 35.94205 8.22903 -14.79147 1.000 22.32329 81 GLY D CA 1
ATOM 9025 C C . GLY F 3 83 ? 34.58485 7.63742 -14.49465 1.000 20.54425 81 GLY D C 1
ATOM 9026 O O . GLY F 3 83 ? 34.34800 7.21202 -13.35910 1.000 19.95722 81 GLY D O 1
ATOM 9030 N N . ASP F 3 84 ? 33.68840 7.60438 -15.47596 1.000 21.03909 82 ASP D N 1
ATOM 9031 C CA . ASP F 3 84 ? 32.40303 6.94502 -15.29376 1.000 20.62665 82 ASP D CA 1
ATOM 9032 C C . ASP F 3 84 ? 32.49730 5.43370 -15.44911 1.000 19.17316 82 ASP D C 1
ATOM 9033 O O . ASP F 3 84 ? 31.50220 4.73553 -15.20295 1.000 17.45038 82 ASP D O 1
ATOM 9042 N N . GLU F 3 85 ? 33.66078 4.91689 -15.83891 1.000 20.14773 83 GLU D N 1
ATOM 9043 C CA . GLU F 3 85 ? 33.85866 3.47601 -15.91521 1.000 19.01622 83 GLU D CA 1
ATOM 9044 C C . GLU F 3 85 ? 33.73466 2.87326 -14.52064 1.000 19.30748 83 GLU D C 1
ATOM 9045 O O . GLU F 3 85 ? 34.49886 3.21329 -13.61217 1.000 19.26697 83 GLU D O 1
ATOM 9057 N N . ALA F 3 86 ? 32.75155 1.99370 -14.34841 1.000 17.23770 84 ALA D N 1
ATOM 9058 C CA . ALA F 3 86 ? 32.46924 1.39649 -13.05148 1.000 16.62316 84 ALA D CA 1
ATOM 9059 C C . ALA F 3 86 ? 31.34387 0.38245 -13.18579 1.000 14.73524 84 ALA D C 1
ATOM 9060 O O . ALA F 3 86 ? 30.79501 0.19180 -14.27890 1.000 16.17212 84 ALA D O 1
ATOM 9067 N N . ASP F 3 87 ? 30.99076 -0.26759 -12.08731 1.000 16.71902 85 ASP D N 1
ATOM 9068 C CA . ASP F 3 87 ? 29.77417 -1.06228 -12.01734 1.000 16.66543 85 ASP D CA 1
ATOM 9069 C C . ASP F 3 87 ? 28.59743 -0.19086 -11.57945 1.000 15.11007 85 ASP D C 1
ATOM 9070 O O . ASP F 3 87 ? 28.74377 0.74331 -10.78206 1.000 13.36884 85 ASP D O 1
ATOM 9079 N N . TYR F 3 88 ? 27.41735 -0.51072 -12.10918 1.000 15.75763 86 TYR D N 1
ATOM 9080 C CA . TYR F 3 88 ? 26.18138 0.17002 -11.74542 1.000 13.37236 86 TYR D CA 1
ATOM 9081 C C . TYR F 3 88 ? 25.12466 -0.86048 -11.38988 1.000 12.03748 86 TYR D C 1
ATOM 9082 O O . TYR F 3 88 ? 24.88571 -1.80459 -12.14990 1.000 12.52787 86 TYR D O 1
ATOM 9100 N N . TYR F 3 89 ? 24.49248 -0.67096 -10.23781 1.000 12.31005 87 TYR D N 1
ATOM 9101 C CA . TYR F 3 89 ? 23.44410 -1.55621 -9.75738 1.000 11.01760 87 TYR D CA 1
ATOM 9102 C C . TYR F 3 89 ? 22.13596 -0.78727 -9.64982 1.000 11.22917 87 TYR D C 1
ATOM 9103 O O . TYR F 3 89 ? 22.09616 0.30034 -9.06659 1.000 10.72728 87 TYR D O 1
ATOM 9121 N N . CYS F 3 90 ? 21.06935 -1.35151 -10.19018 1.000 10.68236 88 CYS D N 1
ATOM 9122 C CA . CYS F 3 90 ? 19.74419 -0.86579 -9.84190 1.000 10.90115 88 CYS D CA 1
ATOM 9123 C C . CYS F 3 90 ? 19.25141 -1.57733 -8.58462 1.000 11.47021 88 CYS D C 1
ATOM 9124 O O . CYS F 3 90 ? 19.74354 -2.64679 -8.21063 1.000 10.99004 88 CYS D O 1
ATOM 9131 N N . GLN F 3 91 ? 18.27509 -0.96160 -7.92083 1.000 11.44741 89 GLN D N 1
ATOM 9132 C CA . GLN F 3 91 ? 17.77564 -1.47504 -6.65561 1.000 10.60091 89 GLN D CA 1
ATOM 9133 C C . GLN F 3 91 ? 16.33927 -1.03530 -6.44351 1.000 10.24977 89 GLN D C 1
ATOM 9134 O O . GLN F 3 91 ? 15.96058 0.08789 -6.79008 1.000 10.58801 89 GLN D O 1
ATOM 9148 N N . VAL F 3 92 ? 15.53712 -1.94393 -5.89391 1.000 11.03078 90 VAL D N 1
ATOM 9149 C CA . VAL F 3 92 ? 14.18298 -1.62562 -5.4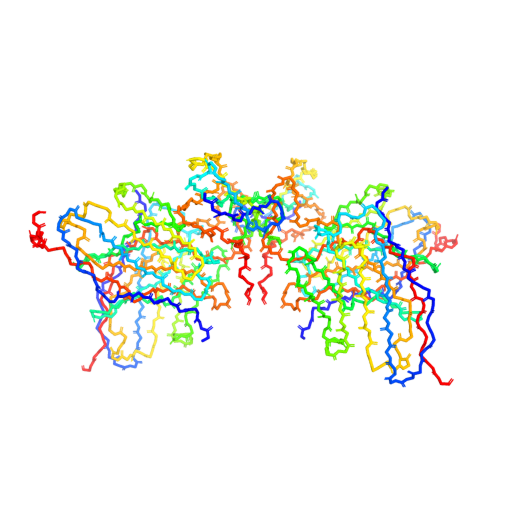6621 1.000 11.25342 90 VAL D CA 1
ATOM 9150 C C . VAL F 3 92 ? 13.93367 -2.27074 -4.11340 1.000 11.71052 90 VAL D C 1
ATOM 9151 O O . VAL F 3 92 ? 14.62419 -3.20441 -3.70306 1.000 12.08132 90 VAL D O 1
ATOM 9164 N N . TRP F 3 93 ? 12.91423 -1.77503 -3.43093 1.000 12.97043 91 TRP D N 1
ATOM 9165 C CA . TRP F 3 93 ? 12.32268 -2.47131 -2.29936 1.000 13.31925 91 TRP D CA 1
ATOM 9166 C C . TRP F 3 93 ? 11.02424 -3.09123 -2.78785 1.000 15.02665 91 TRP D C 1
ATOM 9167 O O . TRP F 3 93 ? 10.15035 -2.38455 -3.29906 1.000 15.80656 91 TRP D O 1
ATOM 9188 N N A ASP F 3 94 ? 10.90774 -4.40757 -2.63777 0.220 18.44989 92 ASP D N 1
ATOM 9189 N N B ASP F 3 94 ? 10.90778 -4.40587 -2.65422 0.780 18.37130 92 ASP D N 1
ATOM 9190 C CA A ASP F 3 94 ? 9.72156 -5.16116 -3.03691 0.220 20.48870 92 ASP D CA 1
ATOM 9191 C CA B ASP F 3 94 ? 9.70374 -5.12235 -3.06097 0.780 20.51062 92 ASP D CA 1
ATOM 9192 C C A ASP F 3 94 ? 8.87191 -5.36370 -1.78802 0.220 20.84333 92 ASP D C 1
ATOM 9193 C C B ASP F 3 94 ? 8.86166 -5.36394 -1.81372 0.780 20.88835 92 ASP D C 1
ATOM 9194 O O A ASP F 3 94 ? 9.12677 -6.27080 -0.99197 0.220 20.43134 92 ASP D O 1
ATOM 9195 O O B ASP F 3 94 ? 9.10887 -6.30111 -1.05110 0.780 20.40737 92 ASP D O 1
ATOM 9212 N N . SER F 3 95 ? 7.85939 -4.51021 -1.61228 1.000 21.06307 93 SER D N 1
ATOM 9213 C CA . SER F 3 95 ? 7.01931 -4.61811 -0.42795 1.000 22.05320 93 SER D CA 1
ATOM 9214 C C . SER F 3 95 ? 6.28483 -5.94825 -0.37810 1.000 21.24989 93 SER D C 1
ATOM 9215 O O . SER F 3 95 ? 5.97321 -6.43980 0.71262 1.000 22.13665 93 SER D O 1
ATOM 9223 N N . GLY F 3 96 ? 6.01468 -6.55454 -1.53081 1.000 22.47835 94 GLY D N 1
ATOM 9224 C CA . GLY F 3 96 ? 5.31134 -7.82438 -1.52306 1.000 23.55868 94 GLY D CA 1
ATOM 9225 C C . GLY F 3 96 ? 6.05042 -8.89418 -0.74363 1.000 23.98833 94 GLY D C 1
ATOM 9226 O O . GLY F 3 96 ? 5.44276 -9.66908 -0.00042 1.000 21.90638 94 GLY D O 1
ATOM 9230 N N . SER F 3 97 ? 7.37289 -8.94415 -0.89125 1.000 21.64759 95 SER D N 1
ATOM 9231 C CA . SER F 3 97 ? 8.18517 -9.98649 -0.28164 1.000 21.71826 95 SER D CA 1
ATOM 9232 C C . SER F 3 97 ? 9.05723 -9.46802 0.84906 1.000 19.93535 95 SER D C 1
ATOM 9233 O O . SER F 3 97 ? 9.76561 -10.26014 1.47846 1.000 19.40425 95 SER D O 1
ATOM 9241 N N . ASP F 3 98 A 9.03075 -8.16373 1.12248 1.000 20.06528 95 ASP D N 1
ATOM 9242 C CA . ASP F 3 98 A 9.85165 -7.56642 2.17614 1.000 19.94068 95 ASP D CA 1
ATOM 9243 C C . ASP F 3 98 A 11.34180 -7.78097 1.90756 1.000 18.93087 95 ASP D C 1
ATOM 9244 O O . ASP F 3 98 A 12.10688 -8.18316 2.78803 1.000 18.06614 95 ASP D O 1
ATOM 9253 N N . HIS F 3 99 B 11.75545 -7.49424 0.67645 1.000 18.10867 95 HIS D N 1
ATOM 9254 C CA . HIS F 3 99 B 13.14526 -7.64231 0.27149 1.000 18.75920 95 HIS D CA 1
ATOM 9255 C C . HIS F 3 99 B 13.62397 -6.39830 -0.45882 1.000 16.30529 95 HIS D C 1
ATOM 9256 O O . HIS F 3 99 B 12.93908 -5.88557 -1.34973 1.000 17.69309 95 HIS D O 1
ATOM 9270 N N . VAL F 3 100 ? 14.79838 -5.91636 -0.07906 1.000 15.45950 96 VAL D N 1
ATOM 9271 C CA . VAL F 3 100 ? 15.59678 -5.09023 -0.97465 1.000 12.20568 96 VAL D CA 1
ATOM 9272 C C . VAL F 3 100 ? 16.20894 -6.02373 -2.00413 1.000 14.64020 96 VAL D C 1
ATOM 9273 O O . VAL F 3 100 ? 16.80545 -7.04843 -1.64524 1.000 14.62193 96 VAL D O 1
ATOM 9286 N N . VAL F 3 101 ? 16.05533 -5.67961 -3.28146 1.000 13.81618 97 VAL D N 1
ATOM 9287 C CA . VAL F 3 101 ? 16.57728 -6.46839 -4.39330 1.000 13.61109 97 VAL D CA 1
ATOM 9288 C C . VAL F 3 101 ? 17.55234 -5.59596 -5.16349 1.000 12.86288 97 VAL D C 1
ATOM 9289 O O . VAL F 3 101 ? 17.24420 -4.43950 -5.46934 1.000 13.08470 97 VAL D O 1
ATOM 9302 N N . PHE F 3 102 ? 18.73456 -6.13853 -5.44398 1.000 13.88093 98 PHE D N 1
ATOM 9303 C CA . PHE F 3 102 ? 19.69837 -5.51743 -6.34515 1.000 14.25504 98 PHE D CA 1
ATOM 9304 C C . PHE F 3 102 ? 19.66406 -6.24808 -7.67978 1.000 14.73659 98 PHE D C 1
ATOM 9305 O O . PHE F 3 102 ? 19.54621 -7.47594 -7.72487 1.000 16.38001 98 PHE D O 1
ATOM 9322 N N . GLY F 3 103 ? 19.74039 -5.49855 -8.76854 1.000 14.10294 99 GLY D N 1
ATOM 9323 C CA . GLY F 3 103 ? 20.11164 -6.10028 -10.02986 1.000 13.31154 99 GLY D CA 1
ATOM 9324 C C . GLY F 3 103 ? 21.50218 -6.69787 -9.93201 1.000 15.40363 99 GLY D C 1
ATOM 9325 O O . GLY F 3 103 ? 22.23699 -6.49656 -8.96646 1.000 14.25529 99 GLY D O 1
ATOM 9329 N N . GLY F 3 104 ? 21.86816 -7.46351 -10.95575 1.000 14.59281 100 GLY D N 1
ATOM 9330 C CA . GLY F 3 104 ? 23.16367 -8.11903 -10.94002 1.000 17.51662 100 GLY D CA 1
ATOM 9331 C C . GLY F 3 104 ? 24.33722 -7.20155 -11.20164 1.000 16.36789 100 GLY D C 1
ATOM 9332 O O . GLY F 3 104 ? 25.48744 -7.63976 -11.06903 1.000 18.97776 100 GLY D O 1
ATOM 9336 N N . GLY F 3 105 ? 24.07695 -5.95506 -11.56708 1.000 15.58607 101 GLY D N 1
ATOM 9337 C CA . GLY F 3 105 ? 25.12547 -4.99782 -11.86387 1.000 13.75560 101 GLY D CA 1
ATOM 9338 C C . GLY F 3 105 ? 25.52526 -5.01313 -13.32420 1.000 15.62325 101 GLY D C 1
ATOM 9339 O O . GLY F 3 105 ? 25.48028 -6.03747 -14.00892 1.000 14.98641 101 GLY D O 1
ATOM 9343 N N . THR F 3 106 ? 25.92741 -3.83861 -13.80718 1.000 13.70955 102 THR D N 1
ATOM 9344 C CA . THR F 3 106 ? 26.38494 -3.65791 -15.18088 1.000 15.23758 102 THR D CA 1
ATOM 9345 C C . THR F 3 106 ? 27.71181 -2.91659 -15.16063 1.000 15.16696 102 THR D C 1
ATOM 9346 O O . THR F 3 106 ? 27.78324 -1.78278 -14.67667 1.000 14.65807 102 THR D O 1
ATOM 9357 N N . LYS F 3 107 ? 28.75481 -3.54304 -15.69674 1.000 15.35083 103 LYS D N 1
ATOM 9358 C CA . LYS F 3 107 ? 30.04274 -2.87928 -15.85151 1.000 18.90214 103 LYS D CA 1
ATOM 9359 C C . LYS F 3 107 ? 29.99914 -2.00097 -17.09632 1.000 17.88983 103 LYS D C 1
ATOM 9360 O O . LYS F 3 107 ? 29.77746 -2.49494 -18.20724 1.000 18.64397 103 LYS D O 1
ATOM 9379 N N . VAL F 3 108 ? 30.20046 -0.70265 -16.91215 1.000 16.66916 104 VAL D N 1
ATOM 9380 C CA . VAL F 3 108 ? 30.32490 0.23103 -18.02295 1.000 17.70063 104 VAL D CA 1
ATOM 9381 C C . VAL F 3 108 ? 31.80701 0.37323 -18.33236 1.000 18.65747 104 VAL D C 1
ATOM 9382 O O . VAL F 3 108 ? 32.59501 0.77234 -17.47028 1.000 18.76391 104 VAL D O 1
ATOM 9395 N N . THR F 3 109 ? 32.19392 0.02882 -19.55405 1.000 19.08197 105 THR D N 1
ATOM 9396 C CA . THR F 3 109 ? 33.55777 0.20252 -20.02303 1.000 21.21044 105 THR D CA 1
ATOM 9397 C C . THR F 3 109 ? 33.58289 1.32768 -21.04260 1.000 20.22453 105 THR D C 1
ATOM 9398 O O . THR F 3 109 ? 32.79257 1.32455 -21.99054 1.000 19.23540 105 THR D O 1
ATOM 9409 N N . VAL F 3 110 ? 34.48228 2.28510 -20.84414 1.000 18.60286 106 VAL D N 1
ATOM 9410 C CA . VAL F 3 110 ? 34.61658 3.43485 -21.72769 1.000 22.53339 106 VAL D CA 1
ATOM 9411 C C . VAL F 3 110 ? 35.80865 3.17904 -22.63612 1.000 23.20393 106 VAL D C 1
ATOM 9412 O O . VAL F 3 110 ? 36.93978 3.02664 -22.16248 1.000 22.33666 106 VAL D O 1
ATOM 9425 N N . LEU F 3 111 ? 35.55487 3.12584 -23.93736 1.000 23.19028 107 LEU D N 1
ATOM 9426 C CA . LEU F 3 111 ? 36.58974 2.77519 -24.89196 1.000 23.67511 107 LEU D CA 1
ATOM 9427 C C . LEU F 3 111 ? 37.59281 3.91587 -25.03749 1.000 24.88201 107 LEU D C 1
ATOM 9428 O O . LEU F 3 111 ? 37.30898 5.07770 -24.72769 1.000 23.30971 107 LEU D O 1
ATOM 9444 N N . GLU F 3 112 ? 38.78637 3.56355 -25.51573 1.000 24.87837 1001 GLU D N 1
ATOM 9445 C CA . GLU F 3 112 ? 39.80396 4.56785 -25.78386 1.000 23.56635 1001 GLU D CA 1
ATOM 9446 C C . GLU F 3 112 ? 39.52655 5.33189 -27.06854 1.000 22.67720 1001 GLU D C 1
ATOM 9447 O O . GLU F 3 112 ? 39.91963 6.49804 -27.19145 1.000 24.15718 1001 GLU D O 1
ATOM 9459 N N . ASN F 3 113 ? 38.88670 4.69104 -28.04362 1.000 25.65939 1002 ASN D N 1
ATOM 9460 C CA . ASN F 3 113 ? 38.68646 5.28571 -29.35480 1.000 25.22942 1002 ASN D CA 1
ATOM 9461 C C . ASN F 3 113 ? 37.25438 5.06872 -29.81267 1.000 24.22464 1002 ASN D C 1
ATOM 9462 O O . ASN F 3 113 ? 36.59250 4.10563 -29.41444 1.000 25.76281 1002 ASN D O 1
ATOM 9473 N N . LEU F 3 114 ? 36.78272 5.98547 -30.65180 1.000 25.78628 1003 LEU D N 1
ATOM 9474 C CA . LEU F 3 114 ? 35.51370 5.79995 -31.33223 1.000 28.14703 1003 LEU D CA 1
ATOM 9475 C C . LEU F 3 114 ? 35.61516 4.62290 -32.29343 1.000 27.44621 1003 LEU D C 1
ATOM 9476 O O . LEU F 3 114 ? 36.69332 4.28342 -32.78399 1.000 24.27229 1003 LEU D O 1
ATOM 9492 N N . TYR F 3 115 ? 34.47272 4.00026 -32.57333 1.000 26.88488 1004 TYR D N 1
ATOM 9493 C CA . TYR F 3 115 ? 34.44229 2.97292 -33.60771 1.000 26.30294 1004 TYR D CA 1
ATOM 9494 C C . TYR F 3 115 ? 34.74535 3.58033 -34.97329 1.000 25.80143 1004 TYR D C 1
ATOM 9495 O O . TYR F 3 115 ? 35.60941 3.08849 -35.71282 1.000 25.01817 1004 TYR D O 1
ATOM 9513 N N . PHE F 3 116 ? 34.05154 4.66500 -35.31520 1.000 28.48015 1005 PHE D N 1
ATOM 9514 C CA . PHE F 3 116 ? 34.18797 5.30958 -36.61025 1.000 33.06504 1005 PHE D CA 1
ATOM 9515 C C . PHE F 3 116 ? 34.09475 6.81745 -36.43426 1.000 40.86988 1005 PHE D C 1
ATOM 9516 O O . PHE F 3 116 ? 33.38081 7.31496 -35.55892 1.000 41.78728 1005 PHE D O 1
ATOM 9533 N N . GLN F 3 117 ? 34.82508 7.53949 -37.27867 1.000 47.26363 1006 GLN D N 1
ATOM 9534 C CA . GLN F 3 117 ? 34.83264 8.99675 -37.22821 1.000 48.66331 1006 GLN D CA 1
ATOM 9535 C C . GLN F 3 117 ? 33.55142 9.56215 -37.83563 1.000 49.01893 1006 GLN D C 1
ATOM 9536 O O . GLN F 3 117 ? 32.51387 9.61826 -37.17170 1.000 47.30831 1006 GLN D O 1
#

Organism: Naja kaouthia (NCBI:txid8649)

Secondary structure (DSSP, 8-state):
-EEEETTTTEEEE-TT--EEEEEEE--TTHHHH--EEEEEEESSPPP--TT-EEEEE-STT-----PPP--/-EEEETTTTEEEE-TT--EEEEEEE--TTHHHH--EEEEEEESSPPP--TT-EEEEE-STT-----PPPP-/--EEEE---EEE-TT--EEEEEEEES--TTTS-EEEEEE-TT--EEEEEEEEGGGTEEEE-TTTTTTEEEEEETTTTEEEEEE-S--GGG-EEEEEEEESS-SEETTEEESS-----EEEE---EEEEE--/-----B--SEEEE-TTS-EEEEEE-TTGGGS--EEEEE-TTS--EEEEBTTTB--TT--TTEEEEEETTEEEEEESS--GGG-EEEEEEEEETTTTEEEE---EEEEE-SS-S--/---EEE---EEE-TT--EEEEEEE-SS-TTTS-EEEEEE-TT--EEEEEEEEGGGTEEEE-TTTTTTEEEEEETTTTEEEEEE-S--GGG-EEEEEEEESS-SEETTEEESS-----EEEE---EEEEE--/-----B--SEEEE-TTS-EEEEEE-TTGGGS--EEEEE-TTS--EEEEBTTTBPPTT--TTEEEEEETTEEEEEE-S--GGG-EEEEEEEEETTTTEEEE---EEEEE-SS-S--

Radius of gyration: 28.31 Å; Cα contacts (8 Å, |Δi|>4): 1789; chains: 6; bounding box: 80×47×76 Å

Foldseek 3Di:
DWEQFPPVRDIDDPPQFFKKKWKWADDPCCVPQNTDIGIDTHNDFDDDDPRMDMDMDGDHHPCHPDGDDDD/DWEQFPDVRDIDDDPQFFKKKWKWADDPCCVPQNIDIGIDTHNDFDDDDPRMDMDIDGDHHPHHDDGDDDD/DKAWAKDAAAEAEAQFKDKMKIAIDPDQLQFKKKWKWWAFVVGDIHTAWIARNVVRDIGGDPVQPVFKDWGADNVRSMIMIMGGRDDQRVFTWMKMFIQPDTQDDDPDGDDDDDRHDTDYIYPTYGYGYHD/DDWAWAWDAEDEAEAQAKDKTKIFTQQCVVWFKWKWWDAPPGDIDTQAGRQFDGPPPHDPQWGWHGGHGIIMTMRGNDHQVSFTWMKMWTQDPVVRDIDIYPTYGYHYDPHDPPD/DKAWAKDAAAEAEAQAKDKIKIFIVVAPLQQKKKWKWWAFVPGDIGTAWIANNVVRDIGGDPVQPVFWDWDADRVRRMIMIMGGRDDQRVFTWMKMFIQPDTQDDDPDGDDDDDGHDTDYIYPTYGYGYDD/DDWAWAWDAEDEDEAQAKTKIKIFTQQCLVWFKWKWWDAPPDDIHTQGGRQFDGPPPRDPQWGWHDGGGIIMIMRGNDDQVSFTKMWMWTQDPVVRDIDIYPIYGYHYDPHDPDD

Sequence (634 aa):
IRCFITPDITSKDCPNGHHVCYTKTWCDAFCSIRGKRVDLGCAATCPTVKTGVDIQCCSTDNCNPFPTRKRPIRCFITPDITSKDCPNGHVCYTKTWCDAFCSIRGKRVDLGCAATCPTVKTGVDIQCCSTDNCNPFPTRKRPQVQLVQSGAEVKKPGSSVKVSCKASGGTFSSYAISWVRQAPGQGLEWMMGGIIPIFGTANNYAQKKFQGRVTITADESTSTAYMELRSLRRSDDTAVYYCARDNLGYCSGGSCYSDYYYYYMDVWGQGTLVTTVSSSSYELTQPPSVSVAPGRTATITCEGDDNIGQQIVHWYQQKPGQAPVAVISSDSDRPSGIPERFSGSNSGNTATLTISRVEAGDEADYYCQVWDSGSDHVVFGGGTKVTVLENLYFQQVQLVQSGAEVKKPGSSVKVSCKASGGTFSSYAISWVRQAPGQGLEWMMGGIIPIFGTANYAQKFQGRVTITADEESTSTAYMMELRSLRSDDTAVYYCARDNLGYCSGGSCYSDYYYYYMDVWGQGTLVTVSSSSYELTQPPSVSVAPGRTATITCEGDDNIGQQIVHWYQQKPGQAPVAVISSDSDRRPSGIPERFSGSNSSGNTATLTISRVEAGDEADYYCQVWDDSGSDHVVFGGGTKVTVLENLYFQ

B-factor: mean 24.0, std 11.36, range [6.92, 110.49]